Protein AF-A0A8X8G4F7-F1 (afdb_monomer)

Secondary structure (DSSP, 8-state):
---HHHHHHHHHHHH-HHHHHHHHHHGGGTGGG-HHHHHHHHHHHHHHHHH-HHHHHHHHHHHHHHHHHHTSSTTHHHHHHHGGGSTT-HHHHHHHHHHHHHHHHHHHHHHHHHHHHHHHHHHHH-HHHHHHHHHS-HHHHHTTTHHHHHHHHHHHHHHHHHTT--HHHHHHHHHHHHHHHHHHHHHHHHHHHHHHHHH-HHHHHHHHTT-SHHHHHHHHHT-SSEESGGGHHHHHHHHHHHH-----EEEPP--SSS----EE-SS-EEE-SEES-HHHHHHHHHHHHHHHHTTTTBHHHHHHHHHHTT-SS--B-TTS-B-GGGGGGGGGGGHHHHHHHHHHHHHHHHHHHHHHHSTTHHHHHHHHHHHSPPPPTHHHHHHHHHHHHHSS---TTSSTTGGGTTSTT--HHHHHHHHHHHHHH--PPP--HHHHHHTS-TT---TTSS-BPPB-----S------PBPTTS-B-PPP-------------------------------------------------------------------S------TT-EEEEEEETTTTEEEEEEEEE---PPPHHHHTTTT--

Solvent-accessible surface area (backbone atoms only — not comparable to full-atom values): 35094 Å² total; per-residue (Å²): 130,80,51,74,60,55,49,54,42,50,53,34,32,72,78,32,61,63,53,21,49,42,49,60,70,35,40,78,66,41,55,88,70,37,72,73,53,42,42,56,49,51,52,49,42,47,54,39,28,74,74,31,59,67,33,19,48,38,52,30,71,32,38,52,54,36,30,65,48,58,72,38,66,67,65,60,55,66,56,59,54,57,47,74,76,46,90,74,26,42,63,24,43,39,22,38,48,75,38,51,35,58,40,26,67,76,62,30,67,70,34,34,54,50,52,51,52,53,39,52,54,32,42,76,75,38,36,68,28,13,19,40,54,33,55,48,56,64,68,69,68,29,54,95,61,36,61,76,40,43,58,67,69,44,56,64,47,62,63,35,42,78,72,75,41,52,41,70,43,33,48,69,31,46,46,54,32,34,78,62,29,32,68,68,30,33,52,52,50,51,55,56,33,50,55,42,30,73,76,35,63,69,61,16,44,30,29,34,50,55,69,30,69,69,38,48,53,49,51,60,73,43,42,73,54,32,56,43,79,87,38,48,71,59,52,45,51,51,34,29,73,77,53,67,47,88,53,56,77,44,75,51,76,86,62,100,60,100,69,71,48,59,46,54,34,75,69,38,38,33,33,38,57,44,33,89,34,64,65,42,49,53,47,20,49,50,50,58,38,26,36,65,64,60,45,61,47,24,44,67,46,53,51,50,51,34,45,77,71,71,38,95,67,82,56,56,49,99,85,64,20,37,41,52,65,66,75,44,54,90,47,57,85,42,26,48,37,52,50,50,46,29,46,44,41,39,49,45,31,34,48,47,58,40,25,74,78,42,78,57,49,54,60,50,51,50,54,52,45,72,74,43,85,77,49,69,76,58,14,30,62,50,33,51,51,44,54,50,63,60,39,98,68,54,57,94,84,75,56,97,64,61,73,55,40,71,40,95,84,49,48,52,50,58,20,44,54,50,24,53,57,46,58,76,74,51,86,74,61,68,36,53,76,68,35,48,71,53,22,50,55,80,39,56,55,71,89,52,78,46,52,28,43,62,49,75,78,78,71,70,96,79,74,88,78,73,76,58,74,43,101,83,73,50,83,66,84,87,86,88,85,89,85,78,83,85,81,85,82,87,86,85,90,80,91,82,87,87,76,91,82,86,81,88,82,88,80,89,81,85,88,83,91,80,87,88,80,92,76,92,81,87,82,87,87,86,80,87,88,83,90,79,92,75,95,68,84,77,72,84,73,90,68,83,77,91,68,84,66,77,76,83,50,98,72,46,48,66,42,65,45,77,38,82,90,74,77,44,80,37,77,62,68,40,68,45,76,89,70,86,86,49,82,74,56,66,68,59,71,76,73,124

Mean predicted aligned error: 15.48 Å

Radius of gyration: 34.39 Å; Cα contacts (8 Å, |Δi|>4): 680; chains: 1; bounding box: 100×72×87 Å

Sequence (592 aa):
MPSSREKIINELSAVSYVGGREASAALPAVESLGTKAVERYLETGRDLFLHDREVGKHFFHGTAALMEAFGGLDPWLSQARIFLSQRGSGPAAEGYFDQASTIRRRWGLDAEAAWFGIGAQWLGAHTESAAAYFHMPAEELFGSWGAAGLQTLLKPAEMLLQKRMGLRAYLKGAITMYERCGLDGLNQWVMGGIDVLNANRRRGEAWFRLESDESRQFMQSVLPGFHLGHHERFFSMMLQAWTGLHLPIERLEWPDSHHNFVETDGKAVYIPPVMASREKAILSFYHIGAHLSFDSYNEQGLRLIAQELGQTTLAQDAQGRIVWTTLFDRYGDNRWKFQRIFDIFEDVRVDVALDQRMPGYIARLQKLSQTTTPPEGSALAYWQLALQLSEKQPDANSFYGFSALMRGDSTIVDSFHLALKYYASSNMPSLTWIDYLTSYLPAHSPNMIRPVYMFGQKVSDTNHNTLQINQDGSFSRFSDMKTVDRERSDTPMEIERQNSSMITPRKRPKQDSKGLKIQRRVGTPPARGGRSSGGGLPQPAQINEDGLHENIVDGGILYPEWDYKTCRYKAGWAHVYERPLREKDAMSSSKH

Organism: Acidithiobacillus ferridurans (NCBI:txid1232575)

Foldseek 3Di:
DDDLLVVLLVVLCVVPVVLSVLLVVQCVQAVVVDDVLNNLLSVLLSLLCVLPVVLSNLSSVLNNLCCVLVVHDPPVSVLSVLCSVDRLLRLLSNLCSVPLSVQCNPQHDVLSVLLSVVLSVCCVLPSVLSNLSSNDHQCLQQPPPGSVCNCLLCVLVVVVVVVVDGNNLAVNLSSVQCVFQNSVSSVVLSVVLVVLCVVPVVSSSCLRNVNDPVNLVSSLVRGDAAFCVVCQVVLQVLLCVQQVDRAAEAEDDDDPDPDFAFAAQLRHIYGYRHAHYPLLVSLLSLLRSLCNSQQVQAPVLVCVLCVVLVHPDFDADPVRFGQVLVSQCVVPQQSLVLLLLLQLLSSLLSQLLSCVRVPCSLVSLLVQLVVDDADDDLLNVSLVVSSLLSPPCNPPPPAPQSVVSNDSPDHSNSSNVSSVVCVVVDPRDGDDPVSSQRNDRSNDGRNNPDGHDHDDDPPDPDDPPPFDQDPVRDTDDDDDDPDDDDDDDDDDDDDDDDDDDDDDDDDDDDDDDDDDDDDDDDDDDDDDDDDDDDDDDDDDDPDDPPDDPPPPDPFADQDWDQDPVVRDIDTSPDGDDDDPDDPVNVVVVVPD

pLDDT: mean 78.19, std 24.52, range [21.47, 98.25]

Structure (mmCIF, N/CA/C/O backbone):
data_AF-A0A8X8G4F7-F1
#
_entry.id   AF-A0A8X8G4F7-F1
#
loop_
_atom_site.group_PDB
_atom_site.id
_atom_site.type_symbol
_atom_site.label_atom_id
_atom_site.label_alt_id
_atom_site.label_comp_id
_atom_site.label_asym_id
_atom_site.label_entity_id
_atom_site.label_seq_id
_atom_site.pdbx_PDB_ins_code
_atom_site.Cartn_x
_atom_site.Cartn_y
_atom_site.Cartn_z
_atom_site.occupancy
_atom_site.B_iso_or_equiv
_atom_site.auth_seq_id
_atom_site.auth_comp_id
_atom_site.auth_asym_id
_atom_site.auth_atom_id
_atom_site.pdbx_PDB_model_num
ATOM 1 N N . MET A 1 1 ? 39.037 15.374 -45.728 1.00 51.19 1 MET A N 1
ATOM 2 C CA . MET A 1 1 ? 37.917 14.407 -45.711 1.00 51.19 1 MET A CA 1
ATOM 3 C C . MET A 1 1 ? 37.304 14.466 -44.325 1.00 51.19 1 MET A C 1
ATOM 5 O O . MET A 1 1 ? 38.091 14.389 -43.388 1.00 51.19 1 MET A O 1
ATOM 9 N N . PRO A 1 2 ? 35.981 14.658 -44.179 1.00 63.31 2 PRO A N 1
ATOM 10 C CA . PRO A 1 2 ? 35.354 14.712 -42.861 1.00 63.31 2 PRO A CA 1
ATOM 11 C C . PRO A 1 2 ? 35.600 13.408 -42.099 1.00 63.31 2 PRO A C 1
ATOM 13 O O . PRO A 1 2 ? 35.626 12.329 -42.709 1.00 63.31 2 PRO A O 1
ATOM 16 N N . SER A 1 3 ? 35.816 13.516 -40.788 1.00 82.00 3 SER A N 1
ATOM 17 C CA . SER A 1 3 ? 35.993 12.348 -39.917 1.00 82.00 3 SER A CA 1
ATOM 18 C C . SER A 1 3 ? 34.721 11.485 -39.913 1.00 82.00 3 SER A C 1
ATOM 20 O O . SER A 1 3 ? 33.635 11.980 -40.213 1.00 82.00 3 SER A O 1
ATOM 22 N N . SER A 1 4 ? 34.821 10.186 -39.596 1.00 84.25 4 SER A N 1
ATOM 23 C CA . SER A 1 4 ? 33.640 9.293 -39.568 1.00 84.25 4 SER A CA 1
ATOM 24 C C . SER A 1 4 ? 32.527 9.842 -38.654 1.00 84.25 4 SER A C 1
ATOM 26 O O . SER A 1 4 ? 31.361 9.901 -39.037 1.00 84.25 4 SER A O 1
ATOM 28 N N . ARG A 1 5 ? 32.926 10.410 -37.506 1.00 88.12 5 ARG A N 1
ATOM 29 C CA . ARG A 1 5 ? 32.073 11.179 -36.586 1.00 88.12 5 ARG A CA 1
ATOM 30 C C . ARG A 1 5 ? 31.309 12.310 -37.285 1.00 88.12 5 ARG A C 1
ATOM 32 O O . ARG A 1 5 ? 30.090 12.384 -37.174 1.00 88.12 5 ARG A O 1
ATOM 39 N N . GLU A 1 6 ? 32.017 13.202 -37.977 1.00 87.62 6 GLU A N 1
ATOM 40 C CA . GLU A 1 6 ? 31.408 14.352 -38.663 1.00 87.62 6 GLU A CA 1
ATOM 41 C C . GLU A 1 6 ? 30.435 13.907 -39.752 1.00 87.62 6 GLU A C 1
ATOM 43 O O . GLU A 1 6 ? 29.388 14.525 -39.924 1.00 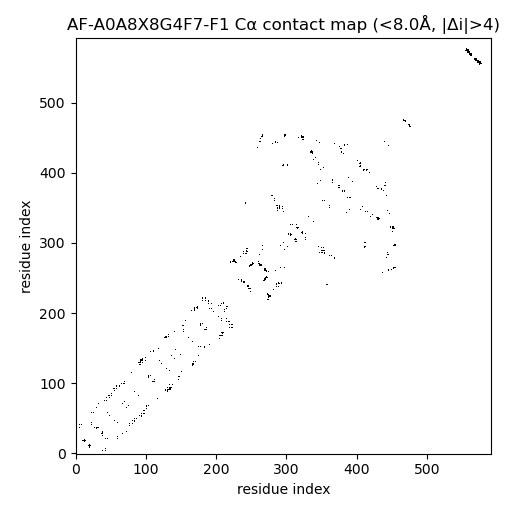87.62 6 GLU A O 1
ATOM 48 N N . LYS A 1 7 ? 30.743 12.814 -40.460 1.00 89.81 7 LYS A N 1
ATOM 49 C CA . LYS A 1 7 ? 29.834 12.247 -41.462 1.00 89.81 7 LYS A CA 1
ATOM 50 C C . LYS A 1 7 ? 28.508 11.821 -40.836 1.00 89.81 7 LYS A C 1
ATOM 52 O O . LYS A 1 7 ? 27.473 12.266 -41.316 1.00 89.81 7 LYS A O 1
ATOM 57 N N . ILE A 1 8 ? 28.531 11.054 -39.742 1.00 89.25 8 ILE A N 1
ATOM 58 C CA . ILE A 1 8 ? 27.304 10.563 -39.090 1.00 89.25 8 ILE A CA 1
ATOM 59 C C . ILE A 1 8 ? 26.469 11.719 -38.515 1.00 89.25 8 ILE A C 1
ATOM 61 O O . ILE A 1 8 ? 25.247 11.732 -38.656 1.00 89.25 8 ILE A O 1
ATOM 65 N N . ILE A 1 9 ? 27.104 12.727 -37.905 1.00 89.81 9 ILE A N 1
ATOM 66 C CA . ILE A 1 9 ? 26.388 13.904 -37.379 1.00 89.81 9 ILE A CA 1
ATOM 67 C C . ILE A 1 9 ? 25.773 14.727 -38.516 1.00 89.81 9 ILE A C 1
ATOM 69 O O . ILE A 1 9 ? 24.639 15.194 -38.392 1.00 89.81 9 ILE A O 1
ATOM 73 N N . ASN A 1 10 ? 26.487 14.887 -39.633 1.00 90.00 10 ASN A N 1
ATOM 74 C CA . ASN A 1 10 ? 25.966 15.577 -40.811 1.00 90.00 10 ASN A CA 1
ATOM 75 C C . ASN A 1 10 ? 24.806 14.803 -41.450 1.00 90.00 10 ASN A C 1
ATOM 77 O O . ASN A 1 10 ? 23.808 15.416 -41.817 1.00 90.00 10 ASN A O 1
ATOM 81 N N . GLU A 1 11 ? 24.896 13.472 -41.528 1.00 90.31 11 GLU A N 1
ATOM 82 C CA . GLU A 1 11 ? 23.795 12.600 -41.959 1.00 90.31 11 GLU A CA 1
ATOM 83 C C . GLU A 1 11 ? 22.563 12.787 -41.064 1.00 90.31 11 GLU A C 1
ATOM 85 O O . GLU A 1 11 ? 21.467 13.040 -41.565 1.00 90.31 11 GLU A O 1
ATOM 90 N N . LEU A 1 12 ? 22.740 12.740 -39.739 1.00 90.25 12 LEU A N 1
ATOM 91 C CA . LEU A 1 12 ? 21.648 12.956 -38.790 1.00 90.25 12 LEU A CA 1
ATOM 92 C C . LEU A 1 12 ? 21.041 14.349 -38.919 1.00 90.25 12 LEU A C 1
ATOM 94 O O . LEU A 1 12 ? 19.822 14.469 -38.963 1.00 90.25 12 LEU A O 1
ATOM 98 N N . SER A 1 13 ? 21.874 15.383 -39.045 1.00 90.38 13 SER A N 1
ATOM 99 C CA . SER A 1 13 ? 21.438 16.775 -39.219 1.00 90.38 13 SER A CA 1
ATOM 100 C C . SER A 1 13 ? 20.669 16.984 -40.524 1.00 90.38 13 SER A C 1
ATOM 102 O O . SER A 1 13 ? 19.704 17.746 -40.548 1.00 90.38 13 SER A O 1
ATOM 104 N N . ALA A 1 14 ? 21.070 16.295 -41.596 1.00 89.44 14 ALA A N 1
ATOM 105 C CA . ALA A 1 14 ? 20.394 16.344 -42.889 1.00 89.44 14 ALA A CA 1
ATOM 106 C C . ALA A 1 14 ? 19.010 15.679 -42.842 1.00 89.44 14 ALA A C 1
ATOM 108 O O . ALA A 1 14 ? 18.076 16.159 -43.481 1.00 89.44 14 ALA A O 1
ATOM 109 N N . VAL A 1 15 ? 18.860 14.598 -42.068 1.00 86.38 15 VAL A N 1
ATOM 110 C CA . VAL A 1 15 ? 17.571 13.911 -41.872 1.00 86.38 15 VAL A CA 1
ATOM 111 C C . VAL A 1 15 ? 16.683 14.651 -40.863 1.00 86.38 15 VAL A C 1
ATOM 113 O O . VAL A 1 15 ? 15.461 14.697 -41.017 1.00 86.38 15 VAL A O 1
ATOM 116 N N . SER A 1 16 ? 17.280 15.220 -39.817 1.00 87.88 16 SER A N 1
ATOM 117 C CA . SER A 1 16 ? 16.611 15.994 -38.775 1.00 87.88 16 SER A CA 1
ATOM 118 C C . SER A 1 16 ? 17.609 16.879 -38.032 1.00 87.88 16 SER A C 1
ATOM 120 O O . SER A 1 16 ? 18.476 16.388 -37.308 1.00 87.88 16 SER A O 1
ATOM 122 N N . TYR A 1 17 ? 17.411 18.196 -38.102 1.00 88.62 17 TYR A N 1
ATOM 123 C CA . TYR A 1 17 ? 18.189 19.161 -37.320 1.00 88.62 17 TYR A CA 1
ATOM 124 C C . TYR A 1 17 ? 18.226 18.811 -35.822 1.00 88.62 17 TYR A C 1
ATOM 126 O O . TYR A 1 17 ? 19.271 18.903 -35.180 1.00 88.62 17 TYR A O 1
ATOM 134 N N . VAL A 1 18 ? 17.097 18.345 -35.273 1.00 86.81 18 VAL A N 1
ATOM 135 C CA . VAL A 1 18 ? 17.007 17.913 -33.872 1.00 86.81 18 VAL A CA 1
ATOM 136 C C . VAL A 1 18 ? 17.904 16.701 -33.623 1.00 86.81 18 VAL A C 1
ATOM 138 O O . VAL A 1 18 ? 18.655 16.711 -32.659 1.00 86.81 18 VAL A O 1
ATOM 141 N N . GLY A 1 19 ? 17.901 15.701 -34.511 1.00 86.44 19 GLY A N 1
ATOM 142 C CA . GLY A 1 19 ? 18.740 14.505 -34.363 1.00 86.44 19 GLY A CA 1
ATOM 143 C C . GLY A 1 19 ? 20.236 14.832 -34.320 1.00 86.44 19 GLY A C 1
ATOM 144 O O . GLY A 1 19 ? 20.946 14.354 -33.440 1.00 86.44 19 GLY A O 1
ATOM 145 N N . GLY A 1 20 ? 20.704 15.710 -35.212 1.00 89.62 20 GLY A N 1
ATOM 146 C CA . GLY A 1 20 ? 22.092 16.186 -35.205 1.00 89.62 20 GLY A CA 1
ATOM 147 C C . GLY A 1 20 ? 22.468 16.982 -33.950 1.00 89.62 20 GLY A C 1
ATOM 148 O O . GLY A 1 20 ? 23.559 16.801 -33.398 1.00 89.62 20 GLY A O 1
ATOM 149 N N . ARG A 1 21 ? 21.550 17.830 -33.464 1.00 93.81 21 ARG A N 1
ATOM 150 C CA . ARG A 1 21 ? 21.721 18.603 -32.226 1.00 93.81 21 ARG A CA 1
ATOM 151 C C . ARG A 1 21 ? 21.811 17.699 -30.995 1.00 93.81 21 ARG A C 1
ATOM 153 O O . ARG A 1 21 ? 22.749 17.862 -30.221 1.00 93.81 21 ARG A O 1
ATOM 160 N N . GLU A 1 22 ? 20.879 16.759 -30.825 1.00 92.94 22 GLU A N 1
ATOM 161 C CA . GLU A 1 22 ? 20.875 15.844 -29.672 1.00 92.94 22 GLU A CA 1
ATOM 162 C C . GLU A 1 22 ? 22.104 14.928 -29.680 1.00 92.94 22 GLU A C 1
ATOM 164 O O . GLU A 1 22 ? 22.772 14.783 -28.657 1.00 92.94 22 GLU A O 1
ATOM 169 N N . ALA A 1 23 ? 22.473 14.388 -30.848 1.00 93.69 23 ALA A N 1
ATOM 170 C CA . ALA A 1 23 ? 23.690 13.594 -30.990 1.00 93.69 23 ALA A CA 1
ATOM 171 C C . ALA A 1 23 ? 24.934 14.390 -30.570 1.00 93.69 23 ALA A C 1
ATOM 173 O O . ALA A 1 23 ? 25.772 13.879 -29.832 1.00 93.69 23 ALA A O 1
ATOM 174 N N . SER A 1 24 ? 25.034 15.654 -30.993 1.00 93.69 24 SER A N 1
ATOM 175 C CA . SER A 1 24 ? 26.154 16.532 -30.633 1.00 93.69 24 SER A CA 1
ATOM 176 C C . SER A 1 24 ? 26.188 16.859 -29.139 1.00 93.69 24 SER A C 1
ATOM 178 O O . SER A 1 24 ? 27.263 16.859 -28.543 1.00 93.69 24 SER A O 1
ATOM 180 N N . ALA A 1 25 ? 25.026 17.100 -28.529 1.00 94.56 25 ALA A N 1
ATOM 181 C CA . ALA A 1 25 ? 24.905 17.400 -27.105 1.00 94.56 25 ALA A CA 1
ATOM 182 C C . ALA A 1 25 ? 25.300 16.212 -26.211 1.00 94.56 25 ALA A C 1
ATOM 184 O O . ALA A 1 25 ? 25.825 16.419 -25.120 1.00 94.56 25 ALA A O 1
ATOM 185 N N . ALA A 1 26 ? 25.091 14.979 -26.679 1.00 94.94 26 ALA A N 1
ATOM 186 C CA . ALA A 1 26 ? 25.400 13.767 -25.926 1.00 94.94 26 ALA A CA 1
ATOM 187 C C . ALA A 1 26 ? 26.873 13.312 -26.032 1.00 94.94 26 ALA A C 1
ATOM 189 O O . ALA A 1 26 ? 27.332 12.511 -25.218 1.00 94.94 26 ALA A O 1
ATOM 190 N N . LEU A 1 27 ? 27.641 13.820 -27.006 1.00 94.56 27 LEU A N 1
ATOM 191 C CA . LEU A 1 27 ? 29.034 13.406 -27.246 1.00 94.56 27 LEU A CA 1
ATOM 192 C C . LEU A 1 27 ? 29.985 13.567 -26.054 1.00 94.56 27 LEU A C 1
ATOM 194 O O . LEU A 1 27 ? 30.759 12.634 -25.825 1.00 94.56 27 LEU A O 1
ATOM 198 N N . PRO A 1 28 ? 29.940 14.660 -25.266 1.00 95.94 28 PRO A N 1
ATOM 199 C CA . PRO A 1 28 ? 30.843 14.825 -24.128 1.00 95.94 28 PRO A CA 1
ATOM 200 C C . PRO A 1 28 ? 30.809 13.652 -23.135 1.00 95.94 28 PRO A C 1
ATOM 202 O O . PRO A 1 28 ? 31.818 13.366 -22.498 1.00 95.94 28 PRO A O 1
ATOM 205 N N . ALA A 1 29 ? 29.684 12.931 -23.035 1.00 94.56 29 ALA A N 1
ATOM 206 C CA . ALA A 1 29 ? 29.539 11.778 -22.145 1.00 94.56 29 ALA A CA 1
ATOM 207 C C . ALA A 1 29 ? 30.290 10.516 -22.618 1.00 94.56 29 ALA A C 1
ATOM 209 O O . ALA A 1 29 ? 30.542 9.622 -21.814 1.00 94.56 29 ALA A O 1
ATOM 210 N N . VAL A 1 30 ? 30.648 10.424 -23.904 1.00 94.94 30 VAL A N 1
ATOM 211 C CA . VAL A 1 30 ? 31.281 9.232 -24.508 1.00 94.94 30 VAL A CA 1
ATOM 212 C C . VAL A 1 30 ? 32.664 9.506 -25.104 1.00 94.94 30 VAL A C 1
ATOM 214 O O . VAL A 1 30 ? 33.387 8.565 -25.429 1.00 94.94 30 VAL A O 1
ATOM 217 N N . GLU A 1 31 ? 33.063 10.773 -25.247 1.00 92.88 31 GLU A N 1
ATOM 218 C CA . GLU A 1 31 ? 34.323 11.171 -25.894 1.00 92.88 31 GLU A CA 1
ATOM 219 C C . GLU A 1 31 ? 35.572 10.564 -25.239 1.00 92.88 31 GLU A C 1
ATOM 221 O O . GLU A 1 31 ? 36.510 10.173 -25.940 1.00 92.88 31 GLU A O 1
ATOM 226 N N . SER A 1 32 ? 35.569 10.413 -23.912 1.00 92.69 32 SER A N 1
ATOM 227 C CA . SER A 1 32 ? 36.687 9.844 -23.147 1.00 92.69 32 SER A CA 1
ATOM 228 C C . SER A 1 32 ? 36.954 8.362 -23.441 1.00 92.69 32 SER A C 1
ATOM 230 O O . SER A 1 32 ? 38.042 7.870 -23.148 1.00 92.69 32 SER A O 1
ATOM 232 N N . LEU A 1 33 ? 36.004 7.652 -24.062 1.00 91.50 33 LEU A N 1
ATOM 233 C CA . LEU A 1 33 ? 36.126 6.230 -24.404 1.00 91.50 33 LEU A CA 1
ATOM 234 C C . LEU A 1 33 ? 36.932 5.969 -25.689 1.00 91.50 33 LEU A C 1
ATOM 236 O O . LEU A 1 33 ? 37.212 4.817 -26.029 1.00 91.50 33 LEU A O 1
ATOM 240 N N . GLY A 1 34 ? 37.293 7.024 -26.422 1.00 93.00 34 GLY A N 1
ATOM 241 C CA . GLY A 1 34 ? 38.080 6.944 -27.649 1.00 93.00 34 GLY A CA 1
ATOM 242 C C . GLY A 1 34 ? 37.255 6.803 -28.933 1.00 93.00 34 GLY A C 1
ATOM 243 O O . GLY A 1 34 ? 36.071 6.465 -28.942 1.00 93.00 34 GLY A O 1
ATOM 244 N N . THR A 1 35 ? 37.909 7.060 -30.069 1.00 92.25 35 THR A N 1
ATOM 245 C CA . THR A 1 35 ? 37.257 7.281 -31.373 1.00 92.25 35 THR A CA 1
ATOM 246 C C . THR A 1 35 ? 36.367 6.125 -31.834 1.00 92.25 35 THR A C 1
ATOM 248 O O . THR A 1 35 ? 35.262 6.368 -32.309 1.00 92.25 35 THR A O 1
ATOM 251 N N . LYS A 1 36 ? 36.808 4.871 -31.662 1.00 91.44 36 LYS A N 1
ATOM 252 C CA . LYS A 1 36 ? 36.035 3.688 -32.088 1.00 91.44 36 LYS A CA 1
ATOM 253 C C . LYS A 1 36 ? 34.745 3.499 -31.283 1.00 91.44 36 LYS A C 1
ATOM 255 O O . LYS A 1 36 ? 33.746 3.040 -31.829 1.00 91.44 36 LYS A O 1
ATOM 260 N N . ALA A 1 37 ? 34.765 3.825 -29.989 1.00 92.62 37 ALA A N 1
ATOM 261 C CA . ALA A 1 37 ? 33.586 3.728 -29.131 1.00 92.62 37 ALA A CA 1
ATOM 262 C C . ALA A 1 37 ? 32.557 4.804 -29.502 1.00 92.62 37 ALA A C 1
ATOM 264 O O . ALA A 1 37 ? 31.380 4.495 -29.672 1.00 92.62 37 ALA A O 1
ATOM 265 N N . VAL A 1 38 ? 33.022 6.038 -29.727 1.00 94.62 38 VAL A N 1
ATOM 266 C CA . VAL A 1 38 ? 32.185 7.152 -30.198 1.00 94.62 38 VAL A CA 1
ATOM 267 C C . VAL A 1 38 ? 31.542 6.841 -31.551 1.00 94.62 38 VAL A C 1
ATOM 269 O O . VAL A 1 38 ? 30.361 7.112 -31.741 1.00 94.62 38 VAL A O 1
ATOM 272 N N . GLU A 1 39 ? 32.290 6.245 -32.480 1.00 94.56 39 GLU A N 1
ATOM 273 C CA . GLU A 1 39 ? 31.765 5.829 -33.785 1.00 94.56 39 GLU A CA 1
ATOM 274 C C . GLU A 1 39 ? 30.648 4.786 -33.635 1.00 94.56 39 GLU A C 1
ATOM 276 O O . GLU A 1 39 ? 29.531 5.035 -34.080 1.00 94.56 39 GLU A O 1
ATOM 281 N N . ARG A 1 40 ? 30.889 3.688 -32.900 1.00 94.94 40 ARG A N 1
ATOM 282 C CA . ARG A 1 40 ? 29.861 2.665 -32.611 1.00 94.94 40 ARG A CA 1
ATOM 283 C C . ARG A 1 40 ? 28.612 3.251 -31.947 1.00 94.94 40 ARG A C 1
ATOM 285 O O . ARG A 1 40 ? 27.492 2.819 -32.237 1.00 94.94 40 ARG A O 1
ATOM 292 N N . TYR A 1 41 ? 28.800 4.187 -31.021 1.00 96.81 41 TYR A N 1
ATOM 293 C CA . TYR A 1 41 ? 27.719 4.888 -30.334 1.00 96.81 41 TYR A CA 1
ATOM 294 C C . TYR A 1 41 ? 26.875 5.710 -31.317 1.00 96.81 41 TYR A C 1
ATOM 296 O O . TYR A 1 41 ? 25.659 5.528 -31.375 1.00 96.81 41 TYR A O 1
ATOM 304 N N . LEU A 1 42 ? 27.517 6.548 -32.138 1.00 96.31 42 LEU A N 1
ATOM 305 C CA . LEU A 1 42 ? 26.840 7.390 -33.126 1.00 96.31 42 LEU A CA 1
ATOM 306 C C . LEU A 1 42 ? 26.142 6.570 -34.213 1.00 96.31 42 LEU A C 1
ATOM 308 O O . LEU A 1 42 ? 25.028 6.913 -34.597 1.00 96.31 42 LEU A O 1
ATOM 312 N N . GLU A 1 43 ? 26.752 5.479 -34.678 1.00 95.88 43 GLU A N 1
ATOM 313 C CA . GLU A 1 43 ? 26.114 4.541 -35.607 1.00 95.88 43 GLU A CA 1
ATOM 314 C C . GLU A 1 43 ? 24.835 3.957 -35.004 1.00 95.88 43 GLU A C 1
ATOM 316 O O . GLU A 1 43 ? 23.788 3.977 -35.642 1.00 95.88 43 GLU A O 1
ATOM 321 N N . THR A 1 44 ? 24.893 3.505 -33.747 1.00 96.50 44 THR A N 1
ATOM 322 C CA . THR A 1 44 ? 23.721 2.944 -33.057 1.00 96.50 44 THR A CA 1
ATOM 323 C C . THR A 1 44 ? 22.624 3.991 -32.887 1.00 96.50 44 THR A C 1
ATOM 325 O O . THR A 1 44 ? 21.467 3.717 -33.193 1.00 96.50 44 THR A O 1
ATOM 328 N N . GLY A 1 45 ? 22.981 5.198 -32.439 1.00 96.31 45 GLY A N 1
ATOM 329 C CA . GLY A 1 45 ? 22.035 6.300 -32.287 1.00 96.31 45 GLY A CA 1
ATOM 330 C C . GLY A 1 45 ? 21.409 6.713 -33.617 1.00 96.31 45 GLY A C 1
ATOM 331 O O . GLY A 1 45 ? 20.205 6.953 -33.678 1.00 96.31 45 GLY A O 1
ATOM 332 N N . ARG A 1 46 ? 22.191 6.724 -34.706 1.00 95.50 46 ARG A N 1
ATOM 333 C CA . ARG A 1 46 ? 21.675 6.969 -36.056 1.00 95.50 46 ARG A CA 1
ATOM 334 C C . ARG A 1 46 ? 20.683 5.895 -36.470 1.00 95.50 46 ARG A C 1
ATOM 336 O O . ARG A 1 46 ? 19.589 6.228 -36.914 1.00 95.50 46 ARG A O 1
ATOM 343 N N . ASP A 1 47 ? 21.054 4.630 -36.329 1.00 96.50 47 ASP A N 1
ATOM 344 C CA . ASP A 1 47 ? 20.216 3.513 -36.754 1.00 96.50 47 ASP A CA 1
ATOM 345 C C . ASP A 1 47 ? 18.903 3.478 -35.951 1.00 96.50 47 ASP A C 1
ATOM 347 O O . ASP A 1 47 ? 17.835 3.289 -36.534 1.00 96.50 47 ASP A O 1
ATOM 351 N N . LEU A 1 48 ? 18.955 3.764 -34.643 1.00 95.94 48 LEU A N 1
ATOM 352 C CA . LEU A 1 48 ? 17.770 3.938 -33.795 1.00 95.94 48 LEU A CA 1
ATOM 353 C C . LEU A 1 48 ? 16.914 5.119 -34.245 1.00 95.94 48 LEU A C 1
ATOM 355 O O . LEU A 1 48 ? 15.712 4.953 -34.399 1.00 95.94 48 LEU A O 1
ATOM 359 N N . PHE A 1 49 ? 17.513 6.277 -34.524 1.00 94.88 49 PHE A N 1
ATOM 360 C CA . PHE A 1 49 ? 16.785 7.467 -34.972 1.00 94.88 49 PHE A CA 1
ATOM 361 C C . PHE A 1 49 ? 16.099 7.271 -36.333 1.00 94.88 49 PHE A C 1
ATOM 363 O O . PHE A 1 49 ? 15.004 7.784 -36.571 1.00 94.88 49 PHE A O 1
ATOM 370 N N . LEU A 1 50 ? 16.748 6.544 -37.247 1.00 92.81 50 LEU A N 1
ATOM 371 C CA . LEU A 1 50 ? 16.179 6.186 -38.546 1.00 92.81 50 LEU A CA 1
ATOM 372 C C . LEU A 1 50 ? 15.076 5.132 -38.420 1.00 92.81 50 LEU A C 1
ATOM 374 O O . LEU A 1 50 ? 14.147 5.134 -39.227 1.00 92.81 50 LEU A O 1
ATOM 378 N N . HIS A 1 51 ? 15.175 4.246 -37.427 1.00 93.31 51 HIS A N 1
ATOM 379 C CA . HIS A 1 51 ? 14.134 3.277 -37.109 1.00 93.31 51 HIS A CA 1
ATOM 380 C C . HIS A 1 51 ? 12.900 3.958 -36.504 1.00 93.31 51 HIS A C 1
ATOM 382 O O . HIS A 1 51 ? 11.783 3.736 -36.971 1.00 93.31 51 HIS A O 1
ATOM 388 N N . ASP A 1 52 ? 13.113 4.801 -35.495 1.00 94.06 52 ASP A N 1
ATOM 389 C CA . ASP A 1 52 ? 12.100 5.607 -34.826 1.00 94.06 52 ASP A CA 1
ATOM 390 C C . ASP A 1 52 ? 12.748 6.877 -34.241 1.00 94.06 52 ASP A C 1
ATOM 392 O O . ASP A 1 52 ? 13.710 6.836 -33.467 1.00 94.06 52 ASP A O 1
ATOM 396 N N . ARG A 1 53 ? 12.216 8.039 -34.629 1.00 93.31 53 ARG A N 1
ATOM 397 C CA . ARG A 1 53 ? 12.802 9.337 -34.276 1.00 93.31 53 ARG A CA 1
ATOM 398 C C . ARG A 1 53 ? 12.786 9.596 -32.776 1.00 93.31 53 ARG A C 1
ATOM 400 O O . ARG A 1 53 ? 13.732 10.202 -32.277 1.00 93.31 53 ARG A O 1
ATOM 407 N N . GLU A 1 54 ? 11.733 9.189 -32.073 1.00 93.06 54 GLU A N 1
ATOM 408 C CA . GLU A 1 54 ? 11.623 9.441 -30.634 1.00 93.06 54 GLU A CA 1
ATOM 409 C C . GLU A 1 54 ? 12.570 8.530 -29.854 1.00 93.06 54 GLU A C 1
ATOM 411 O O . GLU A 1 54 ? 13.238 8.993 -28.930 1.00 93.06 54 GLU A O 1
ATOM 416 N N . VAL A 1 55 ? 12.762 7.289 -30.305 1.00 94.56 55 VAL A N 1
ATOM 417 C CA . VAL A 1 55 ? 13.756 6.369 -29.729 1.00 94.56 55 VAL A CA 1
ATOM 418 C C . VAL A 1 55 ? 15.165 6.931 -29.828 1.00 94.56 55 VAL A C 1
ATOM 420 O O . VAL A 1 55 ? 15.908 6.922 -28.850 1.00 94.56 55 VAL A O 1
ATOM 423 N N . GLY A 1 56 ? 15.539 7.449 -31.002 1.00 94.81 56 GLY A N 1
ATOM 424 C CA . GLY A 1 56 ? 16.846 8.072 -31.184 1.00 94.81 56 GLY A CA 1
ATOM 425 C C . GLY A 1 56 ? 17.058 9.273 -30.254 1.00 94.81 56 GLY A C 1
ATOM 426 O O . GLY A 1 56 ? 18.154 9.449 -29.729 1.00 94.81 56 GLY A O 1
ATOM 427 N N . LYS A 1 57 ? 16.015 10.073 -29.988 1.00 94.31 57 LYS A N 1
ATOM 428 C CA . LYS A 1 57 ? 16.099 11.169 -29.008 1.00 94.31 57 LYS A CA 1
ATOM 429 C C . LYS A 1 57 ? 16.300 10.650 -27.588 1.00 94.31 57 LYS A C 1
ATOM 431 O O . LYS A 1 57 ? 17.229 11.110 -26.935 1.00 94.31 57 LYS A O 1
ATOM 436 N N . HIS A 1 58 ? 15.497 9.682 -27.142 1.00 95.50 58 HIS A N 1
ATOM 437 C CA . HIS A 1 58 ? 15.634 9.097 -25.802 1.00 95.50 58 HIS A CA 1
ATOM 438 C C . HIS A 1 58 ? 17.012 8.449 -25.609 1.00 95.50 58 HIS A C 1
ATOM 440 O O . HIS A 1 58 ? 17.630 8.626 -24.562 1.00 95.50 58 HIS A O 1
ATOM 446 N N . PHE A 1 59 ? 17.549 7.795 -26.645 1.00 97.31 59 PHE A N 1
ATOM 447 C CA . PHE A 1 59 ? 18.919 7.280 -26.652 1.00 97.31 59 PHE A CA 1
ATOM 448 C C . PHE A 1 59 ? 19.947 8.392 -26.388 1.00 97.31 59 PHE A C 1
ATOM 450 O O . PHE A 1 59 ? 20.763 8.276 -25.471 1.00 97.31 59 PHE A O 1
ATOM 457 N N . PHE A 1 60 ? 19.898 9.497 -27.144 1.00 96.75 60 PHE A N 1
ATOM 458 C CA . PHE A 1 60 ? 20.837 10.610 -26.967 1.00 96.75 60 PHE A CA 1
ATOM 459 C C . PHE A 1 60 ? 20.646 11.334 -25.622 1.00 96.75 60 PHE A C 1
ATOM 461 O O . PHE A 1 60 ? 21.628 11.609 -24.935 1.00 96.75 60 PHE A O 1
ATOM 468 N N . HIS A 1 61 ? 19.405 11.591 -25.200 1.00 95.38 61 HIS A N 1
ATOM 469 C CA . HIS A 1 61 ? 19.088 12.248 -23.924 1.00 95.38 61 HIS A CA 1
ATOM 470 C C . HIS A 1 61 ? 19.505 11.420 -22.708 1.00 95.38 61 HIS A C 1
ATOM 472 O O . HIS A 1 61 ? 20.086 11.960 -21.768 1.00 95.38 61 HIS A O 1
ATOM 478 N N . GLY A 1 62 ? 19.269 10.109 -22.738 1.00 94.88 62 GLY A N 1
ATOM 479 C CA . GLY A 1 62 ? 19.610 9.198 -21.646 1.00 94.88 62 GLY A CA 1
ATOM 480 C C . GLY A 1 62 ? 21.103 8.876 -21.536 1.00 94.88 62 GLY A C 1
ATOM 481 O O . GLY A 1 62 ? 21.533 8.327 -20.520 1.00 94.88 62 GLY A O 1
ATOM 482 N N . THR A 1 63 ? 21.917 9.222 -22.542 1.00 96.81 63 THR A N 1
ATOM 483 C CA . THR A 1 63 ? 23.311 8.757 -22.658 1.00 96.81 63 THR A CA 1
ATOM 484 C C . THR A 1 63 ? 24.160 9.082 -21.434 1.00 96.81 63 THR A C 1
ATOM 486 O O . THR A 1 63 ? 24.863 8.201 -20.949 1.00 96.81 63 THR A O 1
ATOM 489 N N . ALA A 1 64 ? 24.098 10.304 -20.895 1.00 96.06 64 ALA A N 1
ATOM 490 C CA . ALA A 1 64 ? 24.914 10.674 -19.735 1.00 96.06 64 ALA A CA 1
ATOM 491 C C . ALA A 1 64 ? 24.573 9.829 -18.492 1.00 96.06 64 ALA A C 1
ATOM 493 O O . ALA A 1 64 ? 25.471 9.301 -17.837 1.00 96.06 64 ALA A O 1
ATOM 494 N N . ALA A 1 65 ? 23.279 9.635 -18.216 1.00 96.19 65 ALA A N 1
ATOM 495 C CA . ALA A 1 65 ? 22.814 8.837 -17.085 1.00 96.19 65 ALA A CA 1
ATOM 496 C C . ALA A 1 65 ? 23.131 7.341 -17.257 1.00 96.19 65 ALA A C 1
ATOM 498 O O . ALA A 1 65 ? 23.479 6.665 -16.290 1.00 96.19 65 ALA A O 1
ATOM 499 N N . LEU A 1 66 ? 23.037 6.817 -18.483 1.00 97.00 66 LEU A N 1
ATOM 500 C CA . LEU A 1 66 ? 23.405 5.433 -18.796 1.00 97.00 66 LEU A CA 1
ATOM 501 C C . LEU A 1 66 ? 24.914 5.218 -18.667 1.00 97.00 66 LEU A C 1
ATOM 503 O O . LEU A 1 66 ? 25.339 4.253 -18.041 1.00 97.00 66 LEU A O 1
ATOM 507 N N . MET A 1 67 ? 25.726 6.138 -19.185 1.00 96.19 67 MET A N 1
ATOM 508 C CA . MET A 1 67 ? 27.183 6.099 -19.054 1.00 96.19 67 MET A CA 1
ATOM 509 C C . MET A 1 67 ? 27.629 6.066 -17.591 1.00 96.19 67 MET A C 1
ATOM 511 O O . MET A 1 67 ? 28.479 5.253 -17.228 1.00 96.19 67 MET A O 1
ATOM 515 N N . GLU A 1 68 ? 27.023 6.904 -16.751 1.00 95.19 68 GLU A N 1
ATOM 516 C CA . GLU A 1 68 ? 27.276 6.921 -15.311 1.00 95.19 68 GLU A CA 1
ATOM 517 C C . GLU A 1 68 ? 26.842 5.606 -14.643 1.00 95.19 68 GLU A C 1
ATOM 519 O O . GLU A 1 68 ? 27.633 4.972 -13.947 1.00 95.19 68 GLU A O 1
ATOM 524 N N . ALA A 1 69 ? 25.605 5.159 -14.881 1.00 96.12 69 ALA A N 1
ATOM 525 C CA . ALA A 1 69 ? 25.037 3.990 -14.208 1.00 96.12 69 ALA A CA 1
ATOM 526 C C . ALA A 1 69 ? 25.688 2.659 -14.626 1.00 96.12 69 ALA A C 1
ATOM 528 O O . ALA A 1 69 ? 25.793 1.735 -13.817 1.00 96.12 69 ALA A O 1
ATOM 529 N N . PHE A 1 70 ? 26.109 2.540 -15.885 1.00 95.56 70 PHE A N 1
ATOM 530 C CA . PHE A 1 70 ? 26.707 1.322 -16.431 1.00 95.56 70 PHE A CA 1
ATOM 531 C C . PHE A 1 70 ? 28.242 1.333 -16.400 1.00 95.56 70 PHE A C 1
ATOM 533 O O . PHE A 1 70 ? 28.849 0.284 -16.616 1.00 95.56 70 PHE A O 1
ATOM 540 N N . GLY A 1 71 ? 28.872 2.478 -16.111 1.00 93.00 71 GLY A N 1
ATOM 541 C CA . GLY A 1 71 ? 30.330 2.621 -16.040 1.00 93.00 71 GLY A CA 1
ATOM 542 C C . GLY A 1 71 ? 31.038 2.494 -17.394 1.00 93.00 71 GLY A C 1
ATOM 543 O O . GLY A 1 71 ? 32.242 2.245 -17.441 1.00 93.00 71 GLY A O 1
ATOM 544 N N . GLY A 1 72 ? 30.304 2.623 -18.501 1.00 92.50 72 GLY A N 1
ATOM 545 C CA . GLY A 1 72 ? 30.812 2.381 -19.846 1.00 92.50 72 GLY A CA 1
ATOM 546 C C . GLY A 1 72 ? 29.712 2.324 -20.904 1.00 92.50 72 GLY A C 1
ATOM 547 O O . GLY A 1 72 ? 28.524 2.436 -20.605 1.00 92.50 72 GLY A O 1
ATOM 548 N N . LEU A 1 73 ? 30.128 2.157 -22.161 1.00 91.00 73 LEU A N 1
ATOM 549 C CA . LEU A 1 73 ? 29.232 2.109 -23.322 1.00 91.00 73 LEU A CA 1
ATOM 550 C C . LEU A 1 73 ? 28.570 0.734 -23.509 1.00 91.00 73 LEU A C 1
ATOM 552 O O . LEU A 1 73 ? 27.382 0.628 -23.803 1.00 91.00 73 LEU A O 1
ATOM 556 N N . ASP A 1 74 ? 29.339 -0.334 -23.328 1.00 88.50 74 ASP A N 1
ATOM 557 C CA . ASP A 1 74 ? 28.815 -1.694 -23.227 1.00 88.50 74 ASP A CA 1
ATOM 558 C C . ASP A 1 74 ? 28.555 -1.958 -21.730 1.00 88.50 74 ASP A C 1
ATOM 560 O O . ASP A 1 74 ? 29.423 -1.611 -20.923 1.00 88.50 74 ASP A O 1
ATOM 564 N N . PRO A 1 75 ? 27.396 -2.507 -21.302 1.00 86.50 75 PRO A N 1
ATOM 565 C CA . PRO A 1 75 ? 26.456 -3.378 -22.028 1.00 86.50 75 PRO A CA 1
ATOM 566 C C . PRO A 1 75 ? 25.193 -2.715 -22.618 1.00 86.50 75 PRO A C 1
ATOM 568 O O . PRO A 1 75 ? 24.542 -3.320 -23.473 1.00 86.50 75 PRO A O 1
ATOM 571 N N . TRP A 1 76 ? 24.830 -1.498 -22.210 1.00 94.50 76 TRP A N 1
ATOM 572 C CA . TRP A 1 76 ? 23.548 -0.887 -22.594 1.00 94.50 76 TRP A CA 1
ATOM 573 C C . TRP A 1 76 ? 23.456 -0.567 -24.097 1.00 94.50 76 TRP A C 1
ATOM 575 O O . TRP A 1 76 ? 22.377 -0.651 -24.680 1.00 94.50 76 TRP A O 1
ATOM 585 N N . LEU A 1 77 ? 24.580 -0.308 -24.782 1.00 96.50 77 LEU A N 1
ATOM 586 C CA . LEU A 1 77 ? 24.582 -0.144 -26.242 1.00 96.50 77 LEU A CA 1
ATOM 587 C C . LEU A 1 77 ? 24.139 -1.425 -26.972 1.00 96.50 77 LEU A C 1
ATOM 589 O O . LEU A 1 77 ? 23.447 -1.367 -27.990 1.00 96.50 77 LEU A O 1
ATOM 593 N N . SER A 1 78 ? 24.521 -2.593 -26.448 1.00 95.56 78 SER A N 1
ATOM 594 C CA . SER A 1 78 ? 24.106 -3.889 -27.000 1.00 95.56 78 SER A CA 1
ATOM 595 C C . SER A 1 78 ? 22.615 -4.143 -26.765 1.00 95.56 78 SER A C 1
ATOM 597 O O . SER A 1 78 ? 21.929 -4.649 -27.651 1.00 95.56 78 SER A O 1
ATOM 599 N N . GLN A 1 79 ? 22.100 -3.727 -25.607 1.00 97.19 79 GLN A N 1
ATOM 600 C CA . GLN A 1 79 ? 20.675 -3.781 -25.281 1.00 97.19 79 GLN A CA 1
ATOM 601 C C . GLN A 1 79 ? 19.849 -2.851 -26.183 1.00 97.19 79 GLN A C 1
ATOM 603 O O . GLN A 1 79 ? 18.858 -3.279 -26.768 1.00 97.19 79 GLN A O 1
ATOM 608 N N . ALA A 1 80 ? 20.310 -1.617 -26.398 1.00 97.44 80 ALA A N 1
ATOM 609 C CA . ALA A 1 80 ? 19.664 -0.643 -27.274 1.00 97.44 80 ALA A CA 1
ATOM 610 C C . ALA A 1 80 ? 19.472 -1.176 -28.708 1.00 97.44 80 ALA A C 1
ATOM 612 O O . ALA A 1 80 ? 18.420 -0.994 -29.319 1.00 97.44 80 ALA A O 1
ATOM 613 N N . ARG A 1 81 ? 20.458 -1.911 -29.240 1.00 96.94 81 ARG A N 1
ATOM 614 C CA . ARG A 1 81 ? 20.381 -2.506 -30.586 1.00 96.94 81 ARG A CA 1
ATOM 615 C C . ARG A 1 81 ? 19.285 -3.564 -30.732 1.00 96.94 81 ARG A C 1
ATOM 617 O O . ARG A 1 81 ? 18.824 -3.782 -31.849 1.00 96.94 81 ARG A O 1
ATOM 624 N N . ILE A 1 82 ? 18.830 -4.196 -29.649 1.00 97.19 82 ILE A N 1
ATOM 625 C CA . ILE A 1 82 ? 17.752 -5.196 -29.712 1.00 97.19 82 ILE A CA 1
ATOM 626 C C . ILE A 1 82 ? 16.430 -4.561 -30.159 1.00 97.19 82 ILE A C 1
ATOM 628 O O . ILE A 1 82 ? 15.657 -5.211 -30.865 1.00 97.19 82 ILE A O 1
ATOM 632 N N . PHE A 1 83 ? 16.194 -3.279 -29.871 1.00 97.50 83 PHE A N 1
ATOM 633 C CA . PHE A 1 83 ? 14.990 -2.580 -30.330 1.00 97.50 83 PHE A CA 1
ATOM 634 C C . PHE A 1 83 ? 14.930 -2.412 -31.856 1.00 97.50 83 PHE A C 1
ATOM 636 O O . PHE A 1 83 ? 13.844 -2.300 -32.412 1.00 97.50 83 PHE A O 1
ATOM 643 N N . LEU A 1 84 ? 16.053 -2.522 -32.571 1.00 96.44 84 LEU A N 1
ATOM 644 C CA . LEU A 1 84 ? 16.069 -2.508 -34.041 1.00 96.44 84 LEU A CA 1
ATOM 645 C C . LEU A 1 84 ? 15.510 -3.798 -34.667 1.00 96.44 84 LEU A C 1
ATOM 647 O O . LEU A 1 84 ? 15.252 -3.835 -35.870 1.00 96.44 84 LEU A O 1
ATOM 651 N N . SER A 1 85 ? 15.337 -4.864 -33.876 1.00 93.50 85 SER A N 1
ATOM 652 C CA . SER A 1 85 ? 14.941 -6.186 -34.378 1.00 93.50 85 SER A CA 1
ATOM 653 C C . SER A 1 85 ? 13.473 -6.288 -34.801 1.00 93.50 85 SER A C 1
ATOM 655 O O . SER A 1 85 ? 13.134 -7.153 -35.607 1.00 93.50 85 SER A O 1
ATOM 657 N N . GLN A 1 86 ? 12.599 -5.420 -34.281 1.00 92.12 86 GLN A N 1
ATOM 658 C CA . GLN A 1 86 ? 11.154 -5.462 -34.513 1.00 92.12 86 GLN A CA 1
ATOM 659 C C . GLN A 1 86 ? 10.633 -4.078 -34.889 1.00 92.12 86 GLN A C 1
ATOM 661 O O . GLN A 1 86 ? 11.022 -3.082 -34.292 1.00 92.12 86 GLN A O 1
ATOM 666 N N . ARG A 1 87 ? 9.705 -4.004 -35.849 1.00 91.06 87 ARG A N 1
ATOM 667 C CA . ARG A 1 87 ? 8.990 -2.750 -36.136 1.00 91.06 87 ARG A CA 1
ATOM 668 C C . ARG A 1 87 ? 7.991 -2.451 -35.020 1.00 91.06 87 ARG A C 1
ATOM 670 O O . ARG A 1 87 ? 7.293 -3.352 -34.567 1.00 91.06 87 ARG A O 1
ATOM 677 N N . GLY A 1 88 ? 7.877 -1.182 -34.633 1.00 92.06 88 GLY A N 1
ATOM 678 C CA . GLY A 1 88 ? 6.980 -0.762 -33.550 1.00 92.06 88 GLY A CA 1
ATOM 679 C C . GLY A 1 88 ? 7.528 -1.055 -32.151 1.00 92.06 88 GLY A C 1
ATOM 680 O O . GLY A 1 88 ? 6.769 -1.065 -31.188 1.00 92.06 88 GLY A O 1
ATOM 681 N N . SER A 1 89 ? 8.836 -1.292 -32.036 1.00 96.12 89 SER A N 1
ATOM 682 C CA . SER A 1 89 ? 9.559 -1.386 -30.765 1.00 96.12 89 SER A CA 1
ATOM 683 C C . SER A 1 89 ? 9.731 -0.033 -30.068 1.00 96.12 89 SER A C 1
ATOM 685 O O . SER A 1 89 ? 10.161 -0.008 -28.918 1.00 96.12 89 SER A O 1
ATOM 687 N N . GLY A 1 90 ? 9.397 1.075 -30.741 1.00 96.31 90 GLY A N 1
ATOM 688 C CA . GLY A 1 90 ? 9.695 2.425 -30.276 1.00 96.31 90 GLY A CA 1
ATOM 689 C C . GLY A 1 90 ? 9.225 2.729 -28.856 1.00 96.31 90 GLY A C 1
ATOM 690 O O . GLY A 1 90 ? 10.072 2.993 -28.007 1.00 96.31 90 GLY A O 1
ATOM 691 N N . PRO A 1 91 ? 7.935 2.533 -28.535 1.00 97.12 91 PRO A N 1
ATOM 692 C CA . PRO A 1 91 ? 7.437 2.732 -27.174 1.00 97.12 91 PRO A CA 1
ATOM 693 C C . PRO A 1 91 ? 8.129 1.844 -26.122 1.00 97.12 91 PRO A C 1
ATOM 695 O O . PRO A 1 91 ? 8.302 2.236 -24.978 1.00 97.12 91 PRO A O 1
ATOM 698 N N . ALA A 1 92 ? 8.568 0.636 -26.488 1.00 97.88 92 ALA A N 1
ATOM 699 C CA . ALA A 1 92 ? 9.332 -0.216 -25.573 1.00 97.88 92 ALA A CA 1
ATOM 700 C C . ALA A 1 92 ? 10.745 0.333 -25.317 1.00 97.88 92 ALA A C 1
ATOM 702 O O . ALA A 1 92 ? 11.244 0.247 -24.197 1.00 97.88 92 ALA A O 1
ATOM 703 N N . ALA A 1 93 ? 11.376 0.905 -26.342 1.00 97.81 93 ALA A N 1
ATOM 704 C CA . ALA A 1 93 ? 12.693 1.514 -26.224 1.00 97.81 93 ALA A CA 1
ATOM 705 C C . ALA A 1 93 ? 12.653 2.819 -25.414 1.00 97.81 93 ALA A C 1
ATOM 707 O O . ALA A 1 93 ? 13.549 3.046 -24.607 1.00 97.81 93 ALA A O 1
ATOM 708 N N . GLU A 1 94 ? 11.611 3.639 -25.585 1.00 97.31 94 GLU A N 1
ATOM 709 C CA . GLU A 1 94 ? 11.366 4.841 -24.770 1.00 97.31 94 GLU A CA 1
ATOM 710 C C . GLU A 1 94 ? 11.319 4.484 -23.279 1.00 97.31 94 GLU A C 1
ATOM 712 O O . GLU A 1 94 ? 12.171 4.935 -22.514 1.00 97.31 94 GLU A O 1
ATOM 717 N N . GLY A 1 95 ? 10.427 3.563 -22.888 1.00 97.00 95 GLY A N 1
ATOM 718 C CA . GLY A 1 95 ? 10.347 3.093 -21.502 1.00 97.00 95 GLY A CA 1
ATOM 719 C C . GLY A 1 95 ? 11.655 2.478 -20.981 1.00 97.00 95 GLY A C 1
ATOM 720 O O . GLY A 1 95 ? 12.010 2.662 -19.817 1.00 97.00 95 GLY A O 1
ATOM 721 N N . TYR A 1 96 ? 12.423 1.792 -21.838 1.00 98.25 96 TYR A N 1
ATOM 722 C CA . TYR A 1 96 ? 13.745 1.289 -21.461 1.00 98.25 96 TYR A CA 1
ATOM 723 C C . TYR A 1 96 ? 14.719 2.426 -21.124 1.00 98.25 96 TYR A C 1
ATOM 725 O O . TYR A 1 96 ? 15.346 2.392 -20.063 1.00 98.25 96 TYR A O 1
ATOM 733 N N . PHE A 1 97 ? 14.848 3.429 -21.997 1.00 97.81 97 PHE A N 1
ATOM 734 C CA . PHE A 1 97 ? 15.792 4.532 -21.799 1.00 97.81 97 PHE A CA 1
ATOM 735 C C . PHE A 1 97 ? 15.425 5.414 -20.603 1.00 97.81 97 PHE A C 1
ATOM 737 O O . PHE A 1 97 ? 16.329 5.878 -19.905 1.00 97.81 97 PHE A O 1
ATOM 744 N N . ASP A 1 98 ? 14.133 5.569 -20.317 1.00 96.12 98 ASP A N 1
ATOM 745 C CA . ASP A 1 98 ? 13.651 6.316 -19.153 1.00 96.12 98 ASP A CA 1
ATOM 746 C C . ASP A 1 98 ? 14.041 5.656 -17.821 1.00 96.12 98 ASP A C 1
ATOM 748 O O . ASP A 1 98 ? 14.274 6.344 -16.824 1.00 96.12 98 ASP A O 1
ATOM 752 N N . GLN A 1 99 ? 14.134 4.322 -17.783 1.00 96.75 99 GLN A N 1
ATOM 753 C CA . GLN A 1 99 ? 14.233 3.580 -16.522 1.00 96.75 99 GLN A CA 1
ATOM 754 C C . GLN A 1 99 ? 15.561 2.850 -16.298 1.00 96.75 99 GLN A C 1
ATOM 756 O O . GLN A 1 99 ? 15.969 2.686 -15.146 1.00 96.75 99 GLN A O 1
ATOM 761 N N . ALA A 1 100 ? 16.274 2.429 -17.348 1.00 97.44 100 ALA A N 1
ATOM 762 C CA . ALA A 1 100 ? 17.418 1.517 -17.228 1.00 97.44 100 ALA A CA 1
ATOM 763 C C . ALA A 1 100 ? 18.525 2.033 -16.289 1.00 97.44 100 ALA A C 1
ATOM 765 O O . ALA A 1 100 ? 19.051 1.275 -15.472 1.00 97.44 100 ALA A O 1
ATOM 766 N N . SER A 1 101 ? 18.847 3.332 -16.341 1.00 96.56 101 SER A N 1
ATOM 767 C CA . SER A 1 101 ? 19.856 3.934 -15.451 1.00 96.56 101 SER A CA 1
ATOM 768 C C . SER A 1 101 ? 19.430 3.914 -13.975 1.00 96.56 101 SER A C 1
ATOM 770 O O . SER A 1 101 ? 20.245 3.655 -13.087 1.00 96.56 101 SER A O 1
ATOM 772 N N . THR A 1 102 ? 18.148 4.150 -13.694 1.00 95.06 102 THR A N 1
ATOM 773 C CA . THR A 1 102 ? 17.574 4.087 -12.344 1.00 95.06 102 THR A CA 1
ATOM 774 C C . THR A 1 102 ? 17.564 2.655 -11.833 1.00 95.06 102 THR A C 1
ATOM 776 O O . THR A 1 102 ? 18.012 2.406 -10.713 1.00 95.06 102 THR A O 1
ATOM 779 N N . ILE A 1 103 ? 17.146 1.704 -12.675 1.00 95.75 103 ILE A N 1
ATOM 780 C CA . ILE A 1 103 ? 17.119 0.285 -12.320 1.00 95.75 103 ILE A CA 1
ATOM 781 C C . ILE A 1 103 ? 18.517 -0.197 -11.933 1.00 95.75 103 ILE A C 1
ATOM 783 O O . ILE A 1 103 ? 18.718 -0.772 -10.862 1.00 95.75 103 ILE A O 1
ATOM 787 N N . ARG A 1 104 ? 19.505 0.119 -12.772 1.00 95.50 104 ARG A N 1
ATOM 788 C CA . ARG A 1 104 ? 20.902 -0.243 -12.552 1.00 95.50 104 ARG A CA 1
ATOM 789 C C . ARG A 1 104 ? 21.463 0.328 -11.252 1.00 95.50 104 ARG A C 1
ATOM 791 O O . ARG A 1 104 ? 22.128 -0.393 -10.513 1.00 95.50 104 ARG A O 1
ATOM 798 N N . ARG A 1 105 ? 21.190 1.604 -10.959 1.00 94.94 105 ARG A N 1
ATOM 799 C CA . ARG A 1 105 ? 21.681 2.279 -9.744 1.00 94.94 105 ARG A CA 1
ATOM 800 C C . ARG A 1 105 ? 21.033 1.749 -8.470 1.00 94.94 105 ARG A C 1
ATOM 802 O O . ARG A 1 105 ? 21.713 1.632 -7.456 1.00 94.94 105 ARG A O 1
ATOM 809 N N . ARG A 1 106 ? 19.734 1.447 -8.509 1.00 94.12 106 ARG A N 1
ATOM 810 C CA . ARG A 1 106 ? 18.958 1.106 -7.310 1.00 94.12 106 ARG A CA 1
ATOM 811 C C . ARG A 1 106 ? 18.917 -0.393 -7.007 1.00 94.12 106 ARG A C 1
ATOM 813 O O . ARG A 1 106 ? 18.929 -0.751 -5.834 1.00 94.12 106 ARG A O 1
ATOM 820 N N . TRP A 1 107 ? 18.910 -1.258 -8.023 1.00 93.38 107 TRP A N 1
ATOM 821 C CA . TRP A 1 107 ? 18.833 -2.718 -7.848 1.00 93.38 107 TRP A CA 1
ATOM 822 C C . TRP A 1 107 ? 20.053 -3.484 -8.384 1.00 93.38 107 TRP A C 1
ATOM 824 O O . TRP A 1 107 ? 20.162 -4.689 -8.163 1.00 93.38 107 TRP A O 1
ATOM 834 N N . GLY A 1 108 ? 21.001 -2.806 -9.035 1.00 93.88 108 GLY A N 1
ATOM 835 C CA . GLY A 1 108 ? 22.273 -3.392 -9.459 1.00 93.88 108 GLY A CA 1
ATOM 836 C C . GLY A 1 108 ? 22.251 -4.065 -10.836 1.00 93.88 108 GLY A C 1
ATOM 837 O O . GLY A 1 108 ? 21.248 -4.076 -11.550 1.00 93.88 108 GLY A O 1
ATOM 838 N N . LEU A 1 109 ? 23.410 -4.616 -11.214 1.00 94.62 109 LEU A N 1
ATOM 839 C CA . LEU A 1 109 ? 23.667 -5.241 -12.520 1.00 94.62 109 LEU A CA 1
ATOM 840 C C . LEU A 1 109 ? 22.740 -6.424 -12.803 1.00 94.62 109 LEU A C 1
ATOM 842 O O . LEU A 1 109 ? 22.118 -6.463 -13.860 1.00 94.62 109 LEU A O 1
ATOM 846 N N . ASP A 1 110 ? 22.635 -7.365 -11.869 1.00 93.81 110 ASP A N 1
ATOM 847 C CA . ASP A 1 110 ? 21.896 -8.608 -12.105 1.00 93.81 110 ASP A CA 1
ATOM 848 C C . ASP A 1 110 ? 20.393 -8.351 -12.267 1.00 93.81 110 ASP A C 1
ATOM 850 O O . ASP A 1 110 ? 19.741 -8.951 -13.123 1.00 93.81 110 ASP A O 1
ATOM 854 N N . ALA A 1 111 ? 19.848 -7.411 -11.487 1.00 94.00 111 ALA A N 1
ATOM 855 C CA . ALA A 1 111 ? 18.449 -7.011 -11.571 1.00 94.00 111 ALA A CA 1
ATOM 856 C C . ALA A 1 111 ? 18.127 -6.320 -12.899 1.00 94.00 111 ALA A C 1
ATOM 858 O O . ALA A 1 111 ? 17.127 -6.650 -13.536 1.00 94.00 111 ALA A O 1
ATOM 859 N N . GLU A 1 112 ? 18.984 -5.392 -13.330 1.00 96.19 112 GLU A N 1
ATOM 860 C CA . GLU A 1 112 ? 18.844 -4.709 -14.615 1.00 96.19 112 GLU A CA 1
ATOM 861 C C . GLU A 1 112 ? 18.923 -5.701 -15.783 1.00 96.19 112 GLU A C 1
ATOM 863 O O . GLU A 1 112 ? 18.042 -5.703 -16.642 1.00 96.19 112 GLU A O 1
ATOM 868 N N . ALA A 1 113 ? 19.904 -6.606 -15.774 1.00 95.00 113 ALA A N 1
ATOM 869 C CA . ALA A 1 113 ? 20.059 -7.612 -16.818 1.00 95.00 113 ALA A CA 1
ATOM 870 C C . ALA A 1 113 ? 18.854 -8.568 -16.890 1.00 95.00 113 ALA A C 1
ATOM 872 O O . ALA A 1 113 ? 18.394 -8.900 -17.986 1.00 95.00 113 ALA A O 1
ATOM 873 N N . ALA A 1 114 ? 18.316 -8.989 -15.740 1.00 94.19 114 ALA A N 1
ATOM 874 C CA . ALA A 1 114 ? 17.118 -9.822 -15.676 1.00 94.19 114 ALA A CA 1
ATOM 875 C C . ALA A 1 114 ? 15.877 -9.081 -16.199 1.00 94.19 114 ALA A C 1
ATOM 877 O O . ALA A 1 114 ? 15.136 -9.633 -17.015 1.00 94.19 114 ALA A O 1
ATOM 878 N N . TRP A 1 115 ? 15.674 -7.831 -15.773 1.00 96.62 115 TRP A N 1
ATOM 879 C CA . TRP A 1 115 ? 14.572 -6.984 -16.233 1.00 96.62 115 TRP A CA 1
ATOM 880 C C . TRP A 1 115 ? 14.628 -6.762 -17.746 1.00 96.62 115 TRP A C 1
ATOM 882 O O . TRP A 1 115 ? 13.666 -7.049 -18.461 1.00 96.62 115 TRP A O 1
ATOM 892 N N . PHE A 1 116 ? 15.787 -6.356 -18.267 1.00 97.38 116 PHE A N 1
ATOM 893 C CA . PHE A 1 116 ? 15.963 -6.171 -19.700 1.00 97.38 116 PHE A CA 1
ATOM 894 C C . PHE A 1 116 ? 15.745 -7.480 -20.469 1.00 97.38 116 PHE A C 1
ATOM 896 O O . PHE A 1 116 ? 15.043 -7.491 -21.479 1.00 97.38 116 PHE A O 1
ATOM 903 N N . GLY A 1 117 ? 16.305 -8.595 -19.988 1.00 96.31 117 GLY A N 1
ATOM 904 C CA . GLY A 1 117 ? 16.164 -9.904 -20.625 1.00 96.31 117 GLY A CA 1
ATOM 905 C C . GLY A 1 117 ? 14.704 -10.343 -20.761 1.00 96.31 117 GLY A C 1
ATOM 906 O O . GLY A 1 117 ? 14.297 -10.797 -21.830 1.00 96.31 117 GLY A O 1
ATOM 907 N N . ILE A 1 118 ? 13.899 -10.147 -19.714 1.00 95.56 118 ILE A N 1
ATOM 908 C CA . ILE A 1 118 ? 12.455 -10.414 -19.739 1.00 95.56 118 ILE A CA 1
ATOM 909 C C . ILE A 1 118 ? 11.752 -9.483 -20.735 1.00 95.56 118 ILE A C 1
ATOM 911 O O . ILE A 1 118 ? 10.978 -9.944 -21.576 1.00 95.56 118 ILE A O 1
ATOM 915 N N . GLY A 1 119 ? 12.039 -8.181 -20.697 1.00 96.44 119 GLY A N 1
ATOM 916 C CA . GLY A 1 119 ? 11.449 -7.220 -21.631 1.00 96.44 119 GLY A CA 1
ATOM 917 C C . GLY A 1 119 ? 11.796 -7.515 -23.096 1.00 96.44 119 GLY A C 1
ATOM 918 O O . GLY A 1 119 ? 10.935 -7.414 -23.969 1.00 96.44 119 GLY A O 1
ATOM 919 N N . ALA A 1 120 ? 13.021 -7.966 -23.373 1.00 96.62 120 ALA A N 1
ATOM 920 C CA . ALA A 1 120 ? 13.463 -8.384 -24.701 1.00 96.62 120 ALA A CA 1
ATOM 921 C C . ALA A 1 120 ? 12.739 -9.653 -25.191 1.00 96.62 120 ALA A C 1
ATOM 923 O O . ALA A 1 120 ? 12.383 -9.739 -26.368 1.00 96.62 120 ALA A O 1
ATOM 924 N N . GLN A 1 121 ? 12.459 -10.614 -24.301 1.00 95.19 121 GLN A N 1
ATOM 925 C CA . GLN A 1 121 ? 11.617 -11.772 -24.633 1.00 95.19 121 GLN A CA 1
ATOM 926 C C . GLN A 1 121 ? 10.204 -11.326 -25.027 1.00 95.19 121 GLN A C 1
ATOM 928 O O . GLN A 1 121 ? 9.681 -11.758 -26.057 1.00 95.19 121 GLN A O 1
ATOM 933 N N . TRP A 1 122 ? 9.614 -10.398 -24.267 1.00 95.81 122 TRP A N 1
ATOM 934 C CA . TRP A 1 122 ? 8.323 -9.807 -24.617 1.00 95.81 122 TRP A CA 1
ATOM 935 C C . TRP A 1 122 ? 8.371 -9.019 -25.919 1.00 95.81 122 TRP A C 1
ATOM 937 O O . TRP A 1 122 ? 7.412 -9.082 -26.680 1.00 95.81 122 TRP A O 1
ATOM 947 N N . LEU A 1 123 ? 9.470 -8.330 -26.224 1.00 96.06 123 LEU A N 1
ATOM 948 C CA . LEU A 1 123 ? 9.628 -7.614 -27.489 1.00 96.06 123 LEU A CA 1
ATOM 949 C C . LEU A 1 123 ? 9.597 -8.575 -28.682 1.00 96.06 123 LEU A C 1
ATOM 951 O O . LEU A 1 123 ? 8.948 -8.281 -29.684 1.00 96.06 123 LEU A O 1
ATOM 955 N N . GLY A 1 124 ? 10.245 -9.736 -28.551 1.00 94.00 124 GLY A N 1
ATOM 956 C CA . GLY A 1 124 ? 10.206 -10.795 -29.560 1.00 94.00 124 GLY A CA 1
ATOM 957 C C . GLY A 1 124 ? 8.829 -11.449 -29.718 1.00 94.00 124 GLY A C 1
ATOM 958 O O . GLY A 1 124 ? 8.508 -11.929 -30.804 1.00 94.00 124 GLY A O 1
ATOM 959 N N . ALA A 1 125 ? 8.008 -11.457 -28.664 1.00 93.31 125 ALA A N 1
ATOM 960 C CA . ALA A 1 125 ? 6.688 -12.086 -28.671 1.00 93.31 125 ALA A CA 1
ATOM 961 C C . ALA A 1 125 ? 5.542 -11.128 -29.057 1.00 93.31 125 ALA A C 1
ATOM 963 O O . ALA A 1 125 ? 4.651 -11.505 -29.819 1.00 93.31 125 ALA A O 1
ATOM 964 N N . HIS A 1 126 ? 5.524 -9.911 -28.504 1.00 95.19 126 HIS A N 1
ATOM 965 C CA . HIS A 1 126 ? 4.459 -8.920 -28.665 1.00 95.19 126 HIS A CA 1
ATOM 966 C C . HIS A 1 126 ? 4.919 -7.504 -28.261 1.00 95.19 126 HIS A C 1
ATOM 968 O O . HIS A 1 126 ? 5.033 -7.183 -27.074 1.00 95.19 126 HIS A O 1
ATOM 974 N N . THR A 1 127 ? 5.112 -6.620 -29.243 1.00 95.50 127 THR A N 1
ATOM 975 C CA . THR A 1 127 ? 5.690 -5.276 -29.044 1.00 95.50 127 THR A CA 1
ATOM 976 C C . THR A 1 127 ? 4.894 -4.386 -28.085 1.00 95.50 127 THR A C 1
ATOM 978 O O . THR A 1 127 ? 5.493 -3.729 -27.238 1.00 95.50 127 THR A O 1
ATOM 981 N N . GLU A 1 128 ? 3.556 -4.404 -28.121 1.00 95.56 128 GLU A N 1
ATOM 982 C CA . GLU A 1 128 ? 2.741 -3.613 -27.179 1.00 95.56 128 GLU A CA 1
ATOM 983 C C . GLU A 1 128 ? 2.851 -4.121 -25.732 1.00 95.56 128 GLU A C 1
ATOM 985 O O . GLU A 1 128 ? 2.743 -3.341 -24.785 1.00 95.56 128 GLU A O 1
ATOM 990 N N . SER A 1 129 ? 3.072 -5.428 -25.539 1.00 96.75 129 SER A N 1
ATOM 991 C CA . SER A 1 129 ? 3.319 -5.984 -24.202 1.00 96.75 129 SER A CA 1
ATOM 992 C C . SER A 1 129 ? 4.688 -5.557 -23.687 1.00 96.75 129 SER A C 1
ATOM 994 O O . SER A 1 129 ? 4.796 -5.183 -22.525 1.00 96.75 129 SER A O 1
ATOM 996 N N . ALA A 1 130 ? 5.707 -5.567 -24.551 1.00 97.25 130 ALA A N 1
ATOM 997 C CA . ALA A 1 130 ? 7.028 -5.054 -24.208 1.00 97.25 130 ALA A CA 1
ATOM 998 C C . ALA A 1 130 ? 6.969 -3.571 -23.827 1.00 97.25 130 ALA A C 1
ATOM 1000 O O . ALA A 1 130 ? 7.535 -3.185 -22.813 1.00 97.25 130 ALA A O 1
ATOM 1001 N N . ALA A 1 131 ? 6.212 -2.761 -24.573 1.00 97.38 131 ALA A N 1
ATOM 1002 C CA . ALA A 1 131 ? 5.986 -1.360 -24.231 1.00 97.38 131 ALA A CA 1
ATOM 1003 C C . ALA A 1 131 ? 5.337 -1.203 -22.849 1.00 97.38 131 ALA A C 1
ATOM 1005 O O . ALA A 1 131 ? 5.837 -0.458 -22.015 1.00 97.38 131 ALA A O 1
ATOM 1006 N N . ALA A 1 132 ? 4.269 -1.956 -22.565 1.00 97.00 132 ALA A N 1
ATOM 1007 C CA . ALA A 1 132 ? 3.627 -1.926 -21.250 1.00 97.00 132 ALA A CA 1
ATOM 1008 C C . ALA A 1 132 ? 4.566 -2.367 -20.111 1.00 97.00 132 ALA A C 1
ATOM 1010 O O . ALA A 1 132 ? 4.472 -1.835 -19.010 1.00 97.00 132 ALA A O 1
ATOM 1011 N N . TYR A 1 133 ? 5.462 -3.322 -20.371 1.00 97.44 133 TYR A N 1
ATOM 1012 C CA . TYR A 1 133 ? 6.464 -3.783 -19.414 1.00 97.44 133 TYR A CA 1
ATOM 1013 C C . TYR A 1 133 ? 7.531 -2.719 -19.136 1.00 97.44 133 TYR A C 1
ATOM 1015 O O . TYR A 1 133 ? 7.761 -2.371 -17.982 1.00 97.44 133 TYR A O 1
ATOM 1023 N N . PHE A 1 134 ? 8.148 -2.175 -20.188 1.00 97.75 134 PHE A N 1
ATOM 1024 C CA . PHE A 1 134 ? 9.216 -1.184 -20.070 1.00 97.75 134 PHE A CA 1
ATOM 1025 C C . PHE A 1 134 ? 8.730 0.181 -19.576 1.00 97.75 134 PHE A C 1
ATOM 1027 O O . PHE A 1 134 ? 9.549 0.940 -19.081 1.00 97.75 134 PHE A O 1
ATOM 1034 N N . HIS A 1 135 ? 7.436 0.501 -19.676 1.00 97.12 135 HIS A N 1
ATOM 1035 C CA . HIS A 1 135 ? 6.854 1.713 -19.083 1.00 97.12 135 HIS A CA 1
ATOM 1036 C C . HIS A 1 135 ? 6.320 1.527 -17.660 1.00 97.12 135 HIS A C 1
ATOM 1038 O O . HIS A 1 135 ? 5.988 2.519 -17.013 1.00 97.12 135 HIS A O 1
ATOM 1044 N N . MET A 1 136 ? 6.194 0.293 -17.163 1.00 96.25 136 MET A N 1
ATOM 1045 C CA . MET A 1 136 ? 5.773 0.083 -15.779 1.00 96.25 136 MET A CA 1
ATOM 1046 C C . MET A 1 136 ? 6.865 0.627 -14.848 1.00 96.25 136 MET A C 1
ATOM 1048 O O . MET A 1 136 ? 8.017 0.215 -15.022 1.00 96.25 136 MET A O 1
ATOM 1052 N N . PRO A 1 137 ? 6.550 1.521 -13.890 1.00 95.25 137 PRO A N 1
ATOM 1053 C CA . PRO A 1 137 ? 7.547 2.056 -12.972 1.00 95.25 137 PRO A CA 1
ATOM 1054 C C . PRO A 1 137 ? 8.306 0.935 -12.266 1.00 95.25 137 PRO A C 1
ATOM 1056 O O . PRO A 1 137 ? 7.699 0.016 -11.711 1.00 95.25 137 PRO A O 1
ATOM 1059 N N . ALA A 1 138 ? 9.635 0.998 -12.291 1.00 92.25 138 ALA A N 1
ATOM 1060 C CA . ALA A 1 138 ? 10.495 -0.033 -11.726 1.00 92.25 138 ALA A CA 1
ATOM 1061 C C . ALA A 1 138 ? 10.202 -0.292 -10.243 1.00 92.25 138 ALA A C 1
ATOM 1063 O O . ALA A 1 138 ? 10.244 -1.441 -9.807 1.00 92.25 138 ALA A O 1
ATOM 1064 N N . GLU A 1 139 ? 9.862 0.750 -9.475 1.00 90.62 139 GLU A N 1
ATOM 1065 C CA . GLU A 1 139 ? 9.448 0.603 -8.080 1.00 90.62 139 GLU A CA 1
ATOM 1066 C C . GLU A 1 139 ? 8.218 -0.292 -7.915 1.00 90.62 139 GLU A C 1
ATOM 1068 O O . GLU A 1 139 ? 8.221 -1.159 -7.045 1.00 90.62 139 GLU A O 1
ATOM 1073 N N . GLU A 1 140 ? 7.197 -0.110 -8.754 1.00 91.31 140 GLU A N 1
ATOM 1074 C CA . GLU A 1 140 ? 5.973 -0.922 -8.730 1.00 91.31 140 GLU A CA 1
ATOM 1075 C C . GLU A 1 140 ? 6.243 -2.338 -9.249 1.00 91.31 140 GLU A C 1
ATOM 1077 O O . GLU A 1 140 ? 5.757 -3.325 -8.704 1.00 91.31 140 GLU A O 1
ATOM 1082 N N . LEU A 1 141 ? 7.051 -2.452 -10.305 1.00 90.69 141 LEU A N 1
ATOM 1083 C CA . LEU A 1 141 ? 7.322 -3.721 -10.969 1.00 90.69 141 LEU A CA 1
ATOM 1084 C C . LEU A 1 141 ? 8.176 -4.664 -10.103 1.00 90.69 141 LEU A C 1
ATOM 1086 O O . LEU A 1 141 ? 7.912 -5.868 -10.052 1.00 90.69 141 LEU A O 1
ATOM 1090 N N . PHE A 1 142 ? 9.200 -4.135 -9.424 1.00 89.56 142 PHE A N 1
ATOM 1091 C CA . PHE A 1 142 ? 10.020 -4.908 -8.489 1.00 89.56 142 PHE A CA 1
ATOM 1092 C C . PHE A 1 142 ? 9.367 -5.063 -7.113 1.00 89.56 142 PHE A C 1
ATOM 1094 O O . PHE A 1 142 ? 9.606 -6.080 -6.460 1.00 89.56 142 PHE A O 1
ATOM 1101 N N . GLY A 1 143 ? 8.584 -4.076 -6.666 1.00 83.19 143 GLY A N 1
ATOM 1102 C CA . GLY A 1 143 ? 7.900 -4.093 -5.376 1.00 83.19 143 GLY A CA 1
ATOM 1103 C C . GLY A 1 143 ? 8.801 -4.535 -4.217 1.00 83.19 143 GLY A C 1
ATOM 1104 O O . GLY A 1 143 ? 9.994 -4.223 -4.158 1.00 83.19 143 GLY A O 1
ATOM 1105 N N . SER A 1 144 ? 8.235 -5.315 -3.296 1.00 76.75 144 SER A N 1
ATOM 1106 C CA . SER A 1 144 ? 8.956 -5.916 -2.163 1.00 76.75 144 SER A CA 1
ATOM 1107 C C . SER A 1 144 ? 9.672 -7.236 -2.497 1.00 76.75 144 SER A C 1
ATOM 1109 O O . SER A 1 144 ? 10.439 -7.735 -1.676 1.00 76.75 144 SER A O 1
ATOM 1111 N N . TRP A 1 145 ? 9.454 -7.814 -3.686 1.00 81.81 145 TRP A N 1
ATOM 1112 C CA . TRP A 1 145 ? 10.008 -9.117 -4.102 1.00 81.81 145 TRP A CA 1
ATOM 1113 C C . TRP A 1 145 ? 11.267 -9.021 -4.976 1.00 81.81 145 TRP A C 1
ATOM 1115 O O . TRP A 1 145 ? 11.925 -10.035 -5.226 1.00 81.81 145 TRP A O 1
ATOM 1125 N N . GLY A 1 146 ? 11.614 -7.825 -5.450 1.00 85.25 146 GLY A N 1
ATOM 1126 C CA . GLY A 1 146 ? 12.802 -7.577 -6.262 1.00 85.25 146 GLY A CA 1
ATOM 1127 C C . GLY A 1 146 ? 12.779 -8.270 -7.630 1.00 85.25 146 GLY A C 1
ATOM 1128 O O . GLY A 1 146 ? 11.757 -8.754 -8.113 1.00 85.25 146 GLY A O 1
ATOM 1129 N N . ALA A 1 147 ? 13.939 -8.340 -8.286 1.00 83.56 147 ALA A N 1
ATOM 1130 C CA . ALA A 1 147 ? 14.045 -8.881 -9.646 1.00 83.56 147 ALA A CA 1
ATOM 1131 C C . ALA A 1 147 ? 13.659 -10.365 -9.766 1.00 83.56 147 ALA A C 1
ATOM 1133 O O . ALA A 1 147 ? 13.138 -10.785 -10.799 1.00 83.56 147 ALA A O 1
ATOM 1134 N N . ALA A 1 148 ? 13.861 -11.154 -8.707 1.00 82.38 148 ALA A N 1
ATOM 1135 C CA . ALA A 1 148 ? 13.542 -12.580 -8.703 1.00 82.38 148 ALA A CA 1
ATOM 1136 C C . ALA A 1 148 ? 12.034 -12.853 -8.854 1.00 82.38 148 ALA A C 1
ATOM 1138 O O . ALA A 1 148 ? 11.646 -13.815 -9.515 1.00 82.38 148 ALA A O 1
ATOM 1139 N N . GLY A 1 149 ? 11.171 -11.997 -8.293 1.00 85.12 149 GLY A N 1
ATOM 1140 C CA . GLY A 1 149 ? 9.720 -12.180 -8.393 1.00 85.12 149 GLY A CA 1
ATOM 1141 C C . GLY A 1 149 ? 9.121 -11.792 -9.751 1.00 85.12 149 GLY A C 1
ATOM 1142 O O . GLY A 1 149 ? 7.992 -12.186 -10.039 1.00 85.12 149 GLY A O 1
ATOM 1143 N N . LEU A 1 150 ? 9.866 -11.102 -10.629 1.00 89.06 150 LEU A N 1
ATOM 1144 C CA . LEU A 1 150 ? 9.366 -10.689 -11.950 1.00 89.06 150 LEU A CA 1
ATOM 1145 C C . LEU A 1 150 ? 8.947 -11.865 -12.831 1.00 89.06 150 LEU A C 1
ATOM 1147 O O . LEU A 1 150 ? 7.899 -11.820 -13.475 1.00 89.06 150 LEU A O 1
ATOM 1151 N N . GLN A 1 151 ? 9.758 -12.924 -12.862 1.00 87.69 151 GLN A N 1
ATOM 1152 C CA . GLN A 1 151 ? 9.443 -14.114 -13.654 1.00 87.69 151 GLN A CA 1
ATOM 1153 C C . GLN A 1 151 ? 8.171 -14.783 -13.137 1.00 87.69 151 GLN A C 1
ATOM 1155 O O . GLN A 1 151 ? 7.300 -15.155 -13.919 1.00 87.69 151 GLN A O 1
ATOM 1160 N N . THR A 1 152 ? 8.033 -14.880 -11.816 1.00 88.31 152 THR A N 1
ATOM 1161 C CA . THR A 1 152 ? 6.846 -15.432 -11.162 1.00 88.31 152 THR A CA 1
ATOM 1162 C C . THR A 1 152 ? 5.589 -14.638 -11.516 1.00 88.31 152 THR A C 1
ATOM 1164 O O . THR A 1 152 ? 4.581 -15.234 -11.888 1.00 88.31 152 THR A O 1
ATOM 1167 N N . LEU A 1 153 ? 5.664 -13.304 -11.472 1.00 91.25 153 LEU A N 1
ATOM 1168 C CA . LEU A 1 153 ? 4.561 -12.405 -11.815 1.00 91.25 153 LEU A CA 1
ATOM 1169 C C . LEU A 1 153 ? 4.123 -12.540 -13.284 1.00 91.25 153 LEU A C 1
ATOM 1171 O O . LEU A 1 153 ? 2.933 -12.460 -13.589 1.00 91.25 153 LEU A O 1
ATOM 1175 N N . LEU A 1 154 ? 5.074 -12.730 -14.202 1.00 92.19 154 LEU A N 1
ATOM 1176 C CA . LEU A 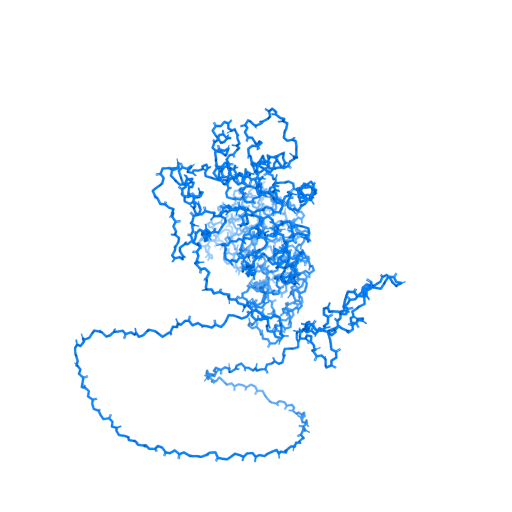1 154 ? 4.821 -12.739 -15.647 1.00 92.19 154 LEU A CA 1
ATOM 1177 C C . LEU A 1 154 ? 4.544 -14.122 -16.232 1.00 92.19 154 LEU A C 1
ATOM 1179 O O . LEU A 1 154 ? 3.949 -14.204 -17.305 1.00 92.19 154 LEU A O 1
ATOM 1183 N N . LYS A 1 155 ? 4.906 -15.202 -15.538 1.00 91.19 155 LYS A N 1
ATOM 1184 C CA . LYS A 1 155 ? 4.671 -16.576 -16.001 1.00 91.19 155 LYS A CA 1
ATOM 1185 C C . LYS A 1 155 ? 3.213 -16.835 -16.421 1.00 91.19 155 LYS A C 1
ATOM 1187 O O . LYS A 1 155 ? 3.010 -17.408 -17.491 1.00 91.19 155 LYS A O 1
ATOM 1192 N N . PRO A 1 156 ? 2.176 -16.387 -15.681 1.00 92.00 156 PRO A N 1
ATOM 1193 C CA . PRO A 1 156 ? 0.795 -16.561 -16.132 1.00 92.00 156 PRO A CA 1
ATOM 1194 C C . PRO A 1 156 ? 0.458 -15.742 -17.391 1.00 92.00 156 PRO A C 1
ATOM 1196 O O . PRO A 1 156 ? -0.389 -16.144 -18.191 1.00 92.00 156 PRO A O 1
ATOM 1199 N N . ALA A 1 157 ? 1.135 -14.611 -17.611 1.00 92.62 157 ALA A N 1
ATOM 1200 C CA . ALA A 1 157 ? 0.883 -13.746 -18.757 1.00 92.62 157 ALA A CA 1
ATOM 1201 C C . ALA A 1 157 ? 1.282 -14.384 -20.095 1.00 92.62 157 ALA A C 1
ATOM 1203 O O . ALA A 1 157 ? 0.664 -14.083 -21.114 1.00 92.62 157 ALA A O 1
ATOM 1204 N N . GLU A 1 158 ? 2.257 -15.294 -20.111 1.00 90.31 158 GLU A N 1
ATOM 1205 C CA . GLU A 1 158 ? 2.634 -16.043 -21.318 1.00 90.31 158 GLU A CA 1
ATOM 1206 C C . GLU A 1 158 ? 1.453 -16.868 -21.857 1.00 90.31 158 GLU A C 1
ATOM 1208 O O . GLU A 1 158 ? 1.186 -16.893 -23.061 1.00 90.31 158 GLU A O 1
ATOM 1213 N N . MET A 1 159 ? 0.679 -17.484 -20.956 1.00 90.06 159 MET A N 1
ATOM 1214 C CA . MET A 1 159 ? -0.544 -18.211 -21.311 1.00 90.06 159 MET A CA 1
ATOM 1215 C C . MET A 1 159 ? -1.650 -17.260 -21.787 1.00 90.06 159 MET A C 1
ATOM 1217 O O . MET A 1 159 ? -2.368 -17.557 -22.745 1.00 90.06 159 MET A O 1
ATOM 1221 N N . LEU A 1 160 ? -1.783 -16.096 -21.146 1.00 92.44 160 LEU A N 1
ATOM 1222 C CA . LEU A 1 160 ? -2.762 -15.073 -21.525 1.00 92.44 160 LEU A CA 1
ATOM 1223 C C . LEU A 1 160 ? -2.455 -14.459 -22.899 1.00 92.44 160 LEU A C 1
ATOM 1225 O O . LEU A 1 160 ? -3.380 -14.172 -23.667 1.00 92.44 160 LEU A O 1
ATOM 1229 N N . LEU A 1 161 ? -1.177 -14.352 -23.271 1.00 92.31 161 LEU A N 1
ATOM 1230 C CA . LEU A 1 161 ? -0.777 -13.875 -24.591 1.00 92.31 161 LEU A CA 1
ATOM 1231 C C . LEU A 1 161 ? -1.311 -14.785 -25.707 1.00 92.31 161 LEU A C 1
ATOM 1233 O O . LEU A 1 161 ? -1.813 -14.283 -26.715 1.00 92.31 161 LEU A O 1
ATOM 1237 N N . GLN A 1 162 ? -1.311 -16.109 -25.510 1.00 89.44 162 GLN A N 1
ATOM 1238 C CA . GLN A 1 162 ? -1.907 -17.061 -26.464 1.00 89.44 162 GLN A CA 1
ATOM 1239 C C . GLN A 1 162 ? -3.414 -16.818 -26.662 1.00 89.44 162 GLN A C 1
ATOM 1241 O O . GLN A 1 162 ? -3.963 -17.082 -27.732 1.00 89.44 162 GLN A O 1
ATOM 1246 N N . LYS A 1 163 ? -4.082 -16.240 -25.655 1.00 88.50 163 LYS A N 1
ATOM 1247 C CA . LYS A 1 163 ? -5.485 -15.798 -25.697 1.00 88.50 163 LYS A CA 1
ATOM 1248 C C . LYS A 1 163 ? -5.649 -14.338 -26.149 1.00 88.50 163 LYS A C 1
ATOM 1250 O O . LYS A 1 163 ? -6.729 -13.765 -26.009 1.00 88.50 163 LYS A O 1
ATOM 1255 N N . ARG A 1 164 ? -4.605 -13.743 -26.742 1.00 89.00 164 ARG A N 1
ATOM 1256 C CA . ARG A 1 164 ? -4.551 -12.353 -27.237 1.00 89.00 164 ARG A CA 1
ATOM 1257 C C . ARG A 1 164 ? -4.791 -11.308 -26.149 1.00 89.00 164 ARG A C 1
ATOM 1259 O O . ARG A 1 164 ? -5.417 -10.274 -26.403 1.00 89.00 164 ARG A O 1
ATOM 1266 N N . MET A 1 165 ? -4.316 -11.586 -24.942 1.00 92.75 165 MET A N 1
ATOM 1267 C CA . MET A 1 165 ? -4.313 -10.647 -23.833 1.00 92.75 165 MET A CA 1
ATOM 1268 C C . MET A 1 165 ? -2.882 -10.190 -23.558 1.00 92.75 165 MET A C 1
ATOM 1270 O O . MET A 1 165 ? -2.036 -10.978 -23.152 1.00 92.75 165 MET A O 1
ATOM 1274 N N . GLY A 1 166 ? -2.615 -8.913 -23.834 1.00 93.06 166 GLY A N 1
ATOM 1275 C CA . GLY A 1 166 ? -1.302 -8.310 -23.626 1.00 93.06 166 GLY A CA 1
ATOM 1276 C C . GLY A 1 166 ? -1.084 -7.824 -22.193 1.00 93.06 166 GLY A C 1
ATOM 1277 O O . GLY A 1 166 ? -2.034 -7.650 -21.424 1.00 93.06 166 GLY A O 1
ATOM 1278 N N . LEU A 1 167 ? 0.174 -7.518 -21.864 1.00 96.00 167 LEU A N 1
ATOM 1279 C CA . LEU A 1 167 ? 0.574 -7.091 -20.519 1.00 96.00 167 LEU A CA 1
ATOM 1280 C C . LEU A 1 167 ? -0.115 -5.809 -20.051 1.00 96.00 167 LEU A C 1
ATOM 1282 O O . LEU A 1 167 ? -0.365 -5.663 -18.860 1.00 96.00 167 LEU A O 1
ATOM 1286 N N . ARG A 1 168 ? -0.517 -4.922 -20.967 1.00 94.31 168 ARG A N 1
ATOM 1287 C CA . ARG A 1 168 ? -1.230 -3.682 -20.624 1.00 94.31 168 ARG A CA 1
ATOM 1288 C C . ARG A 1 168 ? -2.504 -3.913 -19.802 1.00 94.31 168 ARG A C 1
ATOM 1290 O O . ARG A 1 168 ? -2.838 -3.086 -18.965 1.00 94.31 168 ARG A O 1
ATOM 1297 N N . ALA A 1 169 ? -3.233 -5.000 -20.058 1.00 93.44 169 ALA A N 1
ATOM 1298 C CA . ALA A 1 169 ? -4.458 -5.315 -19.321 1.00 93.44 169 ALA A CA 1
ATOM 1299 C C . ALA A 1 169 ? -4.206 -6.145 -18.055 1.00 93.44 169 ALA A C 1
ATOM 1301 O O . ALA A 1 169 ? -5.105 -6.254 -17.237 1.00 93.44 169 ALA A O 1
ATOM 1302 N N . TYR A 1 170 ? -3.018 -6.735 -17.915 1.00 95.62 170 TYR A N 1
ATOM 1303 C CA . TYR A 1 170 ? -2.690 -7.709 -16.875 1.00 95.62 170 TYR A CA 1
ATOM 1304 C C . TYR A 1 170 ? -1.810 -7.122 -15.771 1.00 95.62 170 TYR A C 1
ATOM 1306 O O . TYR A 1 170 ? -2.086 -7.326 -14.596 1.00 95.62 170 TYR A O 1
ATOM 1314 N N . LEU A 1 171 ? -0.754 -6.393 -16.142 1.00 94.69 171 LEU A N 1
ATOM 1315 C CA . LEU A 1 171 ? 0.400 -6.153 -15.275 1.00 94.69 171 LEU A CA 1
ATOM 1316 C C . LEU A 1 171 ? 0.030 -5.425 -13.981 1.00 94.69 171 LEU A C 1
ATOM 1318 O O . LEU A 1 171 ? 0.394 -5.886 -12.907 1.00 94.69 171 LEU A O 1
ATOM 1322 N N . LYS A 1 172 ? -0.758 -4.347 -14.073 1.00 92.88 172 LYS A N 1
ATOM 1323 C CA . LYS A 1 172 ? -1.186 -3.585 -12.892 1.00 92.88 172 LYS A CA 1
ATOM 1324 C C . LYS A 1 172 ? -2.035 -4.432 -11.937 1.00 92.88 172 LYS A C 1
ATOM 1326 O O . LYS A 1 172 ? -1.767 -4.454 -10.742 1.00 92.88 172 LYS A O 1
ATOM 1331 N N . GLY A 1 173 ? -3.018 -5.165 -12.467 1.00 93.75 173 GLY A N 1
ATOM 1332 C CA . GLY A 1 173 ? -3.851 -6.055 -11.656 1.00 93.75 173 GLY A CA 1
ATOM 1333 C C . GLY A 1 173 ? -3.047 -7.197 -11.041 1.00 93.75 173 GLY A C 1
ATOM 1334 O O . GLY A 1 173 ? -3.227 -7.510 -9.870 1.00 93.75 173 GLY A O 1
ATOM 1335 N N . ALA A 1 174 ? -2.099 -7.763 -11.790 1.00 94.19 174 ALA A N 1
ATOM 1336 C CA . ALA A 1 174 ? -1.222 -8.821 -11.311 1.00 94.19 174 ALA A CA 1
ATOM 1337 C C . ALA A 1 174 ? -0.309 -8.357 -10.168 1.00 94.19 174 ALA A C 1
ATOM 1339 O O . ALA A 1 174 ? -0.172 -9.084 -9.189 1.00 94.19 174 ALA A O 1
ATOM 1340 N N . ILE A 1 175 ? 0.271 -7.152 -10.266 1.00 92.88 175 ILE A N 1
ATOM 1341 C CA . ILE A 1 175 ? 1.070 -6.537 -9.193 1.00 92.88 175 ILE A CA 1
ATOM 1342 C C . ILE A 1 175 ? 0.215 -6.414 -7.930 1.00 92.88 175 ILE A C 1
ATOM 1344 O O . ILE A 1 175 ? 0.579 -6.955 -6.890 1.00 92.88 175 ILE A O 1
ATOM 1348 N N . THR A 1 176 ? -0.978 -5.820 -8.043 1.00 90.81 176 THR A N 1
ATOM 1349 C CA . THR A 1 176 ? -1.903 -5.664 -6.909 1.00 90.81 176 THR A CA 1
ATOM 1350 C C . THR A 1 176 ? -2.319 -7.007 -6.299 1.00 90.81 176 THR A C 1
ATOM 1352 O O . THR A 1 176 ? -2.342 -7.155 -5.076 1.00 90.81 176 THR A O 1
ATOM 1355 N N . MET A 1 177 ? -2.632 -8.005 -7.129 1.00 91.50 177 MET A N 1
ATOM 1356 C CA . MET A 1 177 ? -2.995 -9.348 -6.670 1.00 91.50 177 MET A CA 1
ATOM 1357 C C . MET A 1 177 ? -1.834 -10.041 -5.964 1.00 91.50 177 MET A C 1
ATOM 1359 O O . MET A 1 177 ? -2.042 -10.654 -4.921 1.00 91.50 177 MET A O 1
ATOM 1363 N N . TYR A 1 178 ? -0.621 -9.941 -6.504 1.00 89.81 178 TYR A N 1
ATOM 1364 C CA . TYR A 1 178 ? 0.559 -10.560 -5.914 1.00 89.81 178 TYR A CA 1
ATOM 1365 C C . TYR A 1 178 ? 0.940 -9.899 -4.585 1.00 89.81 178 TYR A C 1
ATOM 1367 O O . TYR A 1 178 ? 1.159 -10.597 -3.599 1.00 89.81 178 TYR A O 1
ATOM 1375 N N . GLU A 1 179 ? 0.937 -8.566 -4.529 1.00 87.44 179 GLU A N 1
ATOM 1376 C CA . GLU A 1 179 ? 1.198 -7.786 -3.312 1.00 87.44 179 GLU A CA 1
ATOM 1377 C C . GLU A 1 179 ? 0.255 -8.141 -2.167 1.00 87.44 179 GLU A C 1
ATOM 1379 O O . GLU A 1 179 ? 0.668 -8.209 -1.011 1.00 87.44 179 GLU A O 1
ATOM 1384 N N . ARG A 1 180 ? -1.027 -8.342 -2.485 1.00 85.75 180 ARG A N 1
ATOM 1385 C CA . ARG A 1 180 ? -2.083 -8.450 -1.473 1.00 85.75 180 ARG A CA 1
ATOM 1386 C C . ARG A 1 180 ? -2.489 -9.884 -1.171 1.00 85.75 180 ARG A C 1
ATOM 1388 O O . ARG A 1 180 ? -2.831 -10.185 -0.033 1.00 85.75 180 ARG A O 1
ATOM 1395 N N . CYS A 1 181 ? -2.462 -10.755 -2.175 1.00 88.12 181 CYS A N 1
ATOM 1396 C CA . CYS A 1 181 ? -2.940 -12.134 -2.077 1.00 88.12 181 CYS A CA 1
ATOM 1397 C C . CYS A 1 181 ? -1.819 -13.174 -2.227 1.00 88.12 181 CYS A C 1
ATOM 1399 O O . CYS A 1 181 ? -2.062 -14.373 -2.091 1.00 88.12 181 CYS A O 1
ATOM 1401 N N . GLY A 1 182 ? -0.591 -12.734 -2.515 1.00 88.81 182 GLY A N 1
ATOM 1402 C CA . GLY A 1 182 ? 0.533 -13.618 -2.792 1.00 88.81 182 GLY A CA 1
ATOM 1403 C C . GLY A 1 182 ? 0.388 -14.388 -4.106 1.00 88.81 182 GLY A C 1
ATOM 1404 O O . GLY A 1 182 ? -0.514 -14.162 -4.918 1.00 88.81 182 GLY A O 1
ATOM 1405 N N . LEU A 1 183 ? 1.306 -15.333 -4.316 1.00 89.31 183 LEU A N 1
ATOM 1406 C CA . LEU A 1 183 ? 1.369 -16.129 -5.542 1.00 89.31 183 LEU A CA 1
ATOM 1407 C C . LEU A 1 183 ? 0.120 -16.991 -5.759 1.00 89.31 183 LEU A C 1
ATOM 1409 O O . LEU A 1 183 ? -0.383 -17.083 -6.878 1.00 89.31 183 LEU A O 1
ATOM 1413 N N . ASP A 1 184 ? -0.388 -17.615 -4.699 1.00 89.44 184 ASP A N 1
ATOM 1414 C CA . ASP A 1 184 ? -1.547 -18.501 -4.802 1.00 89.44 184 ASP A CA 1
ATOM 1415 C C . ASP A 1 184 ? -2.805 -17.721 -5.193 1.00 89.44 184 ASP A C 1
ATOM 1417 O O . ASP A 1 184 ? -3.528 -18.142 -6.097 1.00 89.44 184 ASP A O 1
ATOM 1421 N N . GLY A 1 185 ? -3.025 -16.548 -4.588 1.00 91.50 185 GLY A N 1
ATOM 1422 C CA . GLY A 1 185 ? -4.127 -15.662 -4.952 1.00 91.50 185 GLY A CA 1
ATOM 1423 C C . GLY A 1 185 ? -4.018 -15.147 -6.388 1.00 91.50 185 GLY A C 1
ATOM 1424 O O . GLY A 1 185 ? -5.008 -15.175 -7.120 1.00 91.50 185 GLY A O 1
ATOM 1425 N N . LEU A 1 186 ? -2.812 -14.760 -6.831 1.00 92.94 186 LEU A N 1
ATOM 1426 C CA . LEU A 1 186 ? -2.555 -14.392 -8.228 1.00 92.94 186 LEU A CA 1
ATOM 1427 C C . LEU A 1 186 ? -2.928 -15.536 -9.183 1.00 92.94 186 LEU A C 1
ATOM 1429 O O . LEU A 1 186 ? -3.651 -15.316 -10.153 1.00 92.94 186 LEU A O 1
ATOM 1433 N N . ASN A 1 187 ? -2.474 -16.761 -8.908 1.00 92.62 187 ASN A N 1
ATOM 1434 C CA . ASN A 1 187 ? -2.743 -17.913 -9.768 1.00 92.62 187 ASN A CA 1
ATOM 1435 C C . ASN A 1 187 ? -4.242 -18.221 -9.863 1.00 92.62 187 ASN A C 1
ATOM 1437 O O . ASN A 1 187 ? -4.757 -18.432 -10.963 1.00 92.62 187 ASN A O 1
ATOM 1441 N N . GLN A 1 188 ? -4.959 -18.212 -8.736 1.00 93.50 188 GLN A N 1
ATOM 1442 C CA . GLN A 1 188 ? -6.404 -18.448 -8.735 1.00 93.50 188 GLN A CA 1
ATOM 1443 C C . GLN A 1 188 ? -7.156 -17.342 -9.491 1.00 93.50 188 GLN A C 1
ATOM 1445 O O . GLN A 1 188 ? -8.046 -17.638 -10.290 1.00 93.50 188 GLN A O 1
ATOM 1450 N N . TRP A 1 189 ? -6.750 -16.080 -9.316 1.00 95.81 189 TRP A N 1
ATOM 1451 C CA . TRP A 1 189 ? -7.322 -14.942 -10.039 1.00 95.81 189 TRP A CA 1
ATOM 1452 C C . TRP A 1 189 ? -7.100 -15.026 -11.547 1.00 95.81 189 TRP A C 1
ATOM 1454 O O . TRP A 1 189 ? -8.009 -14.711 -12.319 1.00 95.81 189 TRP A O 1
ATOM 1464 N N . VAL A 1 190 ? -5.930 -15.497 -11.988 1.00 95.31 190 VAL A N 1
ATOM 1465 C CA . VAL A 1 190 ? -5.672 -15.722 -13.414 1.00 95.31 190 VAL A CA 1
ATOM 1466 C C . VAL A 1 190 ? -6.566 -16.819 -13.974 1.00 95.31 190 VAL A C 1
ATOM 1468 O O . VAL A 1 190 ? -7.138 -16.636 -15.048 1.00 95.31 190 VAL A O 1
ATOM 1471 N N . MET A 1 191 ? -6.726 -17.932 -13.258 1.00 93.69 191 MET A N 1
ATOM 1472 C CA . MET A 1 191 ? -7.584 -19.031 -13.705 1.00 93.69 191 MET A CA 1
ATOM 1473 C C . MET A 1 191 ? -9.050 -18.595 -13.821 1.00 93.69 191 MET A C 1
ATOM 1475 O O . MET A 1 191 ? -9.648 -18.786 -14.879 1.00 93.69 191 MET A O 1
ATOM 1479 N N . GLY A 1 192 ? -9.593 -17.911 -12.807 1.00 93.50 192 GLY A N 1
ATOM 1480 C CA . GLY A 1 192 ? -10.945 -17.343 -12.879 1.00 93.50 192 GLY A CA 1
ATOM 1481 C C . GLY A 1 192 ? -11.089 -16.321 -14.014 1.00 93.50 192 GLY A C 1
ATOM 1482 O O . GLY A 1 192 ? -12.055 -16.348 -14.779 1.00 93.50 192 GLY A O 1
ATOM 1483 N N . GLY A 1 193 ? -10.076 -15.475 -14.209 1.00 95.12 193 GLY A N 1
ATOM 1484 C CA . GLY A 1 193 ? -10.037 -14.503 -15.300 1.00 95.12 193 GLY A CA 1
ATOM 1485 C C . GLY A 1 193 ? -10.005 -15.137 -16.690 1.00 95.12 193 GLY A C 1
ATOM 1486 O O . GLY A 1 193 ? -10.593 -14.588 -17.622 1.00 95.12 193 GLY A O 1
ATOM 1487 N N . ILE A 1 194 ? -9.368 -16.303 -16.851 1.00 94.81 194 ILE A N 1
ATOM 1488 C CA . ILE A 1 194 ? -9.370 -17.063 -18.108 1.00 94.81 194 ILE A CA 1
ATOM 1489 C C . ILE A 1 194 ? -10.785 -17.524 -18.462 1.00 94.81 194 ILE A C 1
ATOM 1491 O O . ILE A 1 194 ? -11.171 -17.429 -19.629 1.00 94.81 194 ILE A O 1
ATOM 1495 N N . ASP A 1 195 ? -11.567 -17.982 -17.490 1.00 93.88 195 ASP A N 1
ATOM 1496 C CA . ASP A 1 195 ? -12.944 -18.421 -17.729 1.00 93.88 195 ASP A CA 1
ATOM 1497 C C . ASP A 1 195 ? -13.839 -17.244 -18.122 1.00 93.88 195 ASP A C 1
ATOM 1499 O O . ASP A 1 195 ? -14.552 -17.302 -19.132 1.00 93.88 195 ASP A O 1
ATOM 1503 N N . VAL A 1 196 ? -13.710 -16.120 -17.411 1.00 95.12 196 VAL A N 1
ATOM 1504 C CA . VAL A 1 196 ? -14.399 -14.867 -17.750 1.00 95.12 196 VAL A CA 1
ATOM 1505 C C . VAL A 1 196 ? -14.001 -14.378 -19.147 1.00 95.12 196 VAL A C 1
ATOM 1507 O O . VAL A 1 196 ? -14.859 -13.970 -19.933 1.00 95.12 196 VAL A O 1
ATOM 1510 N N . LEU A 1 197 ? -12.714 -14.460 -19.489 1.00 94.81 197 LEU A N 1
ATOM 1511 C CA . LEU A 1 197 ? -12.171 -14.091 -20.795 1.00 94.81 197 LEU A CA 1
ATOM 1512 C C . LEU A 1 197 ? -12.711 -14.976 -21.925 1.00 94.81 197 LEU A C 1
ATOM 1514 O O . LEU A 1 197 ? -13.046 -14.453 -22.990 1.00 94.81 197 LEU A O 1
ATOM 1518 N N . ASN A 1 198 ? -12.797 -16.291 -21.702 1.00 93.06 198 ASN A N 1
ATOM 1519 C CA . ASN A 1 198 ? -13.340 -17.243 -22.673 1.00 93.06 198 ASN A CA 1
ATOM 1520 C C . ASN A 1 198 ? -14.834 -16.981 -22.928 1.00 93.06 198 ASN A C 1
ATOM 1522 O O . ASN A 1 198 ? -15.290 -17.124 -24.062 1.00 93.06 198 ASN A O 1
ATOM 1526 N N . ALA A 1 199 ? -15.581 -16.570 -21.898 1.00 93.75 199 ALA A N 1
ATOM 1527 C CA . ALA A 1 199 ? -16.990 -16.210 -22.024 1.00 93.75 199 ALA A CA 1
ATOM 1528 C C . ALA A 1 199 ? -17.192 -14.852 -22.722 1.00 93.75 199 ALA A C 1
ATOM 1530 O O . ALA A 1 199 ? -18.052 -14.717 -23.593 1.00 93.75 199 ALA A O 1
ATOM 1531 N N . ASN A 1 200 ? -16.413 -13.827 -22.352 1.00 94.50 200 ASN A N 1
ATOM 1532 C CA . ASN A 1 200 ? -16.502 -12.494 -22.943 1.00 94.50 200 ASN A CA 1
ATOM 1533 C C . ASN A 1 200 ? -15.171 -11.729 -22.861 1.00 94.50 200 ASN A C 1
ATOM 1535 O O . ASN A 1 200 ? -14.691 -11.390 -21.779 1.00 94.50 200 ASN A O 1
ATOM 1539 N N . ARG A 1 201 ? -14.637 -11.329 -24.026 1.00 93.75 201 ARG A N 1
ATOM 1540 C CA . ARG A 1 201 ? -13.354 -10.613 -24.127 1.00 93.75 201 ARG A CA 1
ATOM 1541 C C . ARG A 1 201 ? -13.299 -9.338 -23.285 1.00 93.75 201 ARG A C 1
ATOM 1543 O O . ARG A 1 201 ? -12.311 -9.139 -22.588 1.00 93.75 201 ARG A O 1
ATOM 1550 N N . ARG A 1 202 ? -14.326 -8.481 -23.355 1.00 94.00 202 ARG A N 1
ATOM 1551 C CA . ARG A 1 202 ? -14.351 -7.185 -22.651 1.00 94.00 202 ARG A CA 1
ATOM 1552 C C . ARG A 1 202 ? -14.438 -7.370 -21.142 1.00 94.00 202 ARG A C 1
ATOM 1554 O O . ARG A 1 202 ? -13.726 -6.689 -20.415 1.00 94.00 202 ARG A O 1
ATOM 1561 N N . ARG A 1 203 ? -15.267 -8.315 -20.689 1.00 94.62 203 ARG A N 1
ATOM 1562 C CA . ARG A 1 203 ? -15.381 -8.656 -19.265 1.00 94.62 203 ARG A CA 1
ATOM 1563 C C . ARG A 1 203 ? -14.070 -9.236 -18.736 1.00 94.62 203 ARG A C 1
ATOM 1565 O O . ARG A 1 203 ? -13.633 -8.843 -17.667 1.00 94.62 203 ARG A O 1
ATOM 1572 N N . GLY A 1 204 ? -13.399 -10.080 -19.524 1.00 94.94 204 GLY A N 1
ATOM 1573 C CA . GLY A 1 204 ? -12.061 -10.575 -19.201 1.00 94.94 204 GLY A CA 1
ATOM 1574 C C . GLY A 1 204 ? -11.035 -9.447 -19.074 1.00 94.94 204 GLY A C 1
ATOM 1575 O O . GLY A 1 204 ? -10.289 -9.414 -18.110 1.00 94.94 204 GLY A O 1
ATOM 1576 N N . GLU A 1 205 ? -11.007 -8.471 -19.988 1.00 95.00 205 GLU A N 1
ATOM 1577 C CA . GLU A 1 205 ? -10.105 -7.314 -19.822 1.00 95.00 205 GLU A CA 1
ATOM 1578 C C . GLU A 1 205 ? -10.390 -6.519 -18.550 1.00 95.00 205 GLU A C 1
ATOM 1580 O O . GLU A 1 205 ? -9.450 -6.188 -17.833 1.00 95.00 205 GLU A O 1
ATOM 1585 N N . ALA A 1 206 ? -11.664 -6.243 -18.260 1.00 95.25 206 ALA A N 1
ATOM 1586 C CA . ALA A 1 206 ? -12.054 -5.550 -17.036 1.00 95.25 206 ALA A CA 1
ATOM 1587 C C . ALA A 1 206 ? -11.667 -6.351 -15.780 1.00 95.25 206 ALA A C 1
ATOM 1589 O O . ALA A 1 206 ? -11.229 -5.764 -14.792 1.00 95.25 206 ALA A O 1
ATOM 1590 N N . TRP A 1 207 ? -11.748 -7.685 -15.837 1.00 96.31 207 TRP A N 1
ATOM 1591 C CA . TRP A 1 207 ? -11.286 -8.567 -14.768 1.00 96.31 207 TRP A CA 1
ATOM 1592 C C . TRP A 1 207 ? -9.800 -8.374 -14.481 1.00 96.31 207 TRP A C 1
ATOM 1594 O O . TRP A 1 207 ? -9.431 -8.089 -13.341 1.00 96.31 207 TRP A O 1
ATOM 1604 N N . PHE A 1 208 ? -8.954 -8.481 -15.510 1.00 96.06 208 PHE A N 1
ATOM 1605 C CA . PHE A 1 208 ? -7.502 -8.388 -15.344 1.00 96.06 208 PHE A CA 1
ATOM 1606 C C . PHE A 1 208 ? -7.017 -6.977 -14.982 1.00 96.06 208 PHE A C 1
ATOM 1608 O O . PHE A 1 208 ? -5.983 -6.831 -14.333 1.00 96.06 208 PHE A O 1
ATOM 1615 N N . ARG A 1 209 ? -7.795 -5.940 -15.313 1.00 94.12 209 ARG A N 1
ATOM 1616 C CA 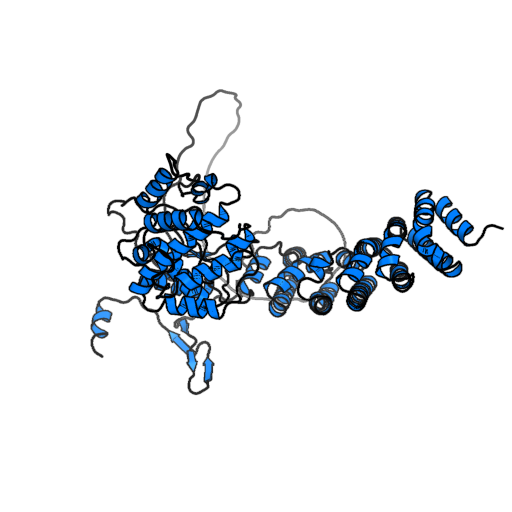. ARG A 1 209 ? -7.542 -4.564 -14.861 1.00 94.12 209 ARG A CA 1
ATOM 1617 C C . ARG A 1 209 ? -8.056 -4.265 -13.447 1.00 94.12 209 ARG A C 1
ATOM 1619 O O . ARG A 1 209 ? -7.858 -3.149 -12.981 1.00 94.12 209 ARG A O 1
ATOM 1626 N N . LEU A 1 210 ? -8.703 -5.224 -12.771 1.00 92.81 210 LEU A N 1
ATOM 1627 C CA . LEU A 1 210 ? -9.413 -5.018 -11.493 1.00 92.81 210 LEU A CA 1
ATOM 1628 C C . LEU A 1 210 ? -10.505 -3.922 -11.580 1.00 92.81 210 LEU A C 1
ATOM 1630 O O . LEU A 1 210 ? -10.827 -3.239 -10.603 1.00 92.81 210 LEU A O 1
ATOM 1634 N N . GLU A 1 211 ? -11.092 -3.751 -12.767 1.00 92.19 211 GLU A N 1
ATOM 1635 C CA . GLU A 1 211 ? -12.138 -2.761 -13.063 1.00 92.19 211 GLU A CA 1
ATOM 1636 C C . GLU A 1 211 ? -13.554 -3.324 -12.872 1.00 92.19 211 GLU A C 1
ATOM 1638 O O . GLU A 1 211 ? -14.495 -2.555 -12.704 1.00 92.19 211 GLU A O 1
ATOM 1643 N N . SER A 1 212 ? -13.713 -4.649 -12.896 1.00 91.62 212 SER A N 1
ATOM 1644 C CA . SER A 1 212 ? -15.000 -5.323 -12.684 1.00 91.62 212 SER A CA 1
ATOM 1645 C C . SER A 1 212 ? -15.245 -5.652 -11.211 1.00 91.62 212 SER A C 1
ATOM 1647 O O . SER A 1 212 ? -14.326 -6.135 -10.539 1.00 91.62 212 SER A O 1
ATOM 1649 N N . ASP A 1 213 ? -16.490 -5.520 -10.752 1.00 87.94 213 ASP A N 1
ATOM 1650 C CA . ASP A 1 213 ? -16.890 -5.866 -9.384 1.00 87.94 213 ASP A CA 1
ATOM 1651 C C . ASP A 1 213 ? -16.619 -7.338 -9.054 1.00 87.94 213 ASP A C 1
ATOM 1653 O O . ASP A 1 213 ? -16.140 -7.636 -7.962 1.00 87.94 213 ASP A O 1
ATOM 1657 N N . GLU A 1 214 ? -16.805 -8.258 -10.009 1.00 90.88 214 GLU A N 1
ATOM 1658 C CA . GLU A 1 214 ? -16.554 -9.686 -9.777 1.00 90.88 214 GLU A CA 1
ATOM 1659 C C . GLU A 1 214 ? -15.076 -9.973 -9.479 1.00 90.88 214 GLU A C 1
ATOM 1661 O O . GLU A 1 214 ? -14.762 -10.789 -8.619 1.00 90.88 214 GLU A O 1
ATOM 1666 N N . SER A 1 215 ? -14.160 -9.265 -10.145 1.00 92.19 215 SER A N 1
ATOM 1667 C CA . SER A 1 215 ? -12.713 -9.395 -9.918 1.00 92.19 215 SER A CA 1
ATOM 1668 C C . SER A 1 215 ? -12.297 -8.831 -8.555 1.00 92.19 215 SER A C 1
ATOM 1670 O O . SER A 1 215 ? -11.474 -9.424 -7.858 1.00 92.19 215 SER A O 1
ATOM 1672 N N . ARG A 1 216 ? -12.917 -7.724 -8.118 1.00 87.38 216 ARG A N 1
ATOM 1673 C CA . ARG A 1 216 ? -12.676 -7.141 -6.786 1.00 87.38 216 ARG A CA 1
ATOM 1674 C C . ARG A 1 216 ? -13.231 -8.020 -5.667 1.00 87.38 216 ARG A C 1
ATOM 1676 O O . ARG A 1 216 ? -12.547 -8.229 -4.668 1.00 87.38 216 ARG A O 1
ATOM 1683 N N . GLN A 1 217 ? -14.433 -8.567 -5.841 1.00 86.06 217 GLN A N 1
ATOM 1684 C CA . GLN A 1 217 ? -15.020 -9.529 -4.904 1.00 86.06 217 GLN A CA 1
ATOM 1685 C C . GLN A 1 217 ? -14.188 -10.812 -4.835 1.00 86.06 217 GLN A C 1
ATOM 1687 O O . GLN A 1 217 ? -13.912 -11.309 -3.743 1.00 86.06 217 GLN A O 1
ATOM 1692 N N . PHE A 1 218 ? -13.717 -11.310 -5.984 1.00 90.50 218 PHE A N 1
ATOM 1693 C CA . PHE A 1 218 ? -12.813 -12.454 -6.027 1.00 90.50 218 PHE A CA 1
ATOM 1694 C C . PHE A 1 218 ? -11.534 -12.179 -5.237 1.00 90.50 218 PHE A C 1
ATOM 1696 O O . PHE A 1 218 ? -11.178 -12.974 -4.371 1.00 90.50 218 PHE A O 1
ATOM 1703 N N . MET A 1 219 ? -10.880 -11.038 -5.478 1.00 88.81 219 MET A N 1
ATOM 1704 C CA . MET A 1 219 ? -9.689 -10.632 -4.730 1.00 88.81 219 MET A CA 1
ATOM 1705 C C . MET A 1 219 ? -9.948 -10.676 -3.220 1.00 88.81 219 MET A C 1
ATOM 1707 O O . MET A 1 219 ? -9.183 -11.308 -2.502 1.00 88.81 219 MET A O 1
ATOM 1711 N N . GLN A 1 220 ? -11.056 -10.097 -2.742 1.00 84.38 220 GLN A N 1
ATOM 1712 C CA . GLN A 1 220 ? -11.420 -10.129 -1.319 1.00 84.38 220 GLN A CA 1
ATOM 1713 C C . GLN A 1 220 ? -11.591 -11.552 -0.768 1.00 84.38 220 GLN A C 1
ATOM 1715 O O . GLN A 1 220 ? -11.256 -11.808 0.389 1.00 84.38 220 GLN A O 1
ATOM 1720 N N . SER A 1 221 ? -12.095 -12.479 -1.585 1.00 85.88 221 SER A N 1
ATOM 1721 C CA . SER A 1 221 ? -12.300 -13.877 -1.192 1.00 85.88 221 SER A CA 1
ATOM 1722 C C . SER A 1 221 ? -11.008 -14.693 -1.086 1.00 85.88 221 SER A C 1
ATOM 1724 O O . SER A 1 221 ? -10.991 -15.685 -0.365 1.00 85.88 221 SER A O 1
ATOM 1726 N N . VAL A 1 222 ? -9.929 -14.271 -1.757 1.00 88.88 222 VAL A N 1
ATOM 1727 C CA . VAL A 1 222 ? -8.628 -14.971 -1.755 1.00 88.88 222 VAL A CA 1
ATOM 1728 C C . VAL A 1 222 ? -7.555 -14.264 -0.926 1.00 88.88 222 VAL A C 1
ATOM 1730 O O . VAL A 1 222 ? -6.392 -14.668 -0.945 1.00 88.88 222 VAL A O 1
ATOM 1733 N N . LEU A 1 223 ? -7.922 -13.200 -0.208 1.00 87.44 223 LEU A N 1
ATOM 1734 C CA . LEU A 1 223 ? -7.001 -12.516 0.691 1.00 87.44 223 LEU A CA 1
ATOM 1735 C C . LEU A 1 223 ? -6.501 -13.460 1.792 1.00 87.44 223 LEU A C 1
ATOM 1737 O O . LEU A 1 223 ? -7.292 -14.190 2.385 1.00 87.44 223 LEU A O 1
ATOM 1741 N N . PRO A 1 224 ? -5.209 -13.412 2.142 1.00 85.19 224 PRO A N 1
ATOM 1742 C CA . PRO A 1 224 ? -4.685 -14.198 3.240 1.00 85.19 224 PRO A CA 1
ATOM 1743 C C . PRO A 1 224 ? -5.231 -13.676 4.570 1.00 85.19 224 PRO A C 1
ATOM 1745 O O . PRO A 1 224 ? -5.213 -12.477 4.854 1.00 85.19 224 PRO A O 1
ATOM 1748 N N . GLY A 1 225 ? -5.656 -14.601 5.425 1.00 88.19 225 GLY A N 1
ATOM 1749 C CA . GLY A 1 225 ? -6.054 -14.304 6.793 1.00 88.19 225 GLY A CA 1
ATOM 1750 C C . GLY A 1 225 ? -7.341 -15.001 7.204 1.00 88.19 225 GLY A C 1
ATOM 1751 O O . GLY A 1 225 ? -7.808 -15.960 6.596 1.00 88.19 225 GLY A O 1
ATOM 1752 N N . PHE A 1 226 ? -7.899 -14.520 8.304 1.00 90.69 226 PHE A N 1
ATOM 1753 C CA . PHE A 1 226 ? -9.170 -14.962 8.841 1.00 90.69 226 PHE A CA 1
ATOM 1754 C C . PHE A 1 226 ? -10.302 -14.132 8.230 1.00 90.69 226 PHE A C 1
ATOM 1756 O O . PHE A 1 226 ? -10.373 -12.931 8.487 1.00 90.69 226 PHE A O 1
ATOM 1763 N N . HIS A 1 227 ? -11.177 -14.763 7.443 1.00 89.38 227 HIS A N 1
ATOM 1764 C CA . HIS A 1 227 ? -12.301 -14.102 6.773 1.00 89.38 227 HIS A CA 1
ATOM 1765 C C . HIS A 1 227 ? -13.470 -13.887 7.729 1.00 89.38 227 HIS A C 1
ATOM 1767 O O . HIS A 1 227 ? -14.109 -14.840 8.173 1.00 89.38 227 HIS A O 1
ATOM 1773 N N . LEU A 1 228 ? -13.790 -12.629 8.021 1.00 88.94 228 LEU A N 1
ATOM 1774 C CA . LEU A 1 228 ? -14.811 -12.300 9.014 1.00 88.94 228 LEU A CA 1
ATOM 1775 C C . LEU A 1 228 ? -16.227 -12.550 8.497 1.00 88.94 228 LEU A C 1
ATOM 1777 O O . LEU A 1 228 ? -17.086 -12.975 9.267 1.00 88.94 228 LEU A O 1
ATOM 1781 N N . GLY A 1 229 ? -16.447 -12.365 7.19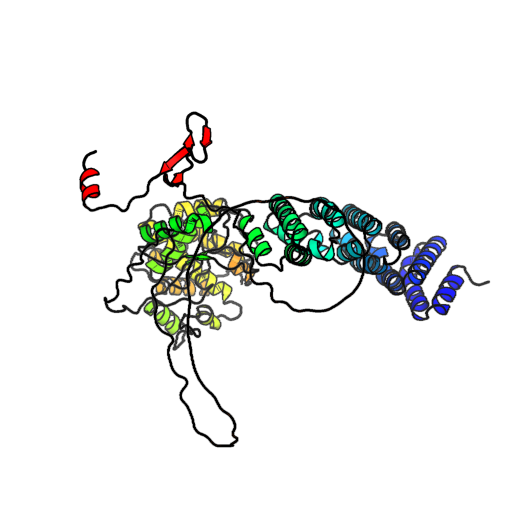2 1.00 84.81 229 GLY A N 1
ATOM 1782 C CA . GLY A 1 229 ? -17.756 -12.540 6.558 1.00 84.81 229 GLY A CA 1
ATOM 1783 C C . GLY A 1 229 ? -18.350 -13.944 6.729 1.00 84.81 229 GLY A C 1
ATOM 1784 O O . GLY A 1 229 ? -19.559 -14.090 6.858 1.00 84.81 229 GLY A O 1
ATOM 1785 N N . HIS A 1 230 ? -17.513 -14.984 6.811 1.00 88.00 230 HIS A N 1
ATOM 1786 C CA . HIS A 1 230 ? -17.969 -16.364 7.047 1.00 88.00 230 HIS A CA 1
ATOM 1787 C C . HIS A 1 230 ? -18.387 -16.622 8.506 1.00 88.00 230 HIS A C 1
ATOM 1789 O O . HIS A 1 230 ? -18.922 -17.681 8.831 1.00 88.00 230 HIS A O 1
ATOM 1795 N N . HIS A 1 231 ? -18.122 -15.673 9.405 1.00 91.19 231 HIS A N 1
ATOM 1796 C CA . HIS A 1 231 ? -18.277 -15.829 10.847 1.00 91.19 231 HIS A CA 1
ATOM 1797 C C . HIS A 1 231 ? -19.113 -14.711 11.485 1.00 91.19 231 HIS A C 1
ATOM 1799 O O . HIS A 1 231 ? -19.102 -14.570 12.707 1.00 91.19 231 HIS A O 1
ATOM 1805 N N . GLU A 1 232 ? -19.877 -13.948 10.698 1.00 91.06 232 GLU A N 1
ATOM 1806 C CA . GLU A 1 232 ? -20.710 -12.837 11.188 1.00 91.06 232 GLU A CA 1
ATOM 1807 C C . GLU A 1 232 ? -21.629 -13.266 12.334 1.00 91.06 232 GLU A C 1
ATOM 1809 O O . GLU A 1 232 ? -21.595 -12.669 13.407 1.00 91.06 232 GLU A O 1
ATOM 1814 N N . ARG A 1 233 ? -22.360 -14.379 12.175 1.00 91.12 233 ARG A N 1
ATOM 1815 C CA . ARG A 1 233 ? -23.240 -14.913 13.230 1.00 91.12 233 ARG A CA 1
ATOM 1816 C C . ARG A 1 233 ? -22.486 -15.208 14.528 1.00 91.12 233 ARG A C 1
ATOM 1818 O O . ARG A 1 233 ? -22.999 -14.937 15.611 1.00 91.12 233 ARG A O 1
ATOM 1825 N N . PHE A 1 234 ? -21.275 -15.757 14.434 1.00 93.56 234 PHE A N 1
ATOM 1826 C CA . PHE A 1 234 ? -20.433 -16.021 15.602 1.00 93.56 234 PHE A CA 1
ATOM 1827 C C . PHE A 1 234 ? -20.054 -14.719 16.313 1.00 93.56 234 PHE A C 1
ATOM 1829 O O . PHE A 1 234 ? -20.212 -14.622 17.530 1.00 93.56 234 PHE A O 1
ATOM 1836 N N . PHE A 1 235 ? -19.631 -13.702 15.564 1.00 93.38 235 PHE A N 1
ATOM 1837 C CA . PHE A 1 235 ? -19.285 -12.400 16.125 1.00 93.38 235 PHE A CA 1
ATOM 1838 C C . PHE A 1 235 ? -20.486 -11.662 16.726 1.00 93.38 235 PHE A C 1
ATOM 1840 O O . PHE A 1 235 ? -20.360 -11.109 17.817 1.00 93.38 235 PHE A O 1
ATOM 1847 N N . SER A 1 236 ? -21.662 -11.718 16.092 1.00 91.56 236 SER A N 1
ATOM 1848 C CA . SER A 1 236 ? -22.895 -11.155 16.655 1.00 91.56 236 SER A CA 1
ATOM 1849 C C . SER A 1 236 ? -23.260 -11.808 17.990 1.00 91.56 236 SER A C 1
ATOM 1851 O O . SER A 1 236 ? -23.578 -11.105 18.946 1.00 91.56 236 SER A O 1
ATOM 1853 N N . MET A 1 237 ? -23.165 -13.141 18.087 1.00 92.94 237 MET A N 1
ATOM 1854 C CA . MET A 1 237 ? -23.421 -13.858 19.344 1.00 92.94 237 MET A CA 1
ATOM 1855 C C . MET A 1 237 ? -22.408 -13.494 20.430 1.00 92.94 237 MET A C 1
ATOM 1857 O O . MET A 1 237 ? -22.787 -13.322 21.585 1.00 92.94 237 MET A O 1
ATOM 1861 N N . MET A 1 238 ? -21.127 -13.369 20.076 1.00 89.75 238 MET A N 1
ATOM 1862 C CA . MET A 1 238 ? -20.095 -12.950 21.023 1.00 89.75 238 MET A CA 1
ATOM 1863 C C . MET A 1 238 ? -20.347 -11.540 21.554 1.00 89.75 238 MET A C 1
ATOM 1865 O O . MET A 1 238 ? -20.280 -11.332 22.764 1.00 89.75 238 MET A O 1
ATOM 1869 N N . LEU A 1 239 ? -20.649 -10.589 20.666 1.00 88.12 239 LEU A N 1
ATOM 1870 C CA . LEU A 1 239 ? -20.965 -9.220 21.051 1.00 88.12 239 LEU A CA 1
ATOM 1871 C C . LEU A 1 239 ? -22.143 -9.228 22.035 1.00 88.12 239 LEU A C 1
ATOM 1873 O O . LEU A 1 239 ? -21.997 -8.799 23.175 1.00 88.12 239 LEU A O 1
ATOM 1877 N N . GLN A 1 240 ? -23.254 -9.865 21.666 1.00 90.56 240 GLN A N 1
ATOM 1878 C CA . GLN A 1 240 ? -24.421 -9.985 22.535 1.00 90.56 240 GLN A CA 1
ATOM 1879 C C . GLN A 1 240 ? -24.094 -10.623 23.897 1.00 90.56 240 GLN A C 1
ATOM 1881 O O . GLN A 1 240 ? -24.545 -10.125 24.926 1.00 90.56 240 GLN A O 1
ATOM 1886 N N . ALA A 1 241 ? -23.320 -11.710 23.928 1.00 88.44 241 ALA A N 1
ATOM 1887 C CA . ALA A 1 241 ? -23.034 -12.440 25.162 1.00 88.44 241 ALA A CA 1
ATOM 1888 C C . ALA A 1 241 ? -22.263 -11.595 26.188 1.00 88.44 241 ALA A C 1
ATOM 1890 O O . ALA A 1 241 ? -22.579 -11.625 27.378 1.00 88.44 241 ALA A O 1
ATOM 1891 N N . TRP A 1 242 ? -21.265 -10.832 25.738 1.00 84.00 242 TRP A N 1
ATOM 1892 C CA . TRP A 1 242 ? -20.383 -10.095 26.644 1.00 84.00 242 TRP A CA 1
ATOM 1893 C C . TRP A 1 242 ? -20.849 -8.669 26.906 1.00 84.00 242 TRP A C 1
ATOM 1895 O O . TRP A 1 242 ? -20.734 -8.194 28.035 1.00 84.00 242 TRP A O 1
ATOM 1905 N N . THR A 1 243 ? -21.414 -8.004 25.901 1.00 82.81 243 THR A N 1
ATOM 1906 C CA . THR A 1 243 ? -21.742 -6.573 25.948 1.00 82.81 243 THR A CA 1
ATOM 1907 C C . THR A 1 243 ? -23.251 -6.322 26.039 1.00 82.81 243 THR A C 1
ATOM 1909 O O . THR A 1 243 ? -23.682 -5.240 26.432 1.00 82.81 243 THR A O 1
ATOM 1912 N N . GLY A 1 244 ? -24.076 -7.332 25.733 1.00 87.25 244 GLY A N 1
ATOM 1913 C CA . GLY A 1 244 ? -25.532 -7.196 25.633 1.00 87.25 244 GLY A CA 1
ATOM 1914 C C . GLY A 1 244 ? -25.990 -6.460 24.372 1.00 87.25 244 GLY A C 1
ATOM 1915 O O . GLY A 1 244 ? -27.183 -6.209 24.211 1.00 87.25 244 GLY A O 1
ATOM 1916 N N . LEU A 1 245 ? -25.063 -6.096 23.480 1.00 87.75 245 LEU A N 1
ATOM 1917 C CA . LEU A 1 245 ? -25.362 -5.299 22.298 1.00 87.75 245 LEU A CA 1
ATOM 1918 C C . LEU A 1 245 ? -25.863 -6.173 21.146 1.00 87.75 245 LEU A C 1
ATOM 1920 O O . LEU A 1 245 ? -25.312 -7.231 20.845 1.00 87.75 245 LEU A O 1
ATOM 1924 N N . HIS A 1 246 ? -26.881 -5.666 20.457 1.00 90.19 246 HIS A N 1
ATOM 1925 C CA . HIS A 1 246 ? -27.468 -6.265 19.264 1.00 90.19 246 HIS A CA 1
ATOM 1926 C C . HIS A 1 246 ? -27.270 -5.326 18.078 1.00 90.19 246 HIS A C 1
ATOM 1928 O O . HIS A 1 246 ? -28.172 -4.570 17.716 1.00 90.19 246 HIS A O 1
ATOM 1934 N N . LEU A 1 247 ? -26.067 -5.342 17.507 1.00 88.69 247 LEU A N 1
ATOM 1935 C CA . LEU A 1 247 ? -25.715 -4.464 16.395 1.00 88.69 247 LEU A CA 1
ATOM 1936 C C . LEU A 1 247 ? -25.606 -5.259 15.090 1.00 88.69 247 LEU A C 1
ATOM 1938 O O . LEU A 1 247 ? -25.034 -6.354 15.099 1.00 88.69 247 LEU A O 1
ATOM 1942 N N . PRO A 1 248 ? -26.139 -4.734 13.971 1.00 92.62 248 PRO A N 1
ATOM 1943 C CA . PRO A 1 248 ? -25.828 -5.259 12.652 1.00 92.62 248 PRO A CA 1
ATOM 1944 C C . PRO A 1 248 ? -24.319 -5.195 12.399 1.00 92.62 248 PRO A C 1
ATOM 1946 O O . PRO A 1 248 ? -23.640 -4.258 12.829 1.00 92.62 248 PRO A O 1
ATOM 1949 N N . ILE A 1 249 ? -23.814 -6.208 11.699 1.00 92.44 249 ILE A N 1
ATOM 1950 C CA . ILE A 1 249 ? -22.438 -6.255 11.212 1.00 92.44 249 ILE A CA 1
ATOM 1951 C C . ILE A 1 249 ? -22.475 -5.932 9.721 1.00 92.44 249 ILE A C 1
ATOM 1953 O O . ILE A 1 249 ? -23.174 -6.597 8.961 1.00 92.44 249 ILE A O 1
ATOM 1957 N N . GLU A 1 250 ? -21.731 -4.913 9.312 1.00 91.06 250 GLU A N 1
ATOM 1958 C CA . GLU A 1 250 ? -21.627 -4.469 7.925 1.00 91.06 250 GLU A CA 1
ATOM 1959 C C . GLU A 1 250 ? -20.198 -4.678 7.420 1.00 91.06 250 GLU A C 1
ATOM 1961 O O . GLU A 1 250 ? -19.220 -4.453 8.135 1.00 91.06 250 GLU A O 1
ATOM 1966 N N . ARG A 1 251 ? -20.050 -5.125 6.172 1.00 86.62 251 ARG A N 1
ATOM 1967 C CA . ARG A 1 251 ? -18.729 -5.296 5.560 1.00 86.62 251 ARG A CA 1
ATOM 1968 C C . ARG A 1 251 ? -18.243 -3.959 5.031 1.00 86.62 251 ARG A C 1
ATOM 1970 O O . ARG A 1 251 ? -18.963 -3.286 4.298 1.00 86.62 251 ARG A O 1
ATOM 1977 N N . LEU A 1 252 ? -17.013 -3.596 5.371 1.00 80.25 252 LEU A N 1
ATOM 1978 C CA . LEU A 1 252 ? -16.350 -2.465 4.745 1.00 80.25 252 LEU A CA 1
ATOM 1979 C C . LEU A 1 252 ? -16.078 -2.807 3.282 1.00 80.25 252 LEU A C 1
ATOM 1981 O O . LEU A 1 252 ? -15.410 -3.798 2.975 1.00 80.25 252 LEU A O 1
ATOM 1985 N N . GLU A 1 253 ? -16.588 -1.968 2.380 1.00 68.50 253 GLU A N 1
ATOM 1986 C CA . GLU A 1 253 ? -16.070 -1.928 1.021 1.00 68.50 253 GLU A CA 1
ATOM 1987 C C . GLU A 1 253 ? -14.596 -1.554 1.100 1.00 68.50 253 GLU A C 1
ATOM 1989 O O . GLU A 1 253 ? -14.225 -0.613 1.798 1.00 68.50 253 GLU A O 1
ATOM 1994 N N . TRP A 1 254 ? -13.773 -2.348 0.421 1.00 60.00 254 TRP A N 1
ATOM 1995 C CA . TRP A 1 254 ? -12.324 -2.224 0.377 1.00 60.00 254 TRP A CA 1
ATOM 1996 C C . TRP A 1 254 ? -11.867 -0.767 0.249 1.00 60.00 254 TRP A C 1
ATOM 1998 O O . TRP A 1 254 ? -11.974 -0.203 -0.843 1.00 60.00 254 TRP A O 1
ATOM 2008 N N . PRO A 1 255 ? -11.326 -0.141 1.304 1.00 49.47 255 PRO A N 1
ATOM 2009 C CA . PRO A 1 255 ? -10.642 1.117 1.129 1.00 49.47 255 PRO A CA 1
ATOM 2010 C C . PRO A 1 255 ? -9.215 0.808 0.672 1.00 49.47 255 PRO A C 1
ATOM 2012 O O . PRO A 1 255 ? -8.596 -0.157 1.117 1.00 49.47 255 PRO A O 1
ATOM 2015 N N . ASP A 1 256 ? -8.641 1.683 -0.147 1.00 51.00 256 ASP A N 1
ATOM 2016 C CA . ASP A 1 256 ? -7.210 1.690 -0.484 1.00 51.00 256 ASP A CA 1
ATOM 2017 C C . ASP A 1 256 ? -6.283 1.869 0.747 1.00 51.00 256 ASP A C 1
ATOM 2019 O O . ASP A 1 256 ? -5.073 2.034 0.603 1.00 51.00 256 ASP A O 1
ATOM 2023 N N . SER A 1 257 ? -6.825 1.849 1.971 1.00 49.72 257 SER A N 1
ATOM 2024 C CA . SER A 1 257 ? -6.108 2.103 3.211 1.00 49.72 257 SER A CA 1
ATOM 2025 C C . SER A 1 257 ? -5.368 0.859 3.712 1.00 49.72 257 SER A C 1
ATOM 2027 O O . SER A 1 257 ? -5.822 -0.279 3.619 1.00 49.72 257 SER A O 1
ATOM 2029 N N . HIS A 1 258 ? -4.189 1.082 4.287 1.00 52.25 258 HIS A N 1
ATOM 2030 C CA . HIS A 1 258 ? -3.298 0.050 4.823 1.00 52.25 258 HIS A CA 1
ATOM 2031 C C . HIS A 1 258 ? -3.798 -0.589 6.136 1.00 52.25 258 HIS A C 1
ATOM 2033 O O . HIS A 1 258 ? -2.999 -1.154 6.886 1.00 52.25 258 HIS A O 1
ATOM 2039 N N . HIS A 1 259 ? -5.092 -0.489 6.460 1.00 63.66 259 HIS A N 1
ATOM 2040 C CA . HIS A 1 259 ? -5.587 -0.775 7.806 1.00 63.66 259 HIS A CA 1
ATOM 2041 C C . HIS A 1 259 ? -6.836 -1.653 7.801 1.00 63.66 259 HIS A C 1
ATOM 2043 O O . HIS A 1 259 ? -7.844 -1.334 7.182 1.00 63.66 259 HIS A O 1
ATOM 2049 N N . ASN A 1 260 ? -6.758 -2.747 8.562 1.00 77.56 260 ASN A N 1
ATOM 2050 C CA . ASN A 1 260 ? -7.839 -3.708 8.767 1.00 77.56 260 ASN A CA 1
ATOM 2051 C C . ASN A 1 260 ? -8.349 -3.580 10.208 1.00 77.56 260 ASN A C 1
ATOM 2053 O O . ASN A 1 260 ? -7.991 -4.397 11.065 1.00 77.56 260 ASN A O 1
ATOM 2057 N N . PHE A 1 261 ? -9.123 -2.526 10.474 1.00 88.44 261 PHE A N 1
ATOM 2058 C CA . PHE A 1 261 ? -9.773 -2.289 11.764 1.00 88.44 261 PHE A CA 1
ATOM 2059 C C . PHE A 1 261 ? -11.228 -2.730 11.740 1.00 88.44 261 PHE A C 1
ATOM 2061 O O . PHE A 1 261 ? -11.894 -2.632 10.713 1.00 88.44 261 PHE A O 1
ATOM 2068 N N . VAL A 1 262 ? -11.712 -3.181 12.895 1.00 91.31 262 VAL A N 1
ATOM 2069 C CA . VAL A 1 262 ? -13.148 -3.230 13.168 1.00 91.31 262 VAL A CA 1
ATOM 2070 C C . VAL A 1 262 ? -13.553 -1.838 13.644 1.00 91.31 262 VAL A C 1
ATOM 2072 O O . VAL A 1 262 ? -12.920 -1.299 14.545 1.00 91.31 262 VAL A O 1
ATOM 2075 N N . GLU A 1 263 ? -14.576 -1.251 13.034 1.00 91.31 263 GLU A N 1
ATOM 2076 C CA . GLU A 1 263 ? -15.035 0.108 13.338 1.00 91.31 263 GLU A CA 1
ATOM 2077 C C . GLU A 1 263 ? -16.489 0.092 13.819 1.00 91.31 263 GLU A C 1
ATOM 2079 O O . GLU A 1 263 ? -17.200 -0.905 13.689 1.00 91.31 263 GLU A O 1
ATOM 2084 N N . THR A 1 264 ? -16.972 1.218 14.337 1.00 91.06 264 THR A N 1
ATOM 2085 C CA . THR A 1 264 ? -18.385 1.399 14.679 1.00 91.06 264 THR A CA 1
ATOM 2086 C C . THR A 1 264 ? -18.826 2.827 14.401 1.00 91.06 264 THR A C 1
ATOM 2088 O O . THR A 1 264 ? -18.042 3.765 14.532 1.00 91.06 264 THR A O 1
ATOM 2091 N N . ASP A 1 265 ? -20.087 3.001 14.018 1.00 90.31 265 ASP A N 1
ATOM 2092 C CA . ASP A 1 265 ? -20.766 4.300 14.053 1.00 90.31 265 ASP A CA 1
ATOM 2093 C C . ASP A 1 265 ? -21.751 4.396 15.229 1.00 90.31 265 ASP A C 1
ATOM 2095 O O . ASP A 1 265 ? -22.543 5.331 15.305 1.00 90.31 265 ASP A O 1
ATOM 2099 N N . GLY A 1 266 ? -21.721 3.432 16.152 1.00 88.75 266 GLY A N 1
ATOM 2100 C CA . GLY A 1 266 ? -22.644 3.328 17.279 1.00 88.75 266 GLY A CA 1
ATOM 2101 C C . GLY A 1 266 ? -23.949 2.604 16.941 1.00 88.75 266 GLY A C 1
ATOM 2102 O O . GLY A 1 266 ? -24.648 2.157 17.842 1.00 88.75 266 GLY A O 1
ATOM 2103 N N . LYS A 1 267 ? -24.290 2.423 15.662 1.00 89.81 267 LYS A N 1
ATOM 2104 C CA . LYS A 1 267 ? -25.481 1.671 15.235 1.00 89.81 267 LYS A CA 1
ATOM 2105 C C . LYS A 1 267 ? -25.146 0.381 14.509 1.00 89.81 267 LYS A C 1
ATOM 2107 O O . LYS A 1 267 ? -25.983 -0.515 14.520 1.00 89.81 267 LYS A O 1
ATOM 2112 N N . ALA A 1 268 ? -23.967 0.279 13.914 1.00 91.56 268 ALA A N 1
ATOM 2113 C CA . ALA A 1 268 ? -23.458 -0.921 13.274 1.00 91.56 268 ALA A CA 1
ATOM 2114 C C . ALA A 1 268 ? -21.976 -1.121 13.601 1.00 91.56 268 ALA A C 1
ATOM 2116 O O . ALA A 1 268 ? -21.251 -0.166 13.886 1.00 91.56 268 ALA A O 1
ATOM 2117 N N . VAL A 1 269 ? -21.534 -2.375 13.532 1.00 92.25 269 VAL A N 1
ATOM 2118 C CA . VAL A 1 269 ? -20.115 -2.736 13.568 1.00 92.25 269 VAL A CA 1
ATOM 2119 C C . VAL A 1 269 ? -19.652 -2.989 12.141 1.00 92.25 269 VAL A C 1
ATOM 2121 O O . VAL A 1 269 ? -20.225 -3.816 11.438 1.00 92.25 269 VAL A O 1
ATOM 2124 N N . TYR A 1 270 ? -18.602 -2.300 11.721 1.00 91.75 270 TYR A N 1
ATOM 2125 C CA . TYR A 1 270 ? -18.037 -2.411 10.386 1.00 91.75 270 TYR A CA 1
ATOM 2126 C C . TYR A 1 270 ? -16.795 -3.296 10.411 1.00 91.75 270 TYR A C 1
ATOM 2128 O O . TYR A 1 270 ? -15.869 -3.038 11.179 1.00 91.75 270 TYR A O 1
ATOM 2136 N N . ILE A 1 271 ? -16.762 -4.333 9.576 1.00 90.94 271 ILE A N 1
ATOM 2137 C CA . ILE A 1 271 ? -15.662 -5.301 9.541 1.00 90.94 271 ILE A CA 1
ATOM 2138 C C . ILE A 1 271 ? -14.836 -5.230 8.261 1.00 90.94 271 ILE A C 1
ATOM 2140 O O . ILE A 1 271 ? -15.403 -5.110 7.172 1.00 90.94 271 ILE A O 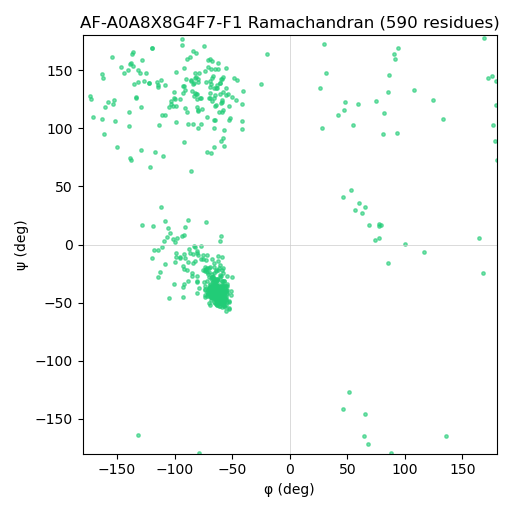1
ATOM 2144 N N . PRO A 1 272 ? -13.505 -5.400 8.358 1.00 88.94 272 PRO A N 1
ATOM 2145 C CA . PRO A 1 272 ? -12.674 -5.624 7.190 1.00 88.94 272 PRO A CA 1
ATOM 2146 C C . PRO A 1 272 ? -12.936 -7.038 6.635 1.00 88.94 272 PRO A C 1
ATOM 2148 O O . PRO A 1 272 ? -13.401 -7.918 7.369 1.00 88.94 272 PRO A O 1
ATOM 2151 N N . PRO A 1 273 ? -12.618 -7.306 5.355 1.00 86.25 273 PRO A N 1
ATOM 2152 C CA . PRO A 1 273 ? -12.841 -8.625 4.758 1.00 86.25 273 PRO A CA 1
ATOM 2153 C C . PRO A 1 273 ? -12.030 -9.725 5.456 1.00 86.25 273 PRO A C 1
ATOM 2155 O O . PRO A 1 273 ? -12.542 -10.824 5.689 1.00 86.25 273 PRO A O 1
ATOM 2158 N N . VAL A 1 274 ? -10.783 -9.416 5.827 1.00 87.88 274 VAL A N 1
ATOM 2159 C CA . VAL A 1 274 ? -9.870 -10.331 6.515 1.00 87.88 274 VAL A CA 1
ATOM 2160 C C . VAL A 1 274 ? -9.136 -9.653 7.665 1.00 87.88 274 VAL A C 1
ATOM 2162 O O . VAL A 1 274 ? -8.874 -8.450 7.652 1.00 87.88 274 VAL A O 1
ATOM 2165 N N . MET A 1 275 ? -8.731 -10.457 8.643 1.00 89.25 275 MET A N 1
ATOM 2166 C CA . MET A 1 275 ? -7.781 -10.068 9.685 1.00 89.25 275 MET A CA 1
ATOM 2167 C C . MET A 1 275 ? -6.646 -11.081 9.787 1.00 89.25 275 MET A C 1
ATOM 2169 O O . MET A 1 275 ? -6.793 -12.234 9.403 1.00 89.25 275 MET A O 1
ATOM 2173 N N . ALA A 1 276 ? -5.508 -10.667 10.349 1.00 88.38 276 ALA A N 1
ATOM 2174 C CA . ALA A 1 276 ? -4.310 -11.508 10.419 1.00 88.38 276 ALA A CA 1
ATOM 2175 C C . ALA A 1 276 ? -4.536 -12.856 11.133 1.00 88.38 276 ALA A C 1
ATOM 2177 O O . ALA A 1 276 ? -3.895 -13.849 10.804 1.00 88.38 276 ALA A O 1
ATOM 2178 N N . SER A 1 277 ? -5.443 -12.907 12.112 1.00 92.19 277 SER A N 1
ATOM 2179 C CA . SER A 1 277 ? -5.792 -14.142 12.806 1.00 92.19 277 SER A CA 1
ATOM 2180 C C . SER A 1 277 ? -7.200 -14.080 13.391 1.00 92.19 277 SER A C 1
ATOM 2182 O O . SER A 1 277 ? -7.754 -13.002 13.623 1.00 92.19 277 SER A O 1
ATOM 2184 N N . ARG A 1 278 ? -7.753 -15.259 13.694 1.00 94.19 278 ARG A N 1
ATOM 2185 C CA . ARG A 1 278 ? -9.008 -15.389 14.445 1.00 94.19 278 ARG A CA 1
ATOM 2186 C C . ARG A 1 278 ? -8.932 -14.691 15.803 1.00 94.19 278 ARG A C 1
ATOM 2188 O O . ARG A 1 278 ? -9.898 -14.066 16.220 1.00 94.19 278 ARG A O 1
ATOM 2195 N N . GLU A 1 279 ? -7.792 -14.801 16.482 1.00 94.88 279 GLU A N 1
ATOM 2196 C CA . GLU A 1 279 ? -7.588 -14.201 17.802 1.00 94.88 279 GLU A CA 1
ATOM 2197 C C . GLU A 1 279 ? -7.675 -12.676 17.741 1.00 94.88 279 GLU A C 1
ATOM 2199 O O . GLU A 1 279 ? -8.419 -12.076 18.512 1.00 94.88 279 GLU A O 1
ATOM 2204 N N . LYS A 1 280 ? -6.991 -12.066 16.763 1.00 94.75 280 LYS A N 1
ATOM 2205 C CA . LYS A 1 280 ? -7.060 -10.624 16.503 1.00 94.75 280 LYS A CA 1
ATOM 2206 C C . LYS A 1 280 ? -8.508 -10.182 16.278 1.00 94.75 280 LYS A C 1
ATOM 2208 O O . LYS A 1 280 ? -8.956 -9.234 16.906 1.00 94.75 280 LYS A O 1
ATOM 2213 N N . ALA A 1 281 ? -9.250 -10.915 15.445 1.00 94.56 281 ALA A N 1
ATOM 2214 C CA . ALA A 1 281 ? -10.649 -10.608 15.157 1.00 94.56 281 ALA A CA 1
ATOM 2215 C C . ALA A 1 281 ? -11.547 -10.692 16.397 1.00 94.56 281 ALA A C 1
ATOM 2217 O O . ALA A 1 281 ? -12.349 -9.795 16.636 1.00 94.56 281 ALA A O 1
ATOM 2218 N N . ILE A 1 282 ? -11.391 -11.737 17.216 1.00 94.50 282 ILE A N 1
ATOM 2219 C CA . ILE A 1 282 ? -12.165 -11.892 18.452 1.00 94.50 282 ILE A CA 1
ATOM 2220 C C . ILE A 1 282 ? -11.915 -10.723 19.409 1.00 94.50 282 ILE A C 1
ATOM 2222 O O . ILE A 1 282 ? -12.871 -10.135 19.907 1.00 94.50 282 ILE A O 1
ATOM 2226 N N . LEU A 1 283 ? -10.647 -10.377 19.646 1.00 95.12 283 LEU A N 1
ATOM 2227 C CA . LEU A 1 283 ? -10.296 -9.295 20.562 1.00 95.12 283 LEU A CA 1
ATOM 2228 C C . LEU A 1 283 ? -10.775 -7.931 20.045 1.00 95.12 283 LEU A C 1
ATOM 2230 O O . LEU A 1 283 ? -11.324 -7.168 20.831 1.00 95.12 283 LEU A O 1
ATOM 2234 N N . SER A 1 284 ? -10.673 -7.656 18.739 1.00 94.50 284 SER A N 1
ATOM 2235 C CA . SER A 1 284 ? -11.193 -6.410 18.154 1.00 94.50 284 SER A CA 1
ATOM 2236 C C . SER A 1 284 ? -12.700 -6.256 18.315 1.00 94.50 284 SER A C 1
ATOM 2238 O O . SER A 1 284 ? -13.182 -5.165 18.609 1.00 94.50 284 SER A O 1
ATOM 2240 N N . PHE A 1 285 ? -13.455 -7.348 18.176 1.00 93.69 285 PHE A N 1
ATOM 2241 C CA . PHE A 1 285 ? -14.898 -7.329 18.411 1.00 93.69 285 PHE A CA 1
ATOM 2242 C C . PHE A 1 285 ? -15.261 -7.042 19.865 1.00 93.69 285 PHE A C 1
ATOM 2244 O O . PHE A 1 285 ? -16.228 -6.326 20.129 1.00 93.69 285 PHE A O 1
ATOM 2251 N N . TYR A 1 286 ? -14.500 -7.590 20.811 1.00 93.12 286 TYR A N 1
ATOM 2252 C CA . TYR A 1 286 ? -14.720 -7.285 22.219 1.00 93.12 286 TYR A CA 1
ATOM 2253 C C . TYR A 1 286 ? -14.381 -5.843 22.544 1.00 93.12 286 TYR A C 1
ATOM 2255 O O . TYR A 1 286 ? -15.189 -5.178 23.178 1.00 93.12 286 TYR A O 1
ATOM 2263 N N . HIS A 1 287 ? -13.242 -5.357 22.061 1.00 94.62 287 HIS A N 1
ATOM 2264 C CA . HIS A 1 287 ? -12.799 -3.990 22.281 1.00 94.62 287 HIS A CA 1
ATOM 2265 C C . HIS A 1 287 ? -13.813 -2.971 21.734 1.00 94.62 287 HIS A C 1
ATOM 2267 O O . HIS A 1 287 ? -14.301 -2.125 22.483 1.00 94.62 287 HIS A O 1
ATOM 2273 N N . ILE A 1 288 ? -14.257 -3.115 20.475 1.00 93.25 288 ILE A N 1
ATOM 2274 C CA . ILE A 1 288 ? -15.238 -2.182 19.894 1.00 93.25 288 ILE A CA 1
ATOM 2275 C C . ILE A 1 288 ? -16.597 -2.249 20.602 1.00 93.25 288 ILE A C 1
ATOM 2277 O O . ILE A 1 288 ? -17.254 -1.230 20.815 1.00 93.25 288 ILE A O 1
ATOM 2281 N N . GLY A 1 289 ? -17.016 -3.450 21.011 1.00 92.38 289 GLY A N 1
ATOM 2282 C CA . GLY A 1 289 ? -18.227 -3.639 21.799 1.00 92.38 289 GLY A CA 1
ATOM 2283 C C . GLY A 1 289 ? -18.121 -3.024 23.192 1.00 92.38 289 GLY A C 1
ATOM 2284 O O . GLY A 1 289 ? -19.101 -2.492 23.707 1.00 92.38 289 GLY A O 1
ATOM 2285 N N . ALA A 1 290 ? -16.934 -3.065 23.789 1.00 92.31 290 ALA A N 1
ATOM 2286 C CA . ALA A 1 290 ? -16.661 -2.514 25.101 1.00 92.31 290 ALA A CA 1
ATOM 2287 C C . ALA A 1 290 ? -16.707 -0.978 25.089 1.00 92.31 290 ALA A C 1
ATOM 2289 O O . ALA A 1 290 ? -17.316 -0.409 25.989 1.00 92.31 290 ALA A O 1
ATOM 2290 N N . HIS A 1 291 ? -16.207 -0.303 24.047 1.00 93.50 291 HIS A N 1
ATOM 2291 C CA . HIS A 1 291 ? -16.386 1.153 23.914 1.00 93.50 291 HIS A CA 1
ATOM 2292 C C . HIS A 1 291 ? -17.864 1.568 23.954 1.00 93.50 291 HIS A C 1
ATOM 2294 O O . HIS A 1 291 ? -18.244 2.565 24.570 1.00 93.50 291 HIS A O 1
ATOM 2300 N N . LEU A 1 292 ? -18.726 0.776 23.320 1.00 91.19 292 LEU A N 1
ATOM 2301 C CA . LEU A 1 292 ? -20.165 1.025 23.282 1.00 91.19 292 LEU A CA 1
ATOM 2302 C C . LEU A 1 292 ? -20.834 0.717 24.628 1.00 91.19 292 LEU A C 1
ATOM 2304 O O . LEU A 1 292 ? -21.650 1.503 25.101 1.00 91.19 292 LEU A O 1
ATOM 2308 N N . SER A 1 293 ? -20.478 -0.400 25.264 1.00 90.81 293 SER A N 1
ATOM 2309 C CA . SER A 1 293 ? -21.059 -0.807 26.551 1.00 90.81 293 SER A CA 1
ATOM 2310 C C . SER A 1 293 ? -20.552 -0.034 27.757 1.00 90.81 293 SER A C 1
ATOM 2312 O O . SER A 1 293 ? -21.233 -0.018 28.779 1.00 90.81 293 SER A O 1
ATOM 2314 N N . PHE A 1 294 ? -19.374 0.575 27.657 1.00 91.56 294 PHE A N 1
ATOM 2315 C CA . PHE A 1 294 ? -18.752 1.346 28.730 1.00 91.56 294 PHE A CA 1
ATOM 2316 C C . PHE A 1 294 ? -18.698 2.837 28.396 1.00 91.56 294 PHE A C 1
ATOM 2318 O O . PHE A 1 294 ? -17.786 3.538 28.831 1.00 91.56 294 PHE A O 1
ATOM 2325 N N . ASP A 1 295 ? -19.695 3.322 27.652 1.00 91.56 295 ASP A N 1
ATOM 2326 C CA . ASP A 1 295 ? -20.027 4.743 27.538 1.00 91.56 295 ASP A CA 1
ATOM 2327 C C . ASP A 1 295 ? -18.934 5.637 26.913 1.00 91.56 295 ASP A C 1
ATOM 2329 O O . ASP A 1 295 ? -18.924 6.850 27.130 1.00 91.56 295 ASP A O 1
ATOM 2333 N N . SER A 1 296 ? -18.058 5.093 26.056 1.00 91.19 296 SER A N 1
ATOM 2334 C CA . SER A 1 296 ? -17.105 5.908 25.276 1.00 91.19 296 SER A CA 1
ATOM 2335 C C . SER A 1 296 ? -17.811 6.919 24.365 1.00 91.19 296 SER A C 1
ATOM 2337 O O . SER A 1 296 ? -17.283 7.977 24.047 1.00 91.19 296 SER A O 1
ATOM 2339 N N . TYR A 1 297 ? -19.037 6.612 23.943 1.00 89.31 297 TYR A N 1
ATOM 2340 C CA . TYR A 1 297 ? -19.828 7.448 23.035 1.00 89.31 297 TYR A CA 1
ATOM 2341 C C . TYR A 1 297 ? -21.006 8.140 23.737 1.00 89.31 297 TYR A C 1
ATOM 2343 O O . TYR A 1 297 ? -21.985 8.537 23.095 1.00 89.31 297 TYR A O 1
ATOM 2351 N N . ASN A 1 298 ? -20.940 8.256 25.065 1.00 88.50 298 ASN A N 1
ATOM 2352 C CA . ASN A 1 298 ? -21.990 8.861 25.870 1.00 88.50 298 ASN A CA 1
ATOM 2353 C C . ASN A 1 298 ? -22.062 10.380 25.651 1.00 88.50 298 ASN A C 1
ATOM 2355 O O . ASN A 1 298 ? -21.081 11.100 25.839 1.00 88.50 298 ASN A O 1
ATOM 2359 N N . GLU A 1 299 ? -23.249 10.881 25.303 1.00 86.56 299 GLU A N 1
ATOM 2360 C CA . GLU A 1 299 ? -23.468 12.296 24.980 1.00 86.56 299 GLU A CA 1
ATOM 2361 C C . GLU A 1 299 ? -23.001 13.255 26.084 1.00 86.56 299 GLU A C 1
ATOM 2363 O O . GLU A 1 299 ? -22.403 14.294 25.796 1.00 86.56 299 GLU A O 1
ATOM 2368 N N . GLN A 1 300 ? -23.261 12.923 27.349 1.00 89.12 300 GLN A N 1
ATOM 2369 C CA . GLN A 1 300 ? -22.916 13.790 28.471 1.00 89.12 300 GLN A CA 1
ATOM 2370 C C . GLN A 1 300 ? -21.398 13.909 28.625 1.00 89.12 300 GLN A C 1
ATOM 2372 O O . GLN A 1 300 ? -20.891 15.023 28.761 1.00 89.12 300 GLN A O 1
ATOM 2377 N N . GLY A 1 301 ? -20.675 12.788 28.551 1.00 90.50 301 GLY A N 1
ATOM 2378 C CA . GLY A 1 301 ? -19.212 12.778 28.625 1.00 90.50 301 GLY A CA 1
ATOM 2379 C C . GLY A 1 301 ? -18.574 13.585 27.494 1.00 90.50 301 GLY A C 1
ATOM 2380 O O . GLY A 1 301 ? -17.710 14.426 27.734 1.00 90.50 301 GLY A O 1
ATOM 2381 N N . LEU A 1 302 ? -19.066 13.415 26.265 1.00 89.56 302 LEU A N 1
ATOM 2382 C CA . LEU A 1 302 ? -18.544 14.138 25.101 1.00 89.56 302 LEU A CA 1
ATOM 2383 C C . LEU A 1 302 ? -18.831 15.637 25.160 1.00 89.56 302 LEU A C 1
ATOM 2385 O O . LEU A 1 302 ? -17.972 16.444 24.805 1.00 89.56 302 LEU A O 1
ATOM 2389 N N . ARG A 1 303 ? -20.010 16.033 25.650 1.00 89.06 303 ARG A N 1
ATOM 2390 C CA . ARG A 1 303 ? -20.333 17.448 25.876 1.00 89.06 303 ARG A CA 1
ATOM 2391 C C . ARG A 1 303 ? -19.427 18.072 26.937 1.00 89.06 303 ARG A C 1
ATOM 2393 O O . ARG A 1 303 ? -19.022 19.215 26.755 1.00 89.06 303 ARG A O 1
ATOM 2400 N N . LEU A 1 304 ? -19.089 17.345 28.005 1.00 91.88 304 LEU A N 1
ATOM 2401 C CA . LEU A 1 304 ? -18.144 17.821 29.022 1.00 91.88 304 LEU A CA 1
ATOM 2402 C C . LEU A 1 304 ? -16.740 18.011 28.434 1.00 91.88 304 LEU A C 1
ATOM 2404 O O . LEU A 1 304 ? -16.153 19.076 28.606 1.00 91.88 304 LEU A O 1
ATOM 2408 N N . ILE A 1 305 ? -16.248 17.044 27.653 1.00 91.81 305 ILE A N 1
ATOM 2409 C CA . ILE A 1 305 ? -14.960 17.161 26.947 1.00 91.81 305 ILE A CA 1
ATOM 2410 C C . ILE A 1 305 ? -14.960 18.381 26.013 1.00 91.81 305 ILE A C 1
ATOM 2412 O O . ILE A 1 305 ? -14.026 19.182 26.030 1.00 91.81 305 ILE A O 1
ATOM 2416 N N . ALA A 1 306 ? -16.025 18.575 25.230 1.00 89.69 306 ALA A N 1
ATOM 2417 C CA . ALA A 1 306 ? -16.166 19.740 24.358 1.00 89.69 306 ALA A CA 1
ATOM 2418 C C . ALA A 1 306 ? -16.147 21.063 25.143 1.00 89.69 306 ALA A C 1
ATOM 2420 O O . ALA A 1 306 ? -15.437 21.992 24.755 1.00 89.69 306 ALA A O 1
ATOM 2421 N N . GLN A 1 307 ? -16.866 21.138 26.268 1.00 90.19 307 GLN A N 1
ATOM 2422 C CA . GLN A 1 307 ? -16.887 22.318 27.138 1.00 90.19 307 GLN A CA 1
ATOM 2423 C C . GLN A 1 307 ? -15.501 22.642 27.701 1.00 90.19 307 GLN A C 1
ATOM 2425 O O . GLN A 1 307 ? -15.080 23.798 27.655 1.00 90.19 307 GLN A O 1
ATOM 2430 N N . GLU A 1 308 ? -14.760 21.640 28.173 1.00 91.00 308 GLU A N 1
ATOM 2431 C CA . GLU A 1 308 ? -13.385 21.818 28.658 1.00 91.00 308 GLU A CA 1
ATOM 2432 C C . GLU A 1 308 ? -12.423 22.266 27.555 1.00 91.00 308 GLU A C 1
ATOM 2434 O O . GLU A 1 308 ? -11.484 23.033 27.787 1.00 91.00 308 GLU A O 1
ATOM 2439 N N . LEU A 1 309 ? -12.690 21.845 26.321 1.00 88.75 309 LEU A N 1
ATOM 2440 C CA . LEU A 1 309 ? -11.959 22.295 25.145 1.00 88.75 309 LEU A CA 1
ATOM 2441 C C . LEU A 1 309 ? -12.374 23.699 24.675 1.00 88.75 309 LEU A C 1
ATOM 2443 O O . LEU A 1 309 ? -11.757 24.212 23.739 1.00 88.75 309 LEU A O 1
ATOM 2447 N N . GLY A 1 310 ? -13.346 24.340 25.332 1.00 87.12 310 GLY A N 1
ATOM 2448 C CA . GLY A 1 310 ? -13.857 25.668 24.992 1.00 87.12 310 GLY A CA 1
ATOM 2449 C C . GLY A 1 310 ? -14.843 25.671 23.820 1.00 87.12 310 GLY A C 1
ATOM 2450 O O . GLY A 1 310 ? -15.081 26.720 23.225 1.00 87.12 310 GLY A O 1
ATOM 2451 N N . GLN A 1 311 ? -15.399 24.513 23.462 1.00 86.56 311 GLN A N 1
ATOM 2452 C CA . GLN A 1 311 ? -16.385 24.368 22.395 1.00 86.56 311 GLN A CA 1
ATOM 2453 C C . GLN A 1 311 ? -17.807 24.488 22.959 1.00 86.56 311 GLN A C 1
ATOM 2455 O O . GLN A 1 311 ? -18.139 23.924 24.000 1.00 86.56 311 GLN A O 1
ATOM 2460 N N . THR A 1 312 ? -18.672 25.223 22.257 1.00 78.44 312 THR A N 1
ATOM 2461 C CA . THR A 1 312 ? -20.077 25.423 22.658 1.00 78.44 312 THR A CA 1
ATOM 2462 C C . THR A 1 312 ? -20.997 24.297 22.193 1.00 78.44 312 THR A C 1
ATOM 2464 O O . THR A 1 312 ? -22.046 24.075 22.795 1.00 78.44 312 THR A O 1
ATOM 2467 N N . THR A 1 313 ? -20.621 23.585 21.127 1.00 80.62 313 THR A N 1
ATOM 2468 C CA . THR A 1 313 ? -21.385 22.477 20.540 1.00 80.62 313 THR A CA 1
ATOM 2469 C C . THR A 1 313 ? -20.442 21.418 19.975 1.00 80.62 313 THR A C 1
ATOM 2471 O O . THR A 1 313 ? -19.319 21.729 19.585 1.00 80.62 313 THR A O 1
ATOM 2474 N N . LEU A 1 314 ? -20.910 20.170 19.931 1.00 84.31 314 LEU A N 1
ATOM 2475 C CA . LEU A 1 314 ? -20.230 19.079 19.235 1.00 84.31 314 LEU A CA 1
ATOM 2476 C C . LEU A 1 314 ? -20.541 19.172 17.741 1.00 84.31 314 LEU A C 1
ATOM 2478 O O . LEU A 1 314 ? -21.714 19.250 17.370 1.00 84.31 314 LEU A O 1
ATOM 2482 N N . ALA A 1 315 ? -19.515 19.138 16.890 1.00 86.12 315 ALA A N 1
ATOM 2483 C CA . ALA A 1 315 ? -19.726 19.103 15.449 1.00 86.12 315 ALA A CA 1
ATOM 2484 C C . ALA A 1 315 ? -20.404 17.790 15.046 1.00 86.12 315 ALA A C 1
ATOM 2486 O O . ALA A 1 315 ? -20.006 16.705 15.482 1.00 86.12 315 ALA A O 1
ATOM 2487 N N . GLN A 1 316 ? -21.418 17.901 14.194 1.00 88.06 316 GLN A N 1
ATOM 2488 C CA . GLN A 1 316 ? -22.158 16.767 13.663 1.00 88.06 316 GLN A CA 1
ATOM 2489 C C . GLN A 1 316 ? -22.148 16.791 12.138 1.00 88.06 316 GLN A C 1
ATOM 2491 O O . GLN A 1 316 ? -22.129 17.860 11.526 1.00 88.06 316 GLN A O 1
ATOM 2496 N N . ASP A 1 317 ? -22.166 15.612 11.527 1.00 87.06 317 ASP A N 1
ATOM 2497 C CA . ASP A 1 317 ? -22.376 15.487 10.088 1.00 87.06 317 ASP A CA 1
ATOM 2498 C C . ASP A 1 317 ? -23.862 15.628 9.706 1.00 87.06 317 ASP A C 1
ATOM 2500 O O . ASP A 1 317 ? -24.741 15.812 10.551 1.00 87.06 317 ASP A O 1
ATOM 2504 N N . ALA A 1 318 ? -24.163 15.518 8.409 1.00 85.38 318 ALA A N 1
ATOM 2505 C CA . ALA A 1 318 ? -25.530 15.617 7.892 1.00 85.38 318 ALA A CA 1
ATOM 2506 C C . ALA A 1 318 ? -26.479 14.523 8.427 1.00 85.38 318 ALA A C 1
ATOM 2508 O O . ALA A 1 318 ? -27.694 14.636 8.271 1.00 85.38 318 ALA A O 1
ATOM 2509 N N . GLN A 1 319 ? -25.941 13.464 9.037 1.00 84.00 319 GLN A N 1
ATOM 2510 C CA . GLN A 1 319 ? -26.688 12.366 9.643 1.00 84.00 319 GLN A CA 1
ATOM 2511 C C . GLN A 1 319 ? -26.806 12.514 11.171 1.00 84.00 319 GLN A C 1
ATOM 2513 O O . GLN A 1 319 ? -27.405 11.654 11.815 1.00 84.00 319 GLN A O 1
ATOM 2518 N N . GLY A 1 320 ? -26.278 13.594 11.759 1.00 84.44 320 GLY A N 1
ATOM 2519 C CA . GLY A 1 320 ? -26.309 13.837 13.202 1.00 84.44 320 GLY A CA 1
ATOM 2520 C C . GLY A 1 320 ? -25.276 13.025 13.991 1.00 84.44 320 GLY A C 1
ATOM 2521 O O . GLY A 1 320 ? -25.408 12.883 15.207 1.00 84.44 320 GLY A O 1
ATOM 2522 N N . ARG A 1 321 ? -24.263 12.459 13.324 1.00 87.31 321 ARG A N 1
ATOM 2523 C CA . ARG A 1 321 ? -23.162 11.735 13.978 1.00 87.31 321 ARG A CA 1
ATOM 2524 C C . ARG A 1 321 ? -22.078 12.712 14.401 1.00 87.31 321 ARG A C 1
ATOM 2526 O O . ARG A 1 321 ? -21.753 13.619 13.640 1.00 87.31 321 ARG A O 1
ATOM 2533 N N . ILE A 1 322 ? -21.484 12.508 15.575 1.00 86.81 322 ILE A N 1
ATOM 2534 C CA . ILE A 1 322 ? -20.360 13.324 16.039 1.00 86.81 322 ILE A CA 1
ATOM 2535 C C . ILE A 1 322 ? -19.165 13.105 15.126 1.00 86.81 322 ILE A C 1
ATOM 2537 O O . ILE A 1 322 ? -18.721 11.972 14.932 1.00 86.81 322 ILE A O 1
ATOM 2541 N N . VAL A 1 323 ? -18.594 14.205 14.646 1.00 85.69 323 VAL A N 1
ATOM 2542 C CA . VAL A 1 323 ? -17.322 14.208 13.926 1.00 85.69 323 VAL A CA 1
ATOM 2543 C C . VAL A 1 323 ? -16.198 14.438 14.930 1.00 85.69 323 VAL A C 1
ATOM 2545 O O . VAL A 1 323 ? -15.788 15.558 15.204 1.00 85.69 323 VAL A O 1
ATOM 2548 N N . TRP A 1 324 ? -15.705 13.346 15.501 1.00 76.75 324 TRP A N 1
ATOM 2549 C CA . TRP A 1 324 ? -14.729 13.360 16.587 1.00 76.75 324 TRP A CA 1
ATOM 2550 C C . TRP A 1 324 ? -13.451 14.145 16.299 1.00 76.75 324 TRP A C 1
ATOM 2552 O O . TRP A 1 324 ? -12.910 14.800 17.186 1.00 76.75 324 TRP A O 1
ATOM 2562 N N . THR A 1 325 ? -12.981 14.115 15.053 1.00 74.00 325 THR A N 1
ATOM 2563 C CA . THR A 1 325 ? -11.756 14.806 14.649 1.00 74.00 325 THR A CA 1
ATOM 2564 C C . THR A 1 325 ? -11.806 16.297 15.001 1.00 74.00 325 THR A C 1
ATOM 2566 O O . THR A 1 325 ? -10.789 16.843 15.434 1.00 74.00 325 THR A O 1
ATOM 2569 N N . THR A 1 326 ? -12.974 16.944 14.945 1.00 81.19 326 THR A N 1
ATOM 2570 C CA . THR A 1 326 ? -13.097 18.380 15.245 1.00 81.19 326 THR A CA 1
ATOM 2571 C C . THR A 1 326 ? -12.882 18.723 16.720 1.00 81.19 326 THR A C 1
ATOM 2573 O O . THR A 1 326 ? -12.588 19.871 17.053 1.00 81.19 326 THR A O 1
ATOM 2576 N N . LEU A 1 327 ? -13.008 17.755 17.637 1.00 80.06 327 LEU A N 1
ATOM 2577 C CA . LEU A 1 327 ? -12.748 17.988 19.063 1.00 80.06 327 LEU A CA 1
ATOM 2578 C C . LEU A 1 327 ? -11.300 18.439 19.284 1.00 80.06 327 LEU A C 1
ATOM 2580 O O . LEU A 1 327 ? -11.028 19.319 20.098 1.00 80.06 327 LEU A O 1
ATOM 2584 N N . PHE A 1 328 ? -10.364 17.890 18.513 1.00 87.06 328 PHE A N 1
ATOM 2585 C CA . PHE A 1 328 ? -8.931 18.090 18.725 1.00 87.06 328 PHE A CA 1
ATOM 2586 C C . PHE A 1 328 ? -8.279 19.037 17.710 1.00 87.06 328 PHE A C 1
ATOM 2588 O O . PHE A 1 328 ? -7.053 19.132 17.655 1.00 87.06 328 PHE A O 1
ATOM 2595 N N . ASP A 1 329 ? -9.066 19.800 16.945 1.00 85.56 329 ASP A N 1
ATOM 2596 C CA . ASP A 1 329 ? -8.545 20.782 15.977 1.00 85.56 329 ASP A CA 1
ATOM 2597 C C . ASP A 1 329 ? -7.630 21.832 16.617 1.00 85.56 329 ASP A C 1
ATOM 2599 O O . ASP A 1 329 ? -6.651 22.265 16.009 1.00 85.56 329 ASP A O 1
ATOM 2603 N N . ARG A 1 330 ? -7.874 22.184 17.886 1.00 88.00 330 ARG A N 1
ATOM 2604 C CA . ARG A 1 330 ? -7.050 23.150 18.630 1.00 88.00 330 ARG A CA 1
ATOM 2605 C C . ARG A 1 330 ? -5.579 22.742 18.784 1.00 88.00 330 ARG A C 1
ATOM 2607 O O . ARG A 1 330 ? -4.761 23.586 19.138 1.00 88.00 330 ARG A O 1
ATOM 2614 N N . TYR A 1 331 ? -5.252 21.465 18.578 1.00 89.75 331 TYR A N 1
ATOM 2615 C CA . TYR A 1 331 ? -3.885 20.951 18.676 1.00 89.75 331 TYR A CA 1
ATOM 2616 C C . TYR A 1 331 ? -3.104 21.062 17.356 1.00 89.75 331 TYR A C 1
ATOM 2618 O O . TYR A 1 331 ? -1.911 20.756 17.350 1.00 89.75 331 TYR A O 1
ATOM 2626 N N . GLY A 1 332 ? -3.736 21.515 16.262 1.00 90.19 332 GLY A N 1
ATOM 2627 C CA . GLY A 1 332 ? -3.086 21.741 14.967 1.00 90.19 332 GLY A CA 1
ATOM 2628 C C . GLY A 1 332 ? -2.286 20.525 14.494 1.00 90.19 332 GLY A C 1
ATOM 2629 O O . GLY A 1 332 ? -2.787 19.399 14.499 1.00 90.19 332 GLY A O 1
ATOM 2630 N N . ASP A 1 333 ? -1.013 20.737 14.164 1.00 88.50 333 ASP A N 1
ATOM 2631 C CA . ASP A 1 333 ? -0.098 19.686 13.693 1.00 88.50 333 ASP A CA 1
ATOM 2632 C C . ASP A 1 333 ? 0.140 18.567 14.726 1.00 88.50 333 ASP A C 1
ATOM 2634 O O . ASP A 1 333 ? 0.509 17.450 14.370 1.00 88.50 333 ASP A O 1
ATOM 2638 N N . ASN A 1 334 ? -0.117 18.825 16.014 1.00 91.75 334 ASN A N 1
ATOM 2639 C CA . ASN A 1 334 ? 0.012 17.836 17.086 1.00 91.75 334 ASN A CA 1
ATOM 2640 C C . ASN A 1 334 ? -1.286 17.069 17.375 1.00 91.75 334 ASN A C 1
ATOM 2642 O O . ASN A 1 334 ? -1.330 16.306 18.346 1.00 91.75 334 ASN A O 1
ATOM 2646 N N . ARG A 1 335 ? -2.339 17.217 16.556 1.00 92.06 335 ARG A N 1
ATOM 2647 C CA . ARG A 1 335 ? -3.621 16.540 16.815 1.00 92.06 335 ARG A CA 1
ATOM 2648 C C . ARG A 1 335 ? -3.475 15.026 16.921 1.00 92.06 335 ARG A C 1
ATOM 2650 O O . ARG A 1 335 ? -4.040 14.448 17.835 1.00 92.06 335 ARG A O 1
ATOM 2657 N N . TRP A 1 336 ? -2.672 14.392 16.061 1.00 93.38 336 TRP A N 1
ATOM 2658 C CA . TRP A 1 336 ? -2.506 12.934 16.062 1.00 93.38 336 TRP A CA 1
ATOM 2659 C C . TRP A 1 336 ? -1.761 12.437 17.298 1.00 93.38 336 TRP A C 1
ATOM 2661 O O . TRP A 1 336 ? -2.108 11.392 17.843 1.00 93.38 336 TRP A O 1
ATOM 2671 N N . LYS A 1 337 ? -0.794 13.223 17.792 1.00 95.19 337 LYS A N 1
ATOM 2672 C CA . LYS A 1 337 ? -0.126 12.968 19.074 1.00 95.19 337 LYS A CA 1
ATOM 2673 C C . LYS A 1 337 ? -1.136 13.001 20.218 1.00 95.19 337 LYS A C 1
ATOM 2675 O O . LYS A 1 337 ? -1.198 12.052 20.996 1.00 95.19 337 LYS A O 1
ATOM 2680 N N . PHE A 1 338 ? -1.925 14.073 20.324 1.00 94.75 338 PHE A N 1
ATOM 2681 C CA . PHE A 1 338 ? -2.909 14.188 21.401 1.00 94.75 338 PHE A CA 1
ATOM 2682 C C . PHE A 1 338 ? -3.987 13.107 21.301 1.00 94.75 338 PHE A C 1
ATOM 2684 O O . PHE A 1 338 ? -4.266 12.427 22.283 1.00 94.75 338 PHE A O 1
ATOM 2691 N N . GLN A 1 339 ? -4.536 12.905 20.104 1.00 94.50 339 GLN A N 1
ATOM 2692 C CA . GLN A 1 339 ? -5.568 11.914 19.838 1.00 94.50 339 GLN A CA 1
ATOM 2693 C C . GLN A 1 339 ? -5.094 10.511 20.205 1.00 94.50 339 GLN A C 1
ATOM 2695 O O . GLN A 1 339 ? -5.803 9.820 20.922 1.00 94.50 339 GLN A O 1
ATOM 2700 N N . ARG A 1 340 ? -3.870 10.104 19.831 1.00 95.56 340 ARG A N 1
ATOM 2701 C CA . ARG A 1 340 ? -3.383 8.778 20.231 1.00 95.56 340 ARG A CA 1
ATOM 2702 C C . ARG A 1 340 ? -3.163 8.657 21.733 1.00 95.56 340 ARG A C 1
ATOM 2704 O O . ARG A 1 340 ? -3.464 7.608 22.284 1.00 95.56 340 ARG A O 1
ATOM 2711 N N . ILE A 1 341 ? -2.657 9.697 22.399 1.00 95.75 341 ILE A N 1
ATOM 2712 C CA . ILE A 1 341 ? -2.535 9.693 23.867 1.00 95.75 341 ILE A CA 1
ATOM 2713 C C . ILE A 1 341 ? -3.911 9.483 24.497 1.00 95.75 341 ILE A C 1
ATOM 2715 O O . ILE A 1 341 ? -4.055 8.625 25.362 1.00 95.75 341 ILE A O 1
ATOM 2719 N N . PHE A 1 342 ? -4.913 10.234 24.044 1.00 95.38 342 PHE A N 1
ATOM 2720 C CA . PHE A 1 342 ? -6.288 10.076 24.493 1.00 95.38 342 PHE A CA 1
ATOM 2721 C C . PHE A 1 342 ? -6.815 8.662 24.249 1.00 95.38 342 PHE A C 1
ATOM 2723 O O . PHE A 1 342 ? -7.298 8.030 25.186 1.00 95.38 342 PHE A O 1
ATOM 2730 N N . ASP A 1 343 ? -6.642 8.151 23.031 1.00 95.69 343 ASP A N 1
ATOM 2731 C CA . ASP A 1 343 ? -7.078 6.813 22.663 1.00 95.69 343 ASP A CA 1
ATOM 2732 C C . ASP A 1 343 ? -6.402 5.751 23.548 1.00 95.69 343 ASP A C 1
ATOM 2734 O O . ASP A 1 343 ? -7.084 4.861 24.014 1.00 95.69 343 ASP A O 1
ATOM 2738 N N . ILE A 1 344 ? -5.113 5.870 23.895 1.00 95.75 344 ILE A N 1
ATOM 2739 C CA . ILE A 1 344 ? -4.438 4.926 24.811 1.00 95.75 344 ILE A CA 1
ATOM 2740 C C . ILE A 1 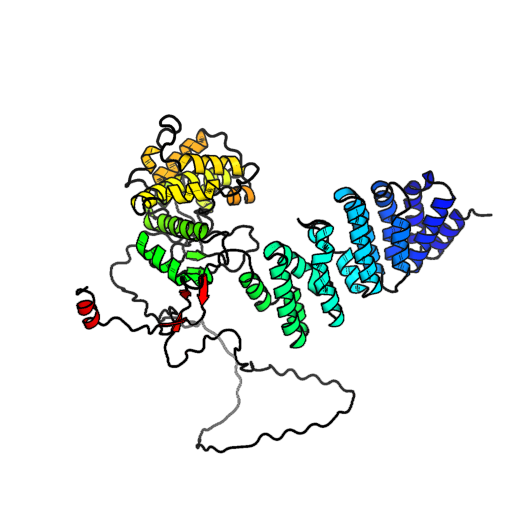344 ? -5.101 4.884 26.195 1.00 95.75 344 ILE A C 1
ATOM 2742 O O . ILE A 1 344 ? -5.300 3.804 26.749 1.00 95.75 344 ILE A O 1
ATOM 2746 N N . PHE A 1 345 ? -5.413 6.042 26.783 1.00 94.88 345 PHE A N 1
ATOM 2747 C CA . PHE A 1 345 ? -6.053 6.076 28.102 1.00 94.88 345 PHE A CA 1
ATOM 2748 C C . PHE A 1 345 ? -7.490 5.559 28.046 1.00 94.88 345 PHE A C 1
ATOM 2750 O O . PHE A 1 345 ? -7.933 4.873 28.966 1.00 94.88 345 PHE A O 1
ATOM 2757 N N . GLU A 1 346 ? -8.198 5.849 26.960 1.00 95.50 346 GLU A N 1
ATOM 2758 C CA . GLU A 1 346 ? -9.544 5.337 26.752 1.00 95.50 346 GLU A CA 1
ATOM 2759 C C . GLU A 1 346 ? -9.559 3.823 26.493 1.00 95.50 346 GLU A C 1
ATOM 2761 O O . GLU A 1 346 ? -10.371 3.123 27.097 1.00 95.50 346 GLU A O 1
ATOM 2766 N N . ASP A 1 347 ? -8.615 3.309 25.697 1.00 95.31 347 ASP A N 1
ATOM 2767 C CA . ASP A 1 347 ? -8.398 1.878 25.460 1.00 95.31 347 ASP A CA 1
ATOM 2768 C C . ASP A 1 347 ? -8.212 1.158 26.804 1.00 95.31 347 ASP A C 1
ATOM 2770 O O . ASP A 1 347 ? -8.903 0.188 27.093 1.00 95.31 347 ASP A O 1
ATOM 2774 N N . VAL A 1 348 ? -7.343 1.678 27.682 1.00 93.19 348 VAL A N 1
ATOM 2775 C CA . VAL A 1 348 ? -7.107 1.111 29.020 1.00 93.19 348 VAL A CA 1
ATOM 2776 C C . VAL A 1 348 ? -8.386 1.058 29.849 1.00 93.19 348 VAL A C 1
ATOM 2778 O O . VAL A 1 348 ? -8.679 0.029 30.459 1.00 93.19 348 VAL A O 1
ATOM 2781 N N . ARG A 1 349 ? -9.135 2.165 29.916 1.00 94.44 349 ARG A N 1
ATOM 2782 C CA . ARG A 1 349 ? -10.367 2.246 30.712 1.00 94.44 349 ARG A CA 1
ATOM 2783 C C . ARG A 1 349 ? -11.354 1.160 30.282 1.00 94.44 349 ARG A C 1
ATOM 2785 O O . ARG A 1 349 ? -11.895 0.425 31.110 1.00 94.44 349 ARG A O 1
ATOM 2792 N N . VAL A 1 350 ? -11.545 1.050 28.972 1.00 94.06 350 VAL A N 1
ATOM 2793 C CA . VAL A 1 350 ? -12.461 0.103 28.340 1.00 94.06 350 VAL A CA 1
ATOM 2794 C C . VAL A 1 350 ? -11.976 -1.335 28.503 1.00 94.06 350 VAL A C 1
ATOM 2796 O O . VAL A 1 350 ? -12.764 -2.202 28.877 1.00 94.06 350 VAL A O 1
ATOM 2799 N N . ASP A 1 351 ? -10.687 -1.591 28.304 1.00 93.75 351 ASP A N 1
ATOM 2800 C CA . ASP A 1 351 ? -10.080 -2.915 28.430 1.00 93.75 351 ASP A CA 1
ATOM 2801 C C . ASP A 1 351 ? -10.139 -3.445 29.865 1.00 93.75 351 ASP A C 1
ATOM 2803 O O . ASP A 1 351 ? -10.345 -4.639 30.081 1.00 93.75 351 ASP A O 1
ATOM 2807 N N . VAL A 1 352 ? -9.988 -2.572 30.863 1.00 91.38 352 VAL A N 1
ATOM 2808 C CA . VAL A 1 352 ? -10.077 -2.950 32.279 1.00 91.38 352 VAL A CA 1
ATOM 2809 C C . VAL A 1 352 ? -11.515 -3.264 32.667 1.00 91.38 352 VAL A C 1
ATOM 2811 O O . VAL A 1 352 ? -11.758 -4.287 33.313 1.00 91.38 352 VAL A O 1
ATOM 2814 N N . ALA A 1 353 ? -12.475 -2.439 32.245 1.00 91.38 353 ALA A N 1
ATOM 2815 C CA . ALA A 1 353 ? -13.895 -2.724 32.438 1.00 91.38 353 ALA A CA 1
ATOM 2816 C C . ALA A 1 353 ? -14.306 -4.030 31.730 1.00 91.38 353 ALA A C 1
ATOM 2818 O O . ALA A 1 353 ? -15.036 -4.856 32.289 1.00 91.38 353 ALA A O 1
ATOM 2819 N N . LEU A 1 354 ? -13.776 -4.264 30.527 1.00 91.69 354 LEU A N 1
ATOM 2820 C CA . LEU A 1 354 ? -13.983 -5.494 29.779 1.00 91.69 354 LEU A CA 1
ATOM 2821 C C . LEU A 1 354 ? -13.362 -6.701 30.485 1.00 91.69 354 LEU A C 1
ATOM 2823 O O . LEU A 1 354 ? -14.047 -7.705 30.630 1.00 91.69 354 LEU A O 1
ATOM 2827 N N . ASP A 1 355 ? -12.121 -6.628 30.969 1.00 91.94 355 ASP A N 1
ATOM 2828 C CA . ASP A 1 355 ? -11.446 -7.742 31.654 1.00 91.94 355 ASP A CA 1
ATOM 2829 C C . ASP A 1 355 ? -12.115 -8.101 32.990 1.00 91.94 355 ASP A C 1
ATOM 2831 O O . ASP A 1 355 ? -12.128 -9.266 33.381 1.00 91.94 355 ASP A O 1
ATOM 2835 N N . GLN A 1 356 ? -12.743 -7.135 33.671 1.00 89.44 356 GLN A N 1
ATOM 2836 C CA . GLN A 1 356 ? -13.574 -7.411 34.850 1.00 89.44 356 GLN A CA 1
ATOM 2837 C C . GLN A 1 356 ? -14.810 -8.255 34.503 1.00 89.44 356 GLN A C 1
ATOM 2839 O O . GLN A 1 356 ? -15.222 -9.102 35.298 1.00 89.44 356 GLN A O 1
ATOM 2844 N N . ARG A 1 357 ? -15.395 -8.050 33.317 1.00 87.94 357 ARG A N 1
ATOM 2845 C CA . ARG A 1 357 ? -16.572 -8.792 32.835 1.00 87.94 357 ARG A CA 1
ATOM 2846 C C . ARG A 1 357 ? -16.207 -10.081 32.095 1.00 87.94 357 ARG A C 1
ATOM 2848 O O . ARG A 1 357 ? -16.948 -11.059 32.156 1.00 87.94 357 ARG A O 1
ATOM 2855 N N . MET A 1 358 ? -15.058 -10.086 31.431 1.00 88.38 358 MET A N 1
ATOM 2856 C CA . MET A 1 358 ? -14.482 -11.186 30.673 1.00 88.38 358 MET A CA 1
ATOM 2857 C C . MET A 1 358 ? -13.024 -11.410 31.115 1.00 88.38 358 MET A C 1
ATOM 2859 O O . MET A 1 358 ? -12.090 -10.965 30.439 1.00 88.38 358 MET A O 1
ATOM 2863 N N . PRO A 1 359 ? -12.805 -12.130 32.232 1.00 90.00 359 PRO A N 1
ATOM 2864 C CA . PRO A 1 359 ? -11.464 -12.363 32.752 1.00 90.00 359 PRO A CA 1
ATOM 2865 C C . PRO A 1 359 ? -10.529 -12.997 31.721 1.00 90.00 359 PRO A C 1
ATOM 2867 O O . PRO A 1 359 ? -10.833 -14.037 31.133 1.00 90.00 359 PRO A O 1
ATOM 2870 N N . GLY A 1 360 ? -9.360 -12.382 31.535 1.00 91.00 360 GLY A N 1
ATOM 2871 C CA . GLY A 1 360 ? -8.314 -12.868 30.637 1.00 91.00 360 GLY A CA 1
ATOM 2872 C C . GLY A 1 360 ? -8.273 -12.167 29.281 1.00 91.00 360 GLY A C 1
ATOM 2873 O O . GLY A 1 360 ? -7.399 -12.496 28.479 1.00 91.00 360 GLY A O 1
ATOM 2874 N N . TYR A 1 361 ? -9.154 -11.197 29.021 1.00 93.12 361 TYR A N 1
ATOM 2875 C CA . TYR A 1 361 ? -9.084 -10.353 27.829 1.00 93.12 361 TYR A CA 1
ATOM 2876 C C . TYR A 1 361 ? -7.727 -9.633 27.730 1.00 93.12 361 TYR A C 1
ATOM 2878 O O . TYR A 1 361 ? -7.027 -9.800 26.729 1.00 93.12 361 TYR A O 1
ATOM 2886 N N . ILE A 1 362 ? -7.292 -8.941 28.793 1.00 93.50 362 ILE A N 1
ATOM 2887 C CA . ILE A 1 362 ? -6.016 -8.198 28.791 1.00 93.50 362 ILE A CA 1
ATOM 2888 C C . ILE A 1 362 ? -4.831 -9.146 28.564 1.00 93.50 362 ILE A C 1
ATOM 2890 O O . ILE A 1 362 ? -3.937 -8.859 27.771 1.00 93.50 362 ILE A O 1
ATOM 2894 N N . ALA A 1 363 ? -4.83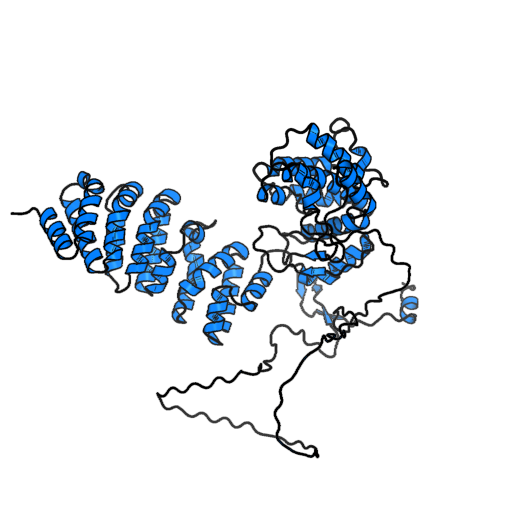8 -10.317 29.207 1.00 94.19 363 ALA A N 1
ATOM 2895 C CA . ALA A 1 363 ? -3.765 -11.302 29.053 1.00 94.19 363 ALA A CA 1
ATOM 2896 C C . ALA A 1 363 ? -3.659 -11.823 27.606 1.00 94.19 363 ALA A C 1
ATOM 2898 O O . ALA A 1 363 ? -2.562 -12.062 27.096 1.00 94.19 363 ALA A O 1
ATOM 2899 N N . ARG A 1 364 ? -4.798 -11.989 26.924 1.00 95.69 364 ARG A N 1
ATOM 2900 C CA . ARG A 1 364 ? -4.846 -12.392 25.511 1.00 95.69 364 ARG A CA 1
ATOM 2901 C C . ARG A 1 364 ? -4.369 -11.275 24.588 1.00 95.69 364 ARG A C 1
ATOM 2903 O O . ARG A 1 364 ? -3.580 -11.555 23.686 1.00 95.69 364 ARG A O 1
ATOM 2910 N N . LEU A 1 365 ? -4.780 -10.034 24.848 1.00 95.56 365 LEU A N 1
ATOM 2911 C CA . LEU A 1 365 ? -4.296 -8.851 24.137 1.00 95.56 365 LEU A CA 1
ATOM 2912 C C . LEU A 1 365 ? -2.773 -8.729 24.242 1.00 95.56 365 LEU A C 1
ATOM 2914 O O . LEU A 1 365 ? -2.101 -8.632 23.221 1.00 95.56 365 LEU A O 1
ATOM 2918 N N . GLN A 1 366 ? -2.216 -8.827 25.449 1.00 94.00 366 GLN A N 1
ATOM 2919 C CA . GLN A 1 366 ? -0.769 -8.783 25.681 1.00 94.00 366 GLN A CA 1
ATOM 2920 C C . GLN A 1 366 ? -0.031 -9.883 24.930 1.00 94.00 366 GLN A C 1
ATOM 2922 O O . GLN A 1 366 ? 0.950 -9.611 24.240 1.00 94.00 366 GLN A O 1
ATOM 2927 N N . LYS A 1 367 ? -0.524 -11.123 25.019 1.00 95.56 367 LYS A N 1
ATOM 2928 C CA . LYS A 1 367 ? 0.064 -12.250 24.295 1.00 95.56 367 LYS A CA 1
ATOM 2929 C C . LYS A 1 367 ? 0.069 -11.996 22.787 1.00 95.56 367 LYS A C 1
ATOM 2931 O O . LYS A 1 367 ? 1.078 -12.245 22.133 1.00 95.56 367 LYS A O 1
ATOM 2936 N N . LEU A 1 368 ? -1.031 -11.481 22.235 1.00 95.56 368 LEU A N 1
ATOM 2937 C CA . LEU A 1 368 ? -1.113 -11.139 20.818 1.00 95.56 368 LEU A CA 1
ATOM 2938 C C . LEU A 1 368 ? -0.121 -10.022 20.454 1.00 95.56 368 LEU A C 1
ATOM 2940 O O . LEU A 1 368 ? 0.604 -10.157 19.466 1.00 95.56 368 LEU A O 1
ATOM 2944 N N . SER A 1 369 ? -0.034 -8.971 21.272 1.00 94.69 369 SER A N 1
ATOM 2945 C CA . SER A 1 369 ? 0.904 -7.853 21.102 1.00 94.69 369 SER A CA 1
ATOM 2946 C C . SER A 1 369 ? 2.367 -8.297 21.140 1.00 94.69 369 SER A C 1
ATOM 2948 O O . SER A 1 369 ? 3.156 -7.823 20.333 1.00 94.69 369 SER A O 1
ATOM 2950 N N . GLN A 1 370 ? 2.727 -9.250 22.005 1.00 91.69 370 GLN A N 1
ATOM 2951 C CA . GLN A 1 370 ? 4.085 -9.809 22.096 1.00 91.69 370 GLN A CA 1
ATOM 2952 C C . GLN A 1 370 ? 4.480 -10.638 20.866 1.00 91.69 370 GLN A C 1
ATOM 2954 O O . GLN A 1 370 ? 5.659 -10.739 20.540 1.00 91.69 370 GLN A O 1
ATOM 2959 N N . THR A 1 371 ? 3.505 -11.247 20.186 1.00 92.56 371 THR A N 1
ATOM 2960 C CA . THR A 1 371 ? 3.737 -12.030 18.957 1.00 92.56 371 THR A CA 1
ATOM 2961 C C . THR A 1 371 ? 3.608 -11.216 17.670 1.00 92.56 371 THR A C 1
ATOM 2963 O O . THR A 1 371 ? 3.897 -11.730 16.592 1.00 92.56 371 THR A O 1
ATOM 2966 N N . THR A 1 372 ? 3.150 -9.967 17.764 1.00 91.88 372 THR A N 1
ATOM 2967 C CA . THR A 1 372 ? 2.991 -9.075 16.613 1.00 91.88 372 THR A CA 1
ATOM 2968 C C . THR A 1 372 ? 4.253 -8.238 16.446 1.00 91.88 372 THR A C 1
ATOM 2970 O O . THR A 1 372 ? 4.782 -7.724 17.427 1.00 91.88 372 THR A O 1
ATOM 2973 N N . THR A 1 373 ? 4.731 -8.078 15.211 1.00 91.88 373 THR A N 1
ATOM 2974 C CA . THR A 1 373 ? 5.859 -7.186 14.917 1.00 91.88 373 THR A CA 1
ATOM 2975 C C . THR A 1 373 ? 5.508 -5.751 15.331 1.00 91.88 373 THR A C 1
ATOM 2977 O O . THR A 1 373 ? 4.516 -5.222 14.822 1.00 91.88 373 THR A O 1
ATOM 2980 N N . PRO A 1 374 ? 6.281 -5.116 16.232 1.00 93.62 374 PRO A N 1
ATOM 2981 C CA . PRO A 1 374 ? 6.054 -3.726 16.610 1.00 93.62 374 PRO A CA 1
ATOM 2982 C C . PRO A 1 374 ? 6.214 -2.783 15.409 1.00 93.62 374 PRO A C 1
ATOM 2984 O O . PRO A 1 374 ? 7.001 -3.084 14.507 1.00 93.62 374 PRO A O 1
ATOM 2987 N N . PRO A 1 375 ? 5.515 -1.637 15.388 1.00 94.06 375 PRO A N 1
ATOM 2988 C CA . PRO A 1 375 ? 5.706 -0.641 14.344 1.00 94.06 375 PRO A CA 1
ATOM 2989 C C . PRO A 1 375 ? 7.084 0.026 14.466 1.00 94.06 375 PRO A C 1
ATOM 2991 O O . PRO A 1 375 ? 7.697 0.033 15.533 1.00 94.06 375 PRO A O 1
ATOM 2994 N N . GLU A 1 376 ? 7.560 0.620 13.376 1.00 92.69 376 GLU A N 1
ATOM 2995 C CA . GLU A 1 376 ? 8.805 1.393 13.349 1.00 92.69 376 GLU A CA 1
ATOM 2996 C C . GLU A 1 376 ? 8.546 2.896 13.570 1.00 92.69 376 GLU A C 1
ATOM 2998 O O . GLU A 1 376 ? 7.405 3.362 13.600 1.00 92.69 376 GLU A O 1
ATOM 3003 N N . GLY A 1 377 ? 9.618 3.676 13.734 1.00 94.69 377 GLY A N 1
ATOM 3004 C CA . GLY A 1 377 ? 9.544 5.138 13.797 1.00 94.69 377 GLY A CA 1
ATOM 3005 C C . GLY A 1 377 ? 8.781 5.679 15.012 1.00 94.69 377 GLY A C 1
ATOM 3006 O O . GLY A 1 377 ? 8.835 5.120 16.109 1.00 94.69 377 GLY A O 1
ATOM 3007 N N . SER A 1 378 ? 8.077 6.800 14.823 1.00 96.06 378 SER A N 1
ATOM 3008 C CA . SER A 1 378 ? 7.353 7.498 15.897 1.00 96.06 378 SER A CA 1
ATOM 3009 C C . SER A 1 378 ? 6.245 6.649 16.526 1.00 96.06 378 SER A C 1
ATOM 3011 O O . SER A 1 378 ? 5.972 6.793 17.718 1.00 96.06 378 SER A O 1
ATOM 3013 N N . ALA A 1 379 ? 5.627 5.747 15.757 1.00 96.00 379 ALA A N 1
ATOM 3014 C CA . ALA A 1 379 ? 4.543 4.881 16.218 1.00 96.00 379 ALA A CA 1
ATOM 3015 C C . ALA A 1 379 ? 4.975 3.913 17.337 1.00 96.00 379 ALA A C 1
ATOM 3017 O O . ALA A 1 379 ? 4.165 3.593 18.212 1.00 96.00 379 ALA A O 1
ATOM 3018 N N . LEU A 1 380 ? 6.249 3.494 17.354 1.00 96.94 380 LEU A N 1
ATOM 3019 C CA . LEU A 1 380 ? 6.786 2.552 18.343 1.00 96.94 380 LEU A CA 1
ATOM 3020 C C . LEU A 1 380 ? 6.629 3.055 19.781 1.00 96.94 380 LEU A C 1
ATOM 3022 O O . LEU A 1 380 ? 6.247 2.286 20.661 1.00 96.94 380 LEU A O 1
ATOM 3026 N N . ALA A 1 381 ? 6.874 4.347 20.020 1.00 96.50 381 ALA A N 1
ATOM 3027 C CA . ALA A 1 381 ? 6.780 4.927 21.359 1.00 96.50 381 ALA A CA 1
ATOM 3028 C C . ALA A 1 381 ? 5.357 4.798 21.935 1.00 96.50 381 ALA A C 1
ATOM 3030 O O . ALA A 1 381 ? 5.175 4.469 23.106 1.00 96.50 381 ALA A O 1
ATOM 3031 N N . TYR A 1 382 ? 4.338 5.016 21.101 1.00 97.06 382 TYR A N 1
ATOM 3032 C CA . TYR A 1 382 ? 2.926 4.923 21.487 1.00 97.06 382 TYR A CA 1
ATOM 3033 C C . TYR A 1 382 ? 2.474 3.476 21.668 1.00 97.06 382 TYR A C 1
ATOM 3035 O O . TYR A 1 382 ? 1.747 3.183 22.615 1.00 97.06 382 TYR A O 1
ATOM 3043 N N . TRP A 1 383 ? 2.947 2.569 20.810 1.00 96.00 383 TRP A N 1
ATOM 3044 C CA . TRP A 1 383 ? 2.725 1.134 20.974 1.00 96.00 383 TRP A CA 1
ATOM 3045 C C . TRP A 1 383 ? 3.273 0.636 22.317 1.00 96.00 383 TRP A C 1
ATOM 3047 O O . TRP A 1 383 ? 2.582 -0.066 23.053 1.00 96.00 383 TRP A O 1
ATOM 3057 N N . GLN A 1 384 ? 4.505 1.023 22.659 1.00 94.62 384 GLN A N 1
ATOM 3058 C CA . GLN A 1 384 ? 5.150 0.645 23.918 1.00 94.62 384 GLN A CA 1
ATOM 3059 C C . GLN A 1 384 ? 4.411 1.211 25.130 1.00 94.62 384 GLN A C 1
ATOM 3061 O O . GLN A 1 384 ? 4.184 0.477 26.089 1.00 94.62 384 GLN A O 1
ATOM 3066 N N . LEU A 1 385 ? 3.982 2.476 25.067 1.00 93.06 385 LEU A N 1
ATOM 3067 C CA . LEU A 1 385 ? 3.167 3.083 26.118 1.00 93.06 385 LEU A CA 1
ATOM 3068 C C . LEU A 1 385 ? 1.849 2.321 26.316 1.00 93.06 385 LEU A C 1
ATOM 3070 O O . LEU A 1 385 ? 1.504 1.989 27.446 1.00 93.06 385 LEU A O 1
ATOM 3074 N N . ALA A 1 386 ? 1.132 2.007 25.233 1.00 94.06 386 ALA A N 1
ATOM 3075 C CA . ALA A 1 386 ? -0.117 1.249 25.302 1.00 94.06 386 ALA A CA 1
ATOM 3076 C C . ALA A 1 386 ? 0.095 -0.145 25.914 1.00 94.06 386 ALA A C 1
ATOM 3078 O O . ALA A 1 386 ? -0.665 -0.566 26.784 1.00 94.06 386 ALA A O 1
ATOM 3079 N N . LEU A 1 387 ? 1.158 -0.843 25.500 1.00 92.31 387 LEU A N 1
ATOM 3080 C CA . LEU A 1 387 ? 1.498 -2.156 26.038 1.00 92.31 387 LEU A CA 1
ATOM 3081 C C . LEU A 1 387 ? 1.827 -2.078 27.533 1.00 92.31 387 LEU A C 1
ATOM 3083 O O . LEU A 1 387 ? 1.248 -2.835 28.308 1.00 92.31 387 LEU A O 1
ATOM 3087 N N . GLN A 1 388 ? 2.670 -1.127 27.943 1.00 89.88 388 GLN A N 1
ATOM 3088 C CA . GLN A 1 388 ? 3.032 -0.904 29.344 1.00 89.88 388 GLN A CA 1
ATOM 3089 C C . GLN A 1 388 ? 1.801 -0.602 30.209 1.00 89.88 388 GLN A C 1
ATOM 3091 O O . GLN A 1 388 ? 1.667 -1.142 31.301 1.00 89.88 388 GLN A O 1
ATOM 3096 N N . LEU A 1 389 ? 0.887 0.248 29.734 1.00 88.19 389 LEU A N 1
ATOM 3097 C CA . LEU A 1 389 ? -0.321 0.594 30.487 1.00 88.19 389 LEU A CA 1
ATOM 3098 C C . LEU A 1 389 ? -1.344 -0.550 30.536 1.00 88.19 389 LEU A C 1
ATOM 3100 O O . LEU A 1 389 ? -2.139 -0.610 31.470 1.00 88.19 389 LEU A O 1
ATOM 3104 N N . SER A 1 390 ? -1.312 -1.480 29.579 1.00 85.38 390 SER A N 1
ATOM 3105 C CA . SER A 1 390 ? -2.142 -2.690 29.631 1.00 85.38 390 SER A CA 1
ATOM 3106 C C . SER A 1 390 ? -1.674 -3.692 30.698 1.00 85.38 390 SER A C 1
ATOM 3108 O O . SER A 1 390 ? -2.436 -4.568 31.106 1.00 85.38 390 SER A O 1
ATOM 3110 N N . GLU A 1 391 ? -0.420 -3.613 31.155 1.00 80.06 391 GLU A N 1
ATOM 3111 C CA . GLU A 1 391 ? 0.111 -4.488 32.201 1.00 80.06 391 GLU A CA 1
ATOM 3112 C C . GLU A 1 391 ? -0.544 -4.152 33.546 1.00 80.06 391 GLU A C 1
ATOM 3114 O O . GLU A 1 391 ? -0.525 -3.012 33.994 1.00 80.06 391 GLU A O 1
ATOM 3119 N N . LYS A 1 392 ? -1.135 -5.154 34.226 1.00 60.56 392 LYS A N 1
ATOM 3120 C CA . LYS A 1 392 ? -1.899 -5.003 35.492 1.00 60.56 392 LYS A CA 1
ATOM 3121 C C . LYS A 1 392 ? -1.093 -4.432 36.674 1.00 60.56 392 LYS A C 1
ATOM 3123 O O . LYS A 1 392 ? -1.613 -4.338 37.784 1.00 60.56 392 LYS A O 1
ATOM 3128 N N . GLN A 1 393 ? 0.165 -4.079 36.453 1.00 55.16 393 GLN A N 1
ATOM 3129 C CA . GLN A 1 393 ? 1.035 -3.380 37.383 1.00 55.16 393 GLN A CA 1
ATOM 3130 C C . GLN A 1 393 ? 1.810 -2.311 36.607 1.00 55.16 393 GLN A C 1
ATOM 3132 O O . GLN A 1 393 ? 3.012 -2.476 36.392 1.00 55.16 393 GLN A O 1
ATOM 3137 N N . PRO A 1 394 ? 1.168 -1.201 36.192 1.00 54.09 394 PRO A N 1
ATOM 3138 C CA . PRO A 1 394 ? 1.960 -0.021 35.912 1.00 54.09 394 PRO A CA 1
ATOM 3139 C C . PRO A 1 394 ? 2.667 0.288 37.224 1.00 54.09 394 PRO A C 1
ATOM 3141 O O . PRO A 1 394 ? 2.015 0.384 38.269 1.00 54.09 394 PRO A O 1
ATOM 3144 N N . ASP A 1 395 ? 3.996 0.335 37.179 1.00 52.69 395 ASP A N 1
ATOM 3145 C CA . ASP A 1 395 ? 4.841 0.593 38.338 1.00 52.69 395 ASP A CA 1
ATOM 3146 C C . ASP A 1 395 ? 4.181 1.714 39.152 1.00 52.69 395 ASP A C 1
ATOM 3148 O O . ASP A 1 395 ? 3.879 2.765 38.578 1.00 52.69 395 ASP A O 1
ATOM 3152 N N . ALA A 1 396 ? 3.831 1.480 40.424 1.00 41.66 396 ALA A N 1
ATOM 3153 C CA . ALA A 1 396 ? 2.883 2.323 41.176 1.00 41.66 396 ALA A CA 1
ATOM 3154 C C . ALA A 1 396 ? 3.322 3.804 41.283 1.00 41.66 396 ALA A C 1
ATOM 3156 O O . ALA A 1 396 ? 2.541 4.671 41.672 1.00 41.66 396 ALA A O 1
ATOM 3157 N N . ASN A 1 397 ? 4.567 4.087 40.890 1.00 47.16 397 ASN A N 1
ATOM 3158 C CA . ASN A 1 397 ? 5.199 5.398 40.818 1.00 47.16 397 ASN A CA 1
ATOM 3159 C C . ASN A 1 397 ? 5.229 6.041 39.413 1.00 47.16 397 ASN A C 1
ATOM 3161 O O . ASN A 1 397 ? 5.639 7.193 39.297 1.00 47.16 397 ASN A O 1
ATOM 3165 N N . SER A 1 398 ? 4.840 5.341 38.345 1.00 57.16 398 SER A N 1
ATOM 3166 C CA . SER A 1 398 ? 5.108 5.762 36.958 1.00 57.16 398 SER A CA 1
ATOM 3167 C C . SER A 1 398 ? 4.078 6.735 36.373 1.00 57.16 398 SER A C 1
ATOM 3169 O O . SER A 1 398 ? 4.442 7.556 35.531 1.00 57.16 398 SER A O 1
ATOM 3171 N N . PHE A 1 399 ? 2.819 6.730 36.838 1.00 63.88 399 PHE A N 1
ATOM 3172 C CA . PHE A 1 399 ? 1.828 7.708 36.374 1.00 63.88 399 PHE A CA 1
ATOM 3173 C C . PHE A 1 399 ? 0.735 8.036 37.406 1.00 63.88 399 PHE A C 1
ATOM 3175 O O . PHE A 1 399 ? -0.186 7.258 37.665 1.00 63.88 399 PHE A O 1
ATOM 3182 N N . TYR A 1 400 ? 0.822 9.231 38.000 1.00 62.06 400 TYR A N 1
ATOM 3183 C CA . TYR A 1 400 ? -0.092 9.692 39.049 1.00 62.06 400 TYR A CA 1
ATOM 3184 C C . TYR A 1 400 ? -1.520 9.876 38.508 1.00 62.06 400 TYR A C 1
ATOM 3186 O O . TYR A 1 400 ? -1.793 10.858 37.808 1.00 62.06 400 TYR A O 1
ATOM 3194 N N . GLY A 1 401 ? -2.426 8.969 38.882 1.00 70.81 401 GLY A N 1
ATOM 3195 C CA . GLY A 1 401 ? -3.851 9.007 38.529 1.00 70.81 401 GLY A CA 1
ATOM 3196 C C . GLY A 1 401 ? -4.338 7.835 37.674 1.00 70.81 401 GLY A C 1
ATOM 3197 O O . GLY A 1 401 ? -5.540 7.704 37.493 1.00 70.81 401 GLY A O 1
ATOM 3198 N N . PHE A 1 402 ? -3.450 6.949 37.205 1.00 79.00 402 PHE A N 1
ATOM 3199 C CA . PHE A 1 402 ? -3.834 5.796 36.377 1.00 79.00 402 PHE A CA 1
ATOM 3200 C C . PHE A 1 402 ? -4.856 4.868 37.051 1.00 79.00 402 PHE A C 1
ATOM 3202 O O . PHE A 1 402 ? -5.797 4.399 36.416 1.00 79.00 402 PHE A O 1
ATOM 3209 N N . SER A 1 403 ? -4.725 4.657 38.364 1.00 80.81 403 SER A N 1
ATOM 3210 C CA . SER A 1 403 ? -5.672 3.857 39.148 1.00 80.81 403 SER A CA 1
ATOM 3211 C C . SER A 1 403 ? -7.113 4.373 39.074 1.00 80.81 403 SER A C 1
ATOM 3213 O O . SER A 1 403 ? -8.034 3.598 39.321 1.00 80.81 403 SER A O 1
ATOM 3215 N N . ALA A 1 404 ? -7.327 5.642 38.698 1.00 84.81 404 ALA A N 1
ATOM 3216 C CA . ALA A 1 404 ? -8.657 6.201 38.501 1.00 84.81 404 ALA A CA 1
ATOM 3217 C C . ALA A 1 404 ? -9.410 5.534 37.341 1.00 84.81 404 ALA A C 1
ATOM 3219 O O . ALA A 1 404 ? -10.618 5.352 37.475 1.00 84.81 404 ALA A O 1
ATOM 3220 N N . LEU A 1 405 ? -8.713 5.119 36.272 1.00 88.44 405 LEU A N 1
ATOM 3221 C CA . LEU A 1 405 ? -9.302 4.404 35.126 1.00 88.44 405 LEU A CA 1
ATOM 3222 C C . LEU A 1 405 ? -9.669 2.957 35.455 1.00 88.44 405 LEU A C 1
ATOM 3224 O O . LEU A 1 405 ? -10.500 2.358 34.786 1.00 88.44 405 LEU A O 1
ATOM 3228 N N . MET A 1 406 ? -9.068 2.393 36.503 1.00 85.62 406 MET A N 1
ATOM 3229 C CA . MET A 1 406 ? -9.340 1.017 36.925 1.00 85.62 406 MET A CA 1
ATOM 3230 C C . MET A 1 406 ? -10.643 0.898 37.728 1.00 85.62 406 MET A C 1
ATOM 3232 O O . MET A 1 406 ? -11.078 -0.210 38.052 1.00 85.62 406 MET A O 1
ATOM 3236 N N . ARG A 1 407 ? -11.247 2.033 38.103 1.00 84.19 407 ARG A N 1
ATOM 3237 C CA . ARG A 1 407 ? -12.490 2.070 38.870 1.00 84.19 407 ARG A CA 1
ATOM 3238 C C . ARG A 1 407 ? -13.683 1.827 37.948 1.00 84.19 407 ARG A C 1
ATOM 3240 O O . ARG A 1 407 ? -13.723 2.327 36.826 1.00 84.19 407 ARG A O 1
ATOM 3247 N N . GLY A 1 408 ? -14.679 1.100 38.453 1.00 80.50 408 GLY A N 1
ATOM 3248 C CA . GLY A 1 408 ? -15.898 0.783 37.700 1.00 80.50 408 GLY A CA 1
ATOM 3249 C C . GLY A 1 408 ? -16.803 1.987 37.410 1.00 80.50 408 GLY A C 1
ATOM 3250 O O . GLY A 1 408 ? -17.711 1.866 36.598 1.00 80.50 408 GLY A O 1
ATOM 3251 N N . ASP A 1 409 ? -16.568 3.131 38.058 1.00 87.06 409 ASP A N 1
ATOM 3252 C CA . ASP A 1 409 ? -17.259 4.405 37.821 1.00 87.06 409 ASP A CA 1
ATOM 3253 C C . ASP A 1 409 ? -16.478 5.357 36.899 1.00 87.06 409 ASP A C 1
ATOM 3255 O O . ASP A 1 409 ? -16.892 6.500 36.713 1.00 87.06 409 ASP A O 1
ATOM 3259 N N . SER A 1 410 ? -15.351 4.911 36.332 1.00 92.69 410 SER A N 1
ATOM 3260 C CA . SER A 1 410 ? -14.553 5.733 35.425 1.00 92.69 410 SER A CA 1
ATOM 3261 C C . SER A 1 410 ? -15.264 5.979 34.095 1.00 92.69 410 SER A C 1
ATOM 3263 O O . SER A 1 410 ? -15.893 5.100 33.497 1.00 92.69 410 SER A O 1
ATOM 3265 N N . THR A 1 411 ? -15.122 7.200 33.603 1.00 94.25 411 THR A N 1
ATOM 3266 C CA . THR A 1 411 ? -15.773 7.700 32.396 1.00 94.25 411 THR A CA 1
ATOM 3267 C C . THR A 1 411 ? -14.741 8.120 31.358 1.00 94.25 411 THR A C 1
ATOM 3269 O O . THR A 1 411 ? -13.559 8.289 31.655 1.00 94.25 411 THR A O 1
ATOM 3272 N N . ILE A 1 412 ? -15.197 8.377 30.134 1.00 93.81 412 ILE A N 1
ATOM 3273 C CA . ILE A 1 412 ? -14.352 8.955 29.083 1.00 93.81 412 ILE A CA 1
ATOM 3274 C C . ILE A 1 412 ? -13.740 10.317 29.470 1.00 93.81 412 ILE A C 1
ATOM 3276 O O . ILE A 1 412 ? -12.680 10.692 28.969 1.00 93.81 412 ILE A O 1
ATOM 3280 N N . VAL A 1 413 ? -14.375 11.054 30.390 1.00 95.00 413 VAL A N 1
ATOM 3281 C CA . VAL A 1 413 ? -13.845 12.325 30.908 1.00 95.00 413 VAL A CA 1
ATOM 3282 C C . VAL A 1 413 ? -12.583 12.079 31.743 1.00 95.00 413 VAL A C 1
ATOM 3284 O O . VAL A 1 413 ? -11.615 12.824 31.612 1.00 95.00 413 VAL A O 1
ATOM 3287 N N . ASP A 1 414 ? -12.536 10.993 32.523 1.00 95.00 414 ASP A N 1
ATOM 3288 C CA . ASP A 1 414 ? -11.336 10.608 33.276 1.00 95.00 414 ASP A CA 1
ATOM 3289 C C . ASP A 1 414 ? -10.174 10.258 32.327 1.00 95.00 414 ASP A C 1
ATOM 3291 O O . ASP A 1 414 ? -9.041 10.708 32.536 1.00 95.00 414 ASP A O 1
ATOM 3295 N N . SER A 1 415 ? -10.459 9.520 31.243 1.00 94.75 415 SER A N 1
ATOM 3296 C CA . SER A 1 415 ? -9.491 9.241 30.168 1.00 94.75 415 SER A CA 1
ATOM 3297 C C . SER A 1 415 ? -8.955 10.539 29.560 1.00 94.75 415 SER A C 1
ATOM 3299 O O . SER A 1 415 ? -7.746 10.701 29.386 1.00 94.75 415 SER A O 1
ATOM 3301 N N . PHE A 1 416 ? -9.843 11.502 29.298 1.00 94.88 416 PHE A N 1
ATOM 3302 C CA . PHE A 1 416 ? -9.493 12.808 28.744 1.00 94.88 416 PHE A CA 1
ATOM 3303 C C . PHE A 1 416 ? -8.603 13.639 29.678 1.00 94.88 416 PHE A C 1
ATOM 3305 O O . PHE A 1 416 ? -7.583 14.177 29.240 1.00 94.88 416 PHE A O 1
ATOM 3312 N N . HIS A 1 417 ? -8.920 13.710 30.973 1.00 94.62 417 HIS A N 1
ATOM 3313 C CA . HIS A 1 417 ? -8.108 14.443 31.953 1.00 94.62 417 HIS A CA 1
ATOM 3314 C C . HIS A 1 417 ? -6.703 13.866 32.096 1.00 94.62 417 HIS A C 1
ATOM 3316 O O . HIS A 1 417 ? -5.722 14.616 32.156 1.00 94.62 417 HIS A O 1
ATOM 3322 N N . LEU A 1 418 ? -6.580 12.538 32.117 1.00 93.75 418 LEU A N 1
ATOM 3323 C CA . LEU A 1 418 ? -5.274 11.884 32.153 1.00 93.75 418 LEU A CA 1
ATOM 3324 C C . LEU A 1 418 ? -4.497 12.107 30.857 1.00 93.75 418 LEU A C 1
ATOM 3326 O O . LEU A 1 418 ? -3.300 12.392 30.921 1.00 93.75 418 LEU A O 1
ATOM 3330 N N . ALA A 1 419 ? -5.172 12.078 29.707 1.00 94.25 419 ALA A N 1
ATOM 3331 C CA . ALA A 1 419 ? -4.565 12.391 28.422 1.00 94.25 419 ALA A CA 1
ATOM 3332 C C . ALA A 1 419 ? -4.033 13.829 28.365 1.00 94.25 419 ALA A C 1
ATOM 3334 O O . ALA A 1 419 ? -2.896 14.039 27.946 1.00 94.25 419 ALA A O 1
ATOM 3335 N N . LEU A 1 420 ? -4.799 14.814 28.848 1.00 93.94 420 LEU A N 1
ATOM 3336 C CA . LEU A 1 420 ? -4.357 16.208 28.970 1.00 93.94 420 LEU A CA 1
ATOM 3337 C C . LEU A 1 420 ? -3.119 16.339 29.858 1.00 93.94 420 LEU A C 1
ATOM 3339 O O . LEU A 1 420 ? -2.137 16.980 29.473 1.00 93.94 420 LEU A O 1
ATOM 3343 N N . LYS A 1 421 ? -3.146 15.710 31.036 1.00 93.25 421 LYS A N 1
ATOM 3344 C CA . LYS A 1 421 ? -2.034 15.742 31.991 1.00 93.25 421 LYS A CA 1
ATOM 3345 C C . LYS A 1 421 ? -0.777 15.076 31.424 1.00 93.25 421 LYS A C 1
ATOM 3347 O O . LYS A 1 421 ? 0.322 15.619 31.566 1.00 93.25 421 LYS A O 1
ATOM 3352 N N . TYR A 1 422 ? -0.934 13.926 30.766 1.00 92.62 422 TYR A N 1
ATOM 3353 C CA . TYR A 1 422 ? 0.164 13.233 30.098 1.00 92.62 422 TYR A CA 1
ATOM 3354 C C . TYR A 1 422 ? 0.716 14.095 28.965 1.00 92.62 422 TYR A C 1
ATOM 3356 O O . TYR A 1 422 ? 1.901 14.400 28.957 1.00 92.62 422 TYR A O 1
ATOM 3364 N N . TYR A 1 423 ? -0.136 14.576 28.057 1.00 93.88 423 TYR A N 1
ATOM 3365 C CA . TYR A 1 423 ? 0.266 15.409 26.925 1.00 93.88 423 TYR A CA 1
ATOM 3366 C C . TYR A 1 423 ? 1.056 16.652 27.355 1.00 93.88 423 TYR A C 1
ATOM 3368 O O . TYR A 1 423 ? 2.081 16.953 26.750 1.00 93.88 423 TYR A O 1
ATOM 3376 N N . ALA A 1 424 ? 0.633 17.329 28.428 1.00 92.31 424 ALA A N 1
ATOM 3377 C CA . ALA A 1 424 ? 1.308 18.518 28.950 1.00 92.31 424 ALA A CA 1
ATOM 3378 C C . ALA A 1 424 ? 2.721 18.249 29.504 1.00 92.31 424 ALA A C 1
ATOM 3380 O O . ALA A 1 424 ? 3.540 19.163 29.552 1.00 92.31 424 ALA A O 1
ATOM 3381 N N . SER A 1 425 ? 3.009 17.015 29.928 1.00 89.19 425 SER A N 1
ATOM 3382 C CA . SER A 1 425 ? 4.291 16.616 30.531 1.00 89.19 425 SER A CA 1
ATOM 3383 C C . SER A 1 425 ? 5.124 15.681 29.646 1.00 89.19 425 SER A C 1
ATOM 3385 O O . SER A 1 425 ? 6.233 15.298 30.014 1.00 89.19 425 SER A O 1
ATOM 3387 N N . SER A 1 426 ? 4.601 15.307 28.478 1.00 88.00 426 SER A N 1
ATOM 3388 C CA . SER A 1 426 ? 5.130 14.226 27.657 1.00 88.00 426 SER A CA 1
ATOM 3389 C C . SER A 1 426 ? 5.991 14.705 26.487 1.00 88.00 426 SER A C 1
ATOM 3391 O O . SER A 1 426 ? 5.565 15.494 25.636 1.00 88.00 426 SER A O 1
ATOM 3393 N N . ASN A 1 427 ? 7.166 14.085 26.359 1.00 91.25 427 ASN A N 1
ATOM 3394 C CA . ASN A 1 427 ? 8.085 14.250 25.230 1.00 91.25 427 ASN A CA 1
ATOM 3395 C C . ASN A 1 427 ? 7.814 13.271 24.069 1.00 91.25 427 ASN A C 1
ATOM 3397 O O . ASN A 1 427 ? 8.703 13.021 23.260 1.00 91.25 427 ASN A O 1
ATOM 3401 N N . MET A 1 428 ? 6.607 12.698 23.973 1.00 94.56 428 MET A N 1
ATOM 3402 C CA . MET A 1 428 ? 6.269 11.765 22.888 1.00 94.56 428 MET A CA 1
ATOM 3403 C C . MET A 1 428 ? 6.414 12.420 21.504 1.00 94.56 428 MET A C 1
ATOM 3405 O O . MET A 1 428 ? 6.078 13.605 21.362 1.00 94.56 428 MET A O 1
ATOM 3409 N N . PRO A 1 429 ? 6.887 11.676 20.487 1.00 96.19 429 PRO A N 1
ATOM 3410 C CA . PRO A 1 429 ? 7.135 12.220 19.155 1.00 96.19 429 PRO A CA 1
ATOM 3411 C C . PRO A 1 429 ? 5.827 12.594 18.449 1.00 96.19 429 PRO A C 1
ATOM 3413 O O . PRO A 1 429 ? 4.790 11.980 18.693 1.00 96.19 429 PRO A O 1
ATOM 3416 N N . SER A 1 430 ? 5.850 13.588 17.561 1.00 95.06 430 SER A N 1
ATOM 3417 C CA . SER A 1 430 ? 4.697 13.882 16.699 1.00 95.06 430 SER A CA 1
ATOM 3418 C C . SER A 1 430 ? 4.429 12.717 15.735 1.00 95.06 430 SER A C 1
ATOM 3420 O O . SER A 1 430 ? 5.345 11.977 15.368 1.00 95.06 430 SER A O 1
ATOM 3422 N N . LEU A 1 431 ? 3.166 12.552 15.339 1.00 95.06 431 LEU A N 1
ATOM 3423 C CA . LEU A 1 431 ? 2.714 11.459 14.478 1.00 95.06 431 LEU A CA 1
ATOM 3424 C C . LEU A 1 431 ? 2.222 11.998 13.137 1.00 95.06 431 LEU A C 1
ATOM 3426 O O . LEU A 1 431 ? 1.449 12.958 13.097 1.00 95.06 431 LEU A O 1
ATOM 3430 N N . THR A 1 432 ? 2.619 11.339 12.049 1.00 92.88 432 THR A N 1
ATOM 3431 C CA . THR A 1 432 ? 1.896 11.442 10.779 1.00 92.88 432 THR A CA 1
ATOM 3432 C C . THR A 1 432 ? 0.585 10.650 10.852 1.00 92.88 432 THR A C 1
ATOM 3434 O O . THR A 1 432 ? 0.357 9.880 11.786 1.00 92.88 432 THR A O 1
ATOM 3437 N N . TRP A 1 433 ? -0.284 10.800 9.849 1.00 88.81 433 TRP A N 1
ATOM 3438 C CA . TRP A 1 433 ? -1.496 9.980 9.742 1.00 88.81 433 TRP A CA 1
ATOM 3439 C C . TRP A 1 433 ? -1.184 8.477 9.663 1.00 88.81 433 TRP A C 1
ATOM 3441 O O . TRP A 1 433 ? -1.871 7.673 10.284 1.00 88.81 433 TRP A O 1
ATOM 3451 N N . ILE A 1 434 ? -0.120 8.096 8.950 1.00 89.19 434 ILE A N 1
ATOM 3452 C CA . ILE A 1 434 ? 0.281 6.689 8.828 1.00 89.19 434 ILE A CA 1
ATOM 3453 C C . ILE A 1 434 ? 0.793 6.175 10.177 1.00 89.19 434 ILE A C 1
ATOM 3455 O O . ILE A 1 434 ? 0.316 5.140 10.639 1.00 89.19 434 ILE A O 1
ATOM 3459 N N . ASP A 1 435 ? 1.675 6.929 10.848 1.00 93.12 435 ASP A N 1
ATOM 3460 C CA . ASP A 1 435 ? 2.193 6.539 12.167 1.00 93.12 435 ASP A CA 1
ATOM 3461 C C . ASP A 1 435 ? 1.066 6.402 13.197 1.00 93.12 435 ASP A C 1
ATOM 3463 O O . ASP A 1 435 ? 1.072 5.479 14.013 1.00 93.12 435 ASP A O 1
ATOM 3467 N N . TYR A 1 436 ? 0.078 7.305 13.150 1.00 92.44 436 TYR A N 1
ATOM 3468 C CA . TYR A 1 436 ? -1.113 7.240 13.992 1.00 92.44 436 TYR A CA 1
ATOM 3469 C C . TYR A 1 436 ? -1.816 5.893 13.835 1.00 92.44 436 TYR A C 1
ATOM 3471 O O . TYR A 1 436 ? -2.018 5.192 14.826 1.00 92.44 436 TYR A O 1
ATOM 3479 N N . LEU A 1 437 ? -2.114 5.484 12.603 1.00 90.69 437 LEU A N 1
ATOM 3480 C CA . LEU A 1 437 ? -2.832 4.240 12.342 1.00 90.69 437 LEU A CA 1
ATOM 3481 C C . LEU A 1 437 ? -2.002 2.987 12.651 1.00 90.69 437 LEU A C 1
ATOM 3483 O O . LEU A 1 437 ? -2.569 1.965 13.024 1.00 90.69 437 LEU A O 1
ATOM 3487 N N . THR A 1 438 ? -0.672 3.034 12.566 1.00 92.25 438 THR A N 1
ATOM 3488 C CA . THR A 1 438 ? 0.186 1.887 12.923 1.00 92.25 438 THR A CA 1
ATOM 3489 C C . THR A 1 438 ? 0.544 1.812 14.410 1.00 92.25 438 THR A C 1
ATOM 3491 O O . THR A 1 438 ? 1.138 0.830 14.840 1.00 92.25 438 THR A O 1
ATOM 3494 N N . SER A 1 439 ? 0.197 2.823 15.212 1.00 94.75 439 SER A N 1
ATOM 3495 C CA . SER A 1 439 ? 0.557 2.905 16.640 1.00 94.75 439 SER A CA 1
ATOM 3496 C C . SER A 1 439 ? -0.358 2.130 17.606 1.00 94.75 439 SER A C 1
ATOM 3498 O O . SER A 1 439 ? -0.139 2.147 18.820 1.00 94.75 439 SER A O 1
ATOM 3500 N N . TYR A 1 440 ? -1.399 1.472 17.093 1.00 95.00 440 TYR A N 1
ATOM 3501 C CA . TYR A 1 440 ? -2.386 0.725 17.878 1.00 95.00 440 TYR A CA 1
ATOM 3502 C C . TYR A 1 440 ? -1.928 -0.695 18.164 1.00 95.00 440 TYR A C 1
ATOM 3504 O O . TYR A 1 440 ? -1.424 -1.354 17.262 1.00 95.00 440 TYR A O 1
ATOM 3512 N N . LEU A 1 441 ? -2.216 -1.203 19.366 1.00 95.25 441 LEU A N 1
ATOM 3513 C CA . LEU A 1 441 ? -2.131 -2.638 19.652 1.00 95.25 441 LEU A CA 1
ATOM 3514 C C . LEU A 1 441 ? -2.991 -3.431 18.645 1.00 95.25 441 LEU A C 1
ATOM 3516 O O . LEU A 1 441 ? -3.989 -2.911 18.149 1.00 95.25 441 LEU A O 1
ATOM 3520 N N . PRO A 1 442 ? -2.659 -4.697 18.331 1.00 90.75 442 PRO A N 1
ATOM 3521 C CA . PRO A 1 442 ? -3.202 -5.390 17.164 1.00 90.75 442 PRO A CA 1
ATOM 3522 C C . PRO A 1 442 ? -4.724 -5.579 17.204 1.00 90.75 442 PRO A C 1
ATOM 3524 O O . PRO A 1 442 ? -5.325 -5.753 16.154 1.00 90.75 442 PRO A O 1
ATOM 3527 N N . ALA A 1 443 ? -5.373 -5.547 18.364 1.00 92.69 443 ALA A N 1
ATOM 3528 C CA . ALA A 1 443 ? -6.829 -5.645 18.443 1.00 92.69 443 ALA A CA 1
ATOM 3529 C C . ALA A 1 443 ? -7.543 -4.285 18.507 1.00 92.69 443 ALA A C 1
ATOM 3531 O O . ALA A 1 443 ? -8.762 -4.250 18.358 1.00 92.69 443 ALA A O 1
ATOM 3532 N N . HIS A 1 444 ? -6.814 -3.193 18.729 1.00 94.81 444 HIS A N 1
ATOM 3533 C CA . HIS A 1 444 ? -7.398 -1.873 18.935 1.00 94.81 444 HIS A CA 1
ATOM 3534 C C . HIS A 1 444 ? -7.568 -1.141 17.611 1.00 94.81 444 HIS A C 1
ATOM 3536 O O . HIS A 1 444 ? -6.922 -1.453 16.606 1.00 94.81 444 HIS A O 1
ATOM 3542 N N . SER A 1 445 ? -8.442 -0.147 17.627 1.00 90.31 445 SER A N 1
ATOM 3543 C CA . SER A 1 445 ? -8.749 0.700 16.481 1.00 90.31 445 SER A CA 1
ATOM 3544 C C . SER A 1 445 ? -8.868 2.148 16.929 1.00 90.31 445 SER A C 1
ATOM 3546 O O . SER A 1 445 ? -9.214 2.389 18.083 1.00 90.31 445 SER A O 1
ATOM 3548 N N . PRO A 1 446 ? -8.667 3.124 16.034 1.00 89.56 446 PRO A N 1
ATOM 3549 C CA . PRO A 1 446 ? -8.934 4.508 16.377 1.00 89.56 446 PRO A CA 1
ATOM 3550 C C . PRO A 1 446 ? -10.389 4.724 16.789 1.00 89.56 446 PRO A C 1
ATOM 3552 O O . PRO A 1 446 ? -11.301 4.484 15.996 1.00 89.56 446 PRO A O 1
ATOM 3555 N N . ASN A 1 447 ? -10.600 5.275 17.987 1.00 82.25 447 ASN A N 1
ATOM 3556 C CA . ASN A 1 447 ? -11.937 5.577 18.520 1.00 82.25 447 ASN A CA 1
ATOM 3557 C C . ASN A 1 447 ? -12.740 6.531 17.624 1.00 82.25 447 ASN A C 1
ATOM 3559 O O . ASN A 1 447 ? -13.967 6.582 17.690 1.00 82.25 447 ASN A O 1
ATOM 3563 N N . MET A 1 448 ? -12.027 7.288 16.787 1.00 74.69 448 MET A N 1
ATOM 3564 C CA . MET A 1 448 ? -12.514 8.421 16.005 1.00 74.69 448 MET A CA 1
ATOM 3565 C C . MET A 1 448 ? -12.374 8.215 14.491 1.00 74.69 448 MET A C 1
ATOM 3567 O O . MET A 1 448 ? -12.420 9.190 13.740 1.00 74.69 448 MET A O 1
ATOM 3571 N N . ILE A 1 449 ? -12.150 6.978 14.022 1.00 81.44 449 ILE A N 1
ATOM 3572 C CA . ILE A 1 449 ? -11.954 6.709 12.585 1.00 81.44 449 ILE A CA 1
ATOM 3573 C C . ILE A 1 449 ? -13.195 7.052 11.749 1.00 81.44 449 ILE A C 1
ATOM 3575 O O . ILE A 1 449 ? -13.084 7.454 10.591 1.00 81.44 449 ILE A O 1
ATOM 3579 N N . ARG A 1 450 ? -14.379 6.942 12.359 1.00 85.88 450 ARG A N 1
ATOM 3580 C CA . ARG A 1 450 ? -15.686 7.180 11.749 1.00 85.88 450 ARG A CA 1
ATOM 3581 C C . ARG A 1 450 ? -16.513 8.122 12.629 1.00 85.88 450 ARG A C 1
ATOM 3583 O O . ARG A 1 450 ? -16.383 8.069 13.851 1.00 85.88 450 ARG A O 1
ATOM 3590 N N . PRO A 1 451 ? -17.388 8.965 12.051 1.00 88.50 451 PRO A N 1
ATOM 3591 C CA . PRO A 1 451 ? -18.394 9.674 12.832 1.00 88.50 451 PRO A CA 1
ATOM 3592 C C . PRO A 1 451 ? -19.339 8.706 13.558 1.00 88.50 451 PRO A C 1
ATOM 3594 O O . PRO A 1 451 ? -19.777 7.720 12.966 1.00 88.50 451 PRO A O 1
ATOM 3597 N N . VAL A 1 452 ? -19.693 8.997 14.812 1.00 87.50 452 VAL A N 1
ATOM 3598 C CA . VAL A 1 452 ? -20.462 8.072 15.671 1.00 87.50 452 VAL A CA 1
ATOM 3599 C C . VAL A 1 452 ? -21.761 8.711 16.169 1.00 87.50 452 VAL A C 1
ATOM 3601 O O . VAL A 1 452 ? -21.786 9.885 16.541 1.00 87.50 452 VAL A O 1
ATOM 3604 N N . TYR A 1 453 ? -22.855 7.951 16.193 1.00 86.69 453 TYR A N 1
ATOM 3605 C CA . TYR A 1 453 ? -24.090 8.326 16.879 1.00 86.69 453 TYR A CA 1
ATOM 3606 C C . TYR A 1 453 ? -23.892 8.293 18.399 1.00 86.69 453 TYR A C 1
ATOM 3608 O O . TYR A 1 453 ? -23.431 7.301 18.956 1.00 86.69 453 TYR A O 1
ATOM 3616 N N . MET A 1 454 ? -24.292 9.366 19.078 1.00 81.31 454 MET A N 1
ATOM 3617 C CA . MET A 1 454 ? -24.279 9.411 20.541 1.00 81.31 454 MET A CA 1
ATOM 3618 C C . MET A 1 454 ? -25.278 8.433 21.157 1.00 81.31 454 MET A C 1
ATOM 3620 O O . MET A 1 454 ? -26.405 8.296 20.674 1.00 81.31 454 MET A O 1
ATOM 3624 N N . PHE A 1 455 ? -24.901 7.860 22.298 1.00 68.88 455 PHE A N 1
ATOM 3625 C CA . PHE A 1 455 ? -25.826 7.180 23.202 1.00 68.88 455 PHE A CA 1
ATOM 3626 C C . PHE A 1 455 ? -26.264 8.162 24.297 1.00 68.88 455 PHE A C 1
ATOM 3628 O O . PHE A 1 455 ? -25.425 8.784 24.9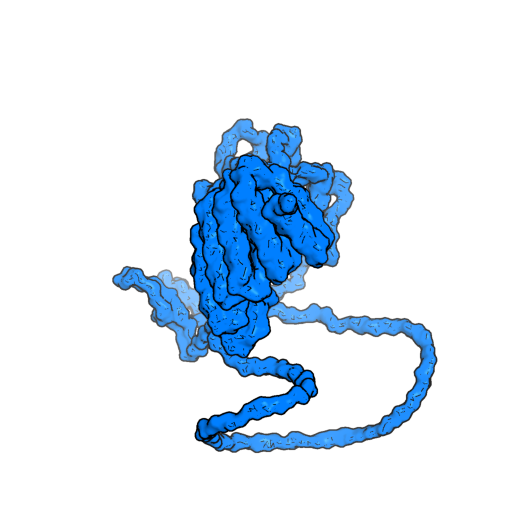50 1.00 68.88 455 PHE A O 1
ATOM 3635 N N . GLY A 1 456 ? -27.578 8.356 24.468 1.00 51.22 456 GLY A N 1
ATOM 3636 C CA . GLY A 1 456 ? -28.096 9.365 25.407 1.00 51.22 456 GLY A CA 1
ATOM 3637 C C . GLY A 1 456 ? -29.587 9.693 25.301 1.00 51.22 456 GLY A C 1
ATOM 3638 O O . GLY A 1 456 ? -30.204 10.034 26.309 1.00 51.22 456 GLY A O 1
ATOM 3639 N N . GLN A 1 457 ? -30.231 9.495 24.146 1.00 36.06 457 GLN A N 1
ATOM 3640 C CA . GLN A 1 457 ? -31.695 9.438 24.113 1.00 36.06 457 GLN A CA 1
ATOM 3641 C C . GLN A 1 457 ? -32.147 8.053 24.575 1.00 36.06 457 GLN A C 1
ATOM 3643 O O . GLN A 1 457 ? -32.168 7.102 23.794 1.00 36.06 457 GLN A O 1
ATOM 3648 N N . LYS A 1 458 ? -32.577 7.942 25.839 1.00 31.05 458 LYS A N 1
ATOM 3649 C CA . LYS A 1 458 ? -33.618 6.967 26.181 1.00 31.05 458 LYS A CA 1
ATOM 3650 C C . LYS A 1 458 ? -34.831 7.310 25.317 1.00 31.05 458 LYS A C 1
ATOM 3652 O O . LYS A 1 458 ? -35.645 8.148 25.694 1.00 31.05 458 LYS A O 1
ATOM 3657 N N . VAL A 1 459 ? -34.930 6.699 24.138 1.00 31.41 459 VAL A N 1
ATOM 3658 C CA . VAL A 1 459 ? -36.224 6.531 23.486 1.00 31.41 459 VAL A CA 1
ATOM 3659 C C . VAL A 1 459 ? -37.036 5.741 24.497 1.00 31.41 459 VAL A C 1
ATOM 3661 O O 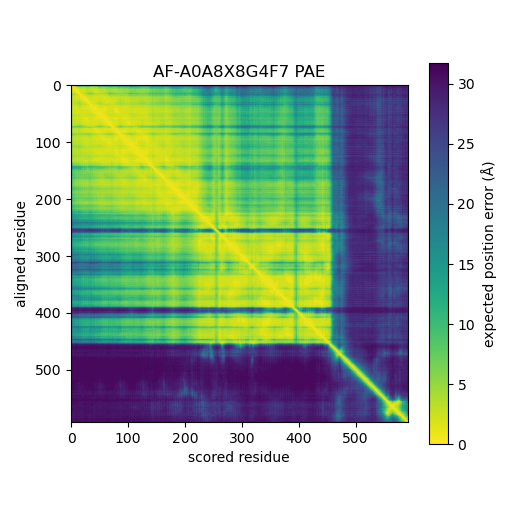. VAL A 1 459 ? -36.652 4.635 24.871 1.00 31.41 459 VAL A O 1
ATOM 3664 N N . SER A 1 460 ? -38.071 6.381 25.032 1.00 26.47 460 SER A N 1
ATOM 3665 C CA . SER A 1 460 ? -39.053 5.756 25.905 1.00 26.47 460 SER A CA 1
ATOM 3666 C C . SER A 1 460 ? -39.392 4.366 25.384 1.00 26.47 460 SER A C 1
ATOM 3668 O O . SER A 1 460 ? -39.660 4.218 24.191 1.00 26.47 460 SER A O 1
ATOM 3670 N N . ASP A 1 461 ? -39.385 3.382 26.279 1.00 36.00 461 ASP A N 1
ATOM 3671 C CA . ASP A 1 461 ? -39.877 2.030 26.048 1.00 36.00 461 ASP A CA 1
ATOM 3672 C C . ASP A 1 461 ? -41.192 2.062 25.260 1.00 36.00 461 ASP A C 1
ATOM 3674 O O . ASP A 1 461 ? -42.249 2.377 25.798 1.00 36.00 461 ASP A O 1
ATOM 3678 N N . THR A 1 462 ? -41.111 1.836 23.951 1.00 31.91 462 THR A N 1
ATOM 3679 C CA . THR A 1 462 ? -42.204 1.482 23.031 1.00 31.91 462 THR A CA 1
ATOM 3680 C C . THR A 1 462 ? -41.594 1.333 21.643 1.00 31.91 462 THR A C 1
ATOM 3682 O O . THR A 1 462 ? -41.701 2.209 20.797 1.00 31.91 462 THR A O 1
ATOM 3685 N N . ASN A 1 463 ? -40.853 0.243 21.447 1.00 29.91 463 ASN A N 1
ATOM 3686 C CA . ASN A 1 463 ? -40.808 -0.530 20.204 1.00 29.91 463 ASN A CA 1
ATOM 3687 C C . ASN A 1 463 ? -39.809 -1.668 20.405 1.00 29.91 463 ASN A C 1
ATOM 3689 O O . ASN A 1 463 ? -38.621 -1.554 20.101 1.00 29.91 463 ASN A O 1
ATOM 3693 N N . HIS A 1 464 ? -40.308 -2.794 20.913 1.00 33.03 464 HIS A N 1
ATOM 3694 C CA . HIS A 1 464 ? -39.669 -4.076 20.659 1.00 33.03 464 HIS A CA 1
ATOM 3695 C C . HIS A 1 464 ? -39.664 -4.305 19.141 1.00 33.03 464 HIS A C 1
ATOM 3697 O O . HIS A 1 464 ? -40.588 -4.894 18.589 1.00 33.03 464 HIS A O 1
ATOM 3703 N N . ASN A 1 465 ? -38.622 -3.831 18.458 1.00 33.47 465 ASN A N 1
ATOM 3704 C CA . ASN A 1 465 ? -38.275 -4.308 17.126 1.00 33.47 465 ASN A CA 1
ATOM 3705 C C . ASN A 1 465 ? -37.699 -5.714 17.288 1.00 33.47 465 ASN A C 1
ATOM 3707 O O . ASN A 1 465 ? -36.487 -5.922 17.333 1.00 33.47 465 ASN A O 1
ATOM 3711 N N . THR A 1 466 ? -38.592 -6.688 17.437 1.00 30.55 466 THR A N 1
ATOM 3712 C CA . THR A 1 466 ? -38.251 -8.099 17.326 1.00 30.55 466 THR A CA 1
ATOM 3713 C C . THR A 1 466 ? -37.808 -8.347 15.886 1.00 30.55 466 THR A C 1
ATOM 3715 O O . THR A 1 466 ? -38.619 -8.324 14.963 1.00 30.55 466 THR A O 1
ATOM 3718 N N . LEU A 1 467 ? -36.506 -8.544 15.682 1.00 36.44 467 LEU A N 1
ATOM 3719 C CA . LEU A 1 467 ? -35.962 -9.045 14.424 1.00 36.44 467 LEU A CA 1
ATOM 3720 C C . LEU A 1 467 ? -36.543 -10.446 14.182 1.00 36.44 467 LEU A C 1
ATOM 3722 O O . LEU A 1 467 ? -36.273 -11.367 14.953 1.00 36.44 467 LEU A O 1
ATOM 3726 N N . GLN A 1 468 ? -37.358 -10.613 13.137 1.00 30.72 468 GLN A N 1
ATOM 3727 C CA . GLN A 1 468 ? -37.686 -11.946 12.635 1.00 30.72 468 GLN A CA 1
ATOM 3728 C C . GLN A 1 468 ? -36.501 -12.463 11.821 1.00 30.72 468 GLN A C 1
ATOM 3730 O O . GLN A 1 468 ? -36.014 -11.796 10.911 1.00 30.72 468 GLN A O 1
ATOM 3735 N N . ILE A 1 469 ? -36.039 -13.655 12.188 1.00 36.44 469 ILE A N 1
ATOM 3736 C CA . ILE A 1 469 ? -35.044 -14.411 11.435 1.00 36.44 469 ILE A CA 1
ATOM 3737 C C . ILE A 1 469 ? -35.796 -15.095 10.294 1.00 36.44 469 ILE A C 1
ATOM 3739 O O . ILE A 1 469 ? -36.705 -15.892 10.544 1.00 36.44 469 ILE A O 1
ATOM 3743 N N . ASN A 1 470 ? -35.442 -14.767 9.053 1.00 39.47 470 ASN A N 1
ATOM 3744 C CA . ASN A 1 470 ? -35.962 -15.477 7.891 1.00 39.47 470 ASN A CA 1
ATOM 3745 C C . ASN A 1 470 ? -35.419 -16.915 7.867 1.00 39.47 470 ASN A C 1
ATOM 3747 O O . ASN A 1 470 ? -34.378 -17.214 8.450 1.00 39.47 470 ASN A O 1
ATOM 3751 N N . GLN A 1 471 ? -36.114 -17.824 7.177 1.00 33.22 471 GLN A N 1
ATOM 3752 C CA . GLN A 1 471 ? -35.727 -19.243 7.092 1.00 33.22 471 GLN A CA 1
ATOM 3753 C C . GLN A 1 471 ? -34.357 -19.484 6.422 1.00 33.22 471 GLN A C 1
ATOM 3755 O O . GLN A 1 471 ? -33.844 -20.594 6.498 1.00 33.22 471 GLN A O 1
ATOM 3760 N N . ASP A 1 472 ? -33.755 -18.458 5.819 1.00 32.00 472 ASP A N 1
ATOM 3761 C CA . ASP A 1 472 ? -32.418 -18.460 5.214 1.00 32.00 472 ASP A CA 1
ATOM 3762 C C . ASP A 1 472 ? -31.334 -17.798 6.094 1.00 32.00 472 ASP A C 1
ATOM 3764 O O . ASP A 1 472 ? -30.194 -17.642 5.666 1.00 32.00 472 ASP A O 1
ATOM 3768 N N . GLY A 1 473 ? -31.667 -17.390 7.325 1.00 33.84 473 GLY A N 1
ATOM 3769 C CA . GLY A 1 473 ? -30.730 -16.730 8.238 1.00 33.84 473 GLY A CA 1
ATOM 3770 C C . GLY A 1 473 ? -30.461 -15.252 7.932 1.00 33.84 473 GLY A C 1
ATOM 3771 O O . GLY A 1 473 ? -29.638 -14.644 8.618 1.00 33.84 473 GLY A O 1
ATOM 3772 N N . SER A 1 474 ? -31.156 -14.650 6.958 1.00 32.34 474 SER A N 1
ATOM 3773 C CA . SER A 1 474 ? -31.084 -13.211 6.688 1.00 32.34 474 SER A CA 1
ATOM 3774 C C . SER A 1 474 ? -31.936 -12.392 7.672 1.00 32.34 474 SER A C 1
ATOM 3776 O O . SER A 1 474 ? -33.001 -12.822 8.128 1.00 32.34 474 SER A O 1
ATOM 3778 N N . PHE A 1 475 ? -31.476 -11.177 7.990 1.00 36.28 475 PHE A N 1
ATOM 3779 C CA . PHE A 1 475 ? -32.225 -10.199 8.784 1.00 36.28 475 PHE A CA 1
ATOM 3780 C C . PHE A 1 475 ? -32.898 -9.184 7.850 1.00 36.28 475 PHE A C 1
ATOM 3782 O O . PHE A 1 475 ? -32.215 -8.456 7.135 1.00 36.28 475 PHE A O 1
ATOM 3789 N N . SER A 1 476 ? -34.231 -9.095 7.866 1.00 32.28 476 SER A N 1
ATOM 3790 C CA . SER A 1 476 ? -34.980 -8.037 7.165 1.00 32.28 476 SER A CA 1
ATOM 3791 C C . SER A 1 476 ? -35.706 -7.118 8.148 1.00 32.28 476 SER A C 1
ATOM 3793 O O . SER A 1 476 ? -36.339 -7.580 9.096 1.00 32.28 476 SER A O 1
ATOM 3795 N N . ARG A 1 477 ? -35.653 -5.801 7.899 1.00 31.09 477 ARG A N 1
ATOM 3796 C CA . ARG A 1 477 ? -36.575 -4.815 8.492 1.00 31.09 477 ARG A CA 1
ATOM 3797 C C . ARG A 1 477 ? -37.841 -4.747 7.635 1.00 31.09 477 ARG A C 1
ATOM 3799 O O . ARG A 1 477 ? -37.723 -4.570 6.426 1.00 31.09 477 ARG A O 1
ATOM 3806 N N . PHE A 1 478 ? -39.027 -4.811 8.243 1.00 28.27 478 PHE A N 1
ATOM 3807 C CA . PHE A 1 478 ? -40.246 -4.321 7.587 1.00 28.27 478 PHE A CA 1
ATOM 3808 C C . PHE A 1 478 ? -40.358 -2.795 7.735 1.00 28.27 478 PHE A C 1
ATOM 3810 O O . PHE A 1 478 ? -39.891 -2.211 8.712 1.00 28.27 478 PHE A O 1
ATOM 3817 N N . SER A 1 479 ? -40.885 -2.193 6.675 1.00 32.59 479 SER A N 1
ATOM 3818 C CA . SER A 1 479 ? -40.743 -0.820 6.192 1.00 32.59 479 SER A CA 1
ATOM 3819 C C . SER A 1 479 ? -41.632 0.227 6.867 1.00 32.59 479 SER A C 1
ATOM 3821 O O . SER A 1 479 ? -42.605 -0.115 7.526 1.00 32.59 479 SER A O 1
ATOM 3823 N N . ASP A 1 480 ? -41.290 1.508 6.662 1.00 27.80 480 ASP A N 1
ATOM 3824 C CA . ASP A 1 480 ? -42.093 2.558 5.982 1.00 27.80 480 ASP A CA 1
ATOM 3825 C C . ASP A 1 480 ? -41.346 3.906 6.184 1.00 27.80 480 ASP A C 1
ATOM 3827 O O . ASP A 1 480 ? -40.676 4.094 7.192 1.00 27.80 480 ASP A O 1
ATOM 3831 N N . MET A 1 481 ? -41.262 4.898 5.290 1.00 24.06 481 MET A N 1
ATOM 3832 C CA . MET A 1 481 ? -42.280 5.504 4.439 1.00 24.06 481 MET A CA 1
ATOM 3833 C C . MET A 1 481 ? -41.562 6.506 3.494 1.00 24.06 481 MET A C 1
ATOM 3835 O O . MET A 1 481 ? -40.825 7.373 3.964 1.00 24.06 481 MET A O 1
ATOM 3839 N N . LYS A 1 482 ? -41.765 6.438 2.171 1.00 27.25 482 LYS A N 1
ATOM 3840 C CA . LYS A 1 482 ? -41.552 7.580 1.251 1.00 27.25 482 LYS A CA 1
ATOM 3841 C C . LYS A 1 482 ? -42.683 7.631 0.225 1.00 27.25 482 LYS A C 1
ATOM 3843 O O . LYS A 1 482 ? -42.521 7.317 -0.947 1.00 27.25 482 LYS A O 1
ATOM 3848 N N . THR A 1 483 ? -43.832 8.079 0.707 1.00 27.27 483 THR A N 1
ATOM 3849 C CA . THR A 1 483 ? -44.786 8.884 -0.056 1.00 27.27 483 THR A CA 1
ATOM 3850 C C . THR A 1 483 ? -44.810 10.249 0.612 1.00 27.27 483 THR A C 1
ATOM 3852 O O . THR A 1 483 ? -45.393 10.376 1.682 1.00 27.27 483 THR A O 1
ATOM 3855 N N . VAL A 1 484 ? -44.146 11.245 0.021 1.00 28.20 484 VAL A N 1
ATOM 3856 C CA . VAL A 1 484 ? -44.543 12.647 0.193 1.00 28.20 484 VAL A CA 1
ATOM 3857 C C . VAL A 1 484 ? -44.400 13.349 -1.147 1.00 28.20 484 VAL A C 1
ATOM 3859 O O . VAL A 1 484 ? -43.319 13.474 -1.725 1.00 28.20 484 VAL A O 1
ATOM 3862 N N . ASP A 1 485 ? -45.584 13.725 -1.595 1.00 25.05 485 ASP A N 1
ATOM 3863 C CA . ASP A 1 485 ? -45.983 14.727 -2.555 1.00 25.05 485 ASP A CA 1
ATOM 3864 C C . ASP A 1 485 ? -45.028 15.903 -2.764 1.00 25.05 485 ASP A C 1
ATOM 3866 O O . ASP A 1 485 ? -44.489 16.524 -1.849 1.00 25.05 485 ASP A O 1
ATOM 3870 N N . ARG A 1 486 ? -44.897 16.242 -4.044 1.00 26.14 486 ARG A N 1
ATOM 3871 C CA . ARG A 1 486 ? -44.293 17.469 -4.543 1.00 26.14 486 ARG A CA 1
ATOM 3872 C C . ARG A 1 486 ? -45.415 18.506 -4.621 1.00 26.14 486 ARG A C 1
ATOM 3874 O O . ARG A 1 486 ? -46.257 18.428 -5.515 1.00 26.14 486 ARG A O 1
ATOM 3881 N N . GLU A 1 487 ? -45.454 19.436 -3.672 1.00 27.30 487 GLU A N 1
ATOM 3882 C CA . GLU A 1 487 ? -46.380 20.567 -3.725 1.00 27.30 487 GLU A CA 1
ATOM 3883 C C . GLU A 1 487 ? -46.037 21.531 -4.869 1.00 27.30 487 GLU A C 1
ATOM 3885 O O . GLU A 1 487 ? -44.880 21.759 -5.230 1.00 27.30 487 GLU A O 1
ATOM 3890 N N . ARG A 1 488 ? -47.119 22.046 -5.452 1.00 25.88 488 ARG A N 1
ATOM 3891 C CA . ARG A 1 488 ? -47.212 23.017 -6.539 1.00 25.88 488 ARG A CA 1
ATOM 3892 C C . ARG A 1 488 ? -46.843 24.427 -6.068 1.00 25.88 488 ARG A C 1
ATOM 3894 O O . ARG A 1 488 ? -47.234 24.824 -4.977 1.00 25.88 488 ARG A O 1
ATOM 3901 N N . SER A 1 489 ? -46.286 25.221 -6.981 1.00 25.98 489 SER A N 1
ATOM 3902 C CA . SER A 1 489 ? -46.584 26.656 -7.084 1.00 25.98 489 SER A CA 1
ATOM 3903 C C . SER A 1 489 ? -46.698 27.088 -8.564 1.00 25.98 489 SER A C 1
ATOM 3905 O O . SER A 1 489 ? -45.720 27.141 -9.303 1.00 25.98 489 SER A O 1
ATOM 3907 N N . ASP A 1 490 ? -47.952 27.243 -9.007 1.00 26.50 490 ASP A N 1
ATOM 3908 C CA . ASP A 1 490 ? -48.567 28.281 -9.868 1.00 26.50 490 ASP A CA 1
ATOM 3909 C C . ASP A 1 490 ? -47.699 29.026 -10.922 1.00 26.50 490 ASP A C 1
ATOM 3911 O O . ASP A 1 490 ? -46.920 29.904 -10.572 1.00 26.50 490 ASP A O 1
ATOM 3915 N N . THR A 1 491 ? -47.750 28.664 -12.227 1.00 23.19 491 THR A N 1
ATOM 3916 C CA . THR A 1 491 ? -48.614 29.139 -13.377 1.00 23.19 491 THR A CA 1
ATOM 3917 C C . THR A 1 491 ? -48.028 30.304 -14.218 1.00 23.19 491 THR A C 1
ATOM 3919 O O . THR A 1 491 ? -47.203 31.021 -13.663 1.00 23.19 491 THR A O 1
ATOM 3922 N N . PRO A 1 492 ? -48.447 30.590 -15.495 1.00 32.62 492 PRO A N 1
ATOM 3923 C CA . PRO A 1 492 ? -49.479 29.957 -16.359 1.00 32.62 492 PRO A CA 1
ATOM 3924 C C . PRO A 1 492 ? -49.141 29.716 -17.873 1.00 32.62 492 PRO A C 1
ATOM 3926 O O . PRO A 1 492 ? -48.288 30.368 -18.456 1.00 32.62 492 PRO A O 1
ATOM 3929 N N . MET A 1 493 ? -49.969 28.850 -18.492 1.00 23.86 493 MET A N 1
ATOM 3930 C CA . MET A 1 493 ? -50.537 28.855 -19.873 1.00 23.86 493 MET A CA 1
ATOM 3931 C C . MET A 1 493 ? -49.671 28.845 -21.155 1.00 23.86 493 MET A C 1
ATOM 3933 O O . MET A 1 493 ? -49.044 29.837 -21.485 1.00 23.86 493 MET A O 1
ATOM 3937 N N . GLU A 1 494 ? -49.881 27.808 -21.988 1.00 24.61 494 GLU A N 1
ATOM 3938 C CA . GLU A 1 494 ? -50.413 27.866 -23.381 1.00 24.61 494 GLU A CA 1
ATOM 3939 C C . GLU A 1 494 ? -50.700 26.417 -23.870 1.00 24.61 494 GLU A C 1
ATOM 3941 O O . GLU A 1 494 ? -49.839 25.550 -23.771 1.00 24.61 494 GLU A O 1
ATOM 3946 N N . ILE A 1 495 ? -51.967 25.992 -24.029 1.00 26.09 495 ILE A N 1
ATOM 3947 C CA . ILE A 1 495 ? -52.709 25.793 -25.305 1.00 26.09 495 ILE A CA 1
ATOM 3948 C C . ILE A 1 495 ? -51.812 25.125 -26.377 1.00 26.09 495 ILE A C 1
ATOM 3950 O O . ILE A 1 495 ? -50.856 25.730 -26.821 1.00 26.09 495 ILE A O 1
ATOM 3954 N N . GLU A 1 496 ? -52.022 23.876 -26.821 1.00 25.61 496 GLU A N 1
ATOM 3955 C CA . GLU A 1 496 ? -53.040 23.560 -27.830 1.00 25.61 496 GLU A CA 1
ATOM 3956 C C . GLU A 1 496 ? -53.236 22.036 -28.074 1.00 25.61 496 GLU A C 1
ATOM 3958 O O . GLU A 1 496 ? -52.308 21.292 -28.360 1.00 25.61 496 GLU A O 1
ATOM 3963 N N . ARG A 1 497 ? -54.503 21.627 -27.924 1.00 25.12 497 ARG A N 1
ATOM 3964 C CA . ARG A 1 497 ? -55.359 20.692 -28.689 1.00 25.12 497 ARG A CA 1
ATOM 3965 C C . ARG A 1 497 ? -54.834 19.444 -29.449 1.00 25.12 497 ARG A C 1
ATOM 3967 O O . ARG A 1 497 ? -53.885 19.481 -30.213 1.00 25.12 497 ARG A O 1
ATOM 3974 N N . GLN A 1 498 ? -55.759 18.462 -29.426 1.00 26.11 498 GLN A N 1
ATOM 3975 C CA . GLN A 1 498 ? -56.060 17.367 -30.379 1.00 26.11 498 GLN A CA 1
ATOM 3976 C C . GLN A 1 498 ? -55.222 16.083 -30.219 1.00 26.11 498 GLN A C 1
ATOM 3978 O O . GLN A 1 498 ? -54.010 16.135 -30.143 1.00 26.11 498 GLN A O 1
ATOM 3983 N N . ASN A 1 499 ? -55.769 14.863 -30.177 1.00 26.31 499 ASN A N 1
ATOM 3984 C CA . ASN A 1 499 ? -57.119 14.342 -30.408 1.00 26.31 499 ASN A CA 1
ATOM 3985 C C . ASN A 1 499 ? -57.223 12.932 -29.773 1.00 26.31 499 ASN A C 1
ATOM 3987 O O . ASN A 1 499 ? -56.257 12.178 -29.821 1.00 26.31 499 ASN A O 1
ATOM 3991 N N . SER A 1 500 ? -58.395 12.615 -29.200 1.00 25.62 500 SER A N 1
ATOM 3992 C CA . SER A 1 500 ? -59.218 11.397 -29.392 1.00 25.62 500 SER A CA 1
ATOM 3993 C C . SER A 1 500 ? -58.504 10.091 -29.822 1.00 25.62 500 SER A C 1
ATOM 3995 O O . SER A 1 500 ? -57.786 10.082 -30.806 1.00 25.62 500 SER A O 1
ATOM 3997 N N . SER A 1 501 ? -58.732 8.895 -29.267 1.00 24.86 501 SER A N 1
ATOM 3998 C CA . SER A 1 501 ? -59.898 8.365 -28.557 1.00 24.86 501 SER A CA 1
ATOM 3999 C C . SER A 1 501 ? -59.693 6.880 -28.201 1.00 24.86 501 SER A C 1
ATOM 4001 O O . SER A 1 501 ? -59.211 6.115 -29.027 1.00 24.86 501 SER A O 1
ATOM 4003 N N . MET A 1 502 ? -60.234 6.504 -27.037 1.00 25.16 502 MET A N 1
ATOM 4004 C CA . MET A 1 502 ? -61.127 5.352 -26.799 1.00 25.16 502 MET A CA 1
ATOM 4005 C C . MET A 1 502 ? -60.645 3.877 -26.765 1.00 25.16 502 MET A C 1
ATOM 4007 O O . MET A 1 502 ? -60.260 3.286 -27.763 1.00 25.16 502 MET A O 1
ATOM 4011 N N . ILE A 1 503 ? -60.969 3.276 -25.601 1.00 26.17 503 ILE A N 1
ATOM 4012 C CA . ILE A 1 503 ? -61.718 2.009 -25.387 1.00 26.17 503 ILE A CA 1
ATOM 4013 C C . ILE A 1 503 ? -60.946 0.678 -25.535 1.00 26.17 503 ILE A C 1
ATOM 4015 O O . ILE A 1 503 ? -60.785 0.141 -26.619 1.00 26.17 503 ILE A O 1
ATOM 4019 N N . THR A 1 504 ? -60.480 0.182 -24.373 1.00 24.28 504 THR A N 1
ATOM 4020 C CA . THR A 1 504 ? -60.807 -1.089 -23.653 1.00 24.28 504 THR A CA 1
ATOM 4021 C C . THR A 1 504 ? -61.247 -2.366 -24.432 1.00 24.28 504 THR A C 1
ATOM 4023 O O . THR A 1 504 ? -61.661 -2.313 -25.579 1.00 24.28 504 THR A O 1
ATOM 4026 N N . PRO A 1 505 ? -61.395 -3.537 -23.766 1.00 31.48 505 PRO A N 1
ATOM 4027 C CA . PRO A 1 505 ? -60.396 -4.416 -23.137 1.00 31.48 505 PRO A CA 1
ATOM 4028 C C . PRO A 1 505 ? -60.623 -5.906 -23.561 1.00 31.48 505 PRO A C 1
ATOM 4030 O O . PRO A 1 505 ? -61.446 -6.179 -24.427 1.00 31.48 505 PRO A O 1
ATOM 4033 N N . ARG A 1 506 ? -60.025 -6.873 -22.829 1.00 24.16 506 ARG A N 1
ATOM 4034 C CA . ARG A 1 506 ? -60.249 -8.356 -22.843 1.00 24.16 506 ARG A CA 1
ATOM 4035 C C . ARG A 1 506 ? -59.429 -9.129 -23.894 1.00 24.16 506 ARG A C 1
ATOM 4037 O O . ARG A 1 506 ? -59.202 -8.640 -24.980 1.00 24.16 506 ARG A O 1
ATOM 4044 N N . LYS A 1 507 ? -58.959 -10.364 -23.678 1.00 26.20 507 LYS A N 1
ATOM 4045 C CA . LYS A 1 507 ? -59.265 -11.449 -22.718 1.00 26.20 507 LYS A CA 1
ATOM 4046 C C . LYS A 1 507 ? -58.076 -12.439 -22.743 1.00 26.20 507 LYS A C 1
ATOM 4048 O O . LYS A 1 507 ? -57.523 -12.680 -23.809 1.00 26.20 507 LYS A O 1
ATOM 4053 N N . ARG A 1 508 ? -57.747 -13.071 -21.608 1.00 29.48 508 ARG A N 1
ATOM 4054 C CA . ARG A 1 508 ? -57.005 -14.357 -21.563 1.00 29.48 508 ARG A CA 1
ATOM 4055 C C . ARG A 1 508 ? -57.909 -15.509 -22.049 1.00 29.48 508 ARG A C 1
ATOM 4057 O O . ARG A 1 508 ? -59.124 -15.419 -21.853 1.00 29.48 508 ARG A O 1
ATOM 4064 N N . PRO A 1 509 ? -57.340 -16.593 -22.608 1.00 27.47 509 PRO A N 1
ATOM 4065 C CA . PRO A 1 509 ? -57.329 -17.887 -21.892 1.00 27.47 509 PRO A CA 1
ATOM 4066 C C . PRO A 1 509 ? -55.950 -18.590 -21.961 1.00 27.47 509 PRO A C 1
ATOM 4068 O O . PRO A 1 509 ? -55.204 -18.400 -22.911 1.00 27.47 509 PRO A O 1
ATOM 4071 N N . LYS A 1 510 ? -55.467 -19.181 -20.855 1.00 26.27 510 LYS A N 1
ATOM 4072 C CA . LYS A 1 510 ? -55.482 -20.628 -20.508 1.00 26.27 510 LYS A CA 1
ATOM 4073 C C . LYS A 1 510 ? -54.845 -21.526 -21.586 1.00 26.27 510 LYS A C 1
ATOM 4075 O O . LYS A 1 510 ? -55.374 -21.620 -22.680 1.00 26.27 510 LYS A O 1
ATOM 4080 N N . GLN A 1 511 ? -53.614 -21.987 -21.347 1.00 27.22 511 GLN A N 1
ATOM 4081 C CA . GLN A 1 511 ? -53.253 -23.285 -20.736 1.00 27.22 511 GLN A CA 1
ATOM 4082 C C . GLN A 1 511 ? -53.302 -24.404 -21.788 1.00 27.22 511 GLN A C 1
ATOM 4084 O O . GLN A 1 511 ? -54.368 -24.691 -22.310 1.00 27.22 511 GLN A O 1
ATOM 4089 N N . ASP A 1 512 ? -52.152 -24.987 -22.139 1.00 25.88 512 ASP A N 1
ATOM 4090 C CA . ASP A 1 512 ? -51.917 -26.407 -21.863 1.00 25.88 512 ASP A CA 1
ATOM 4091 C C . ASP A 1 512 ? -50.552 -26.909 -22.345 1.00 25.88 512 ASP A C 1
ATOM 4093 O O . ASP A 1 512 ? -50.018 -26.569 -23.398 1.00 25.88 512 ASP A O 1
ATOM 4097 N N . SER A 1 513 ? -50.015 -27.756 -21.479 1.00 29.23 513 SER A N 1
ATOM 4098 C CA . SER A 1 513 ? -48.880 -28.655 -21.615 1.00 29.23 513 SER A CA 1
ATOM 4099 C C . SER A 1 513 ? -48.888 -29.505 -22.888 1.00 29.23 513 SER A C 1
ATOM 4101 O O . SER A 1 513 ? -49.923 -30.084 -23.218 1.00 29.23 513 SER A O 1
ATOM 4103 N N . LYS A 1 514 ? -47.701 -29.739 -23.468 1.00 28.17 514 LYS A N 1
ATOM 4104 C CA . LYS A 1 514 ? -47.164 -31.085 -23.769 1.00 28.17 514 LYS A CA 1
ATOM 4105 C C . LYS A 1 514 ? -45.796 -31.010 -24.459 1.00 28.17 514 LYS A C 1
ATOM 4107 O O . LYS A 1 514 ? -45.664 -30.474 -25.547 1.00 28.17 514 LYS A O 1
ATOM 4112 N N . GLY A 1 515 ? -44.812 -31.615 -23.796 1.00 24.09 515 GLY A N 1
ATOM 4113 C CA . GLY A 1 515 ? -43.903 -32.620 -24.347 1.00 24.09 515 GLY A CA 1
ATOM 4114 C C . GLY A 1 515 ? -43.206 -32.400 -25.698 1.00 24.09 515 GLY A C 1
ATOM 4115 O O . GLY A 1 515 ? -43.814 -32.533 -26.752 1.00 24.09 515 GLY A O 1
ATOM 4116 N N . LEU A 1 516 ? -41.873 -32.459 -25.597 1.00 24.39 516 LEU A N 1
ATOM 4117 C CA . LEU A 1 516 ? -41.011 -33.456 -26.254 1.00 24.39 516 LEU A CA 1
ATOM 4118 C C . LEU A 1 516 ? -40.138 -32.994 -27.446 1.00 24.39 516 LEU A C 1
ATOM 4120 O O . LEU A 1 516 ? -40.608 -32.490 -28.457 1.00 24.39 516 LEU A O 1
ATOM 4124 N N . LYS A 1 517 ? -38.873 -33.431 -27.330 1.00 25.94 517 LYS A N 1
ATOM 4125 C CA . LYS A 1 517 ? -37.866 -33.770 -28.358 1.00 25.94 517 LYS A CA 1
ATOM 4126 C C . LYS A 1 517 ? -36.879 -32.692 -28.811 1.00 25.94 517 LYS A C 1
ATOM 4128 O O . LYS A 1 517 ? -37.052 -31.989 -29.796 1.00 25.94 517 LYS A O 1
ATOM 4133 N N . ILE A 1 518 ? -35.726 -32.773 -28.149 1.00 26.97 518 ILE A N 1
ATOM 4134 C CA . ILE A 1 518 ? -34.388 -32.520 -28.684 1.00 26.97 518 ILE A CA 1
ATOM 4135 C C . ILE A 1 518 ? -34.191 -33.303 -29.996 1.00 26.97 518 ILE A C 1
ATOM 4137 O O . ILE A 1 518 ? -34.316 -34.529 -30.014 1.00 26.97 518 ILE A O 1
ATOM 4141 N N . GLN A 1 519 ? -33.785 -32.612 -31.063 1.00 28.44 519 GLN A N 1
ATOM 4142 C CA . GLN A 1 519 ? -32.966 -33.188 -32.130 1.00 28.44 519 GLN A CA 1
ATOM 4143 C C . GLN A 1 519 ? -31.756 -32.289 -32.384 1.00 28.44 519 GLN A C 1
ATOM 4145 O O . GLN A 1 519 ? -31.876 -31.131 -32.774 1.00 28.44 519 GLN A O 1
ATOM 4150 N N . ARG A 1 520 ? -30.575 -32.872 -32.162 1.00 24.00 520 ARG A N 1
ATOM 4151 C CA . ARG A 1 520 ? -29.285 -32.393 -32.659 1.00 24.00 520 ARG A CA 1
ATOM 4152 C C . ARG A 1 520 ? -29.277 -32.456 -34.189 1.00 24.00 520 ARG A C 1
ATOM 4154 O O . ARG A 1 520 ? -29.561 -33.511 -34.752 1.00 24.00 520 ARG A O 1
ATOM 4161 N N . ARG A 1 521 ? -28.806 -31.393 -34.842 1.00 24.08 521 ARG A N 1
ATOM 4162 C CA . ARG A 1 521 ? -28.135 -31.491 -36.144 1.00 24.08 521 ARG A CA 1
ATOM 4163 C C . ARG A 1 521 ? -26.863 -30.651 -36.142 1.00 24.08 521 ARG A C 1
ATOM 4165 O O . ARG A 1 521 ? -26.879 -29.471 -35.820 1.00 24.08 521 ARG A O 1
ATOM 4172 N N . VAL A 1 522 ? -25.779 -31.332 -36.491 1.00 24.08 522 VAL A N 1
ATOM 4173 C CA . VAL A 1 522 ? -24.459 -30.812 -36.850 1.00 24.08 522 VAL A CA 1
ATOM 4174 C C . VAL A 1 522 ? -24.500 -30.424 -38.333 1.00 24.08 522 VAL A C 1
ATOM 4176 O O . VAL A 1 522 ? -25.075 -31.167 -39.129 1.00 24.08 522 VAL A O 1
ATOM 4179 N N . GLY A 1 523 ? -23.889 -29.295 -38.706 1.00 25.33 523 GLY A N 1
ATOM 4180 C CA . GLY A 1 523 ? -23.713 -28.890 -40.105 1.00 25.33 523 GLY A CA 1
ATOM 4181 C C . GLY A 1 523 ? -23.062 -27.509 -40.273 1.00 25.33 523 GLY A C 1
ATOM 4182 O O . GLY A 1 523 ? -23.710 -26.494 -40.071 1.00 25.33 523 GLY A O 1
ATOM 4183 N N . THR A 1 524 ? -21.776 -27.557 -40.620 1.00 24.73 524 THR A N 1
ATOM 4184 C CA . THR A 1 524 ? -20.765 -26.621 -41.180 1.00 24.73 524 THR A CA 1
ATOM 4185 C C . THR A 1 524 ? -21.225 -25.324 -41.930 1.00 24.73 524 THR A C 1
ATOM 4187 O O . THR A 1 524 ? -22.379 -25.213 -42.330 1.00 24.73 524 THR A O 1
ATOM 4190 N N . PRO A 1 525 ? -20.314 -24.331 -42.137 1.00 29.39 525 PRO A N 1
ATOM 4191 C CA . PRO A 1 525 ? -20.558 -22.873 -42.203 1.00 29.39 525 PRO A CA 1
ATOM 4192 C C . PRO A 1 525 ? -20.800 -22.290 -43.614 1.00 29.39 525 PRO A C 1
ATOM 4194 O O . PRO A 1 525 ? -20.568 -22.968 -44.615 1.00 29.39 525 PRO A O 1
ATOM 4197 N N . PRO A 1 526 ? -21.086 -20.971 -43.696 1.00 25.72 526 PRO A N 1
ATOM 4198 C CA . PRO A 1 526 ? -20.332 -20.129 -44.629 1.00 25.72 526 PRO A CA 1
ATOM 4199 C C . PRO A 1 526 ? -19.876 -18.771 -44.056 1.00 25.72 526 PRO A C 1
ATOM 4201 O O . PRO A 1 526 ? -20.275 -18.316 -42.987 1.00 25.72 526 PRO A O 1
ATOM 4204 N N . ALA A 1 527 ? -18.959 -18.160 -44.802 1.00 21.83 527 ALA A N 1
ATOM 4205 C CA . ALA A 1 527 ? -18.106 -17.039 -44.447 1.00 21.83 527 ALA A CA 1
ATOM 4206 C C . ALA A 1 527 ? -18.710 -15.632 -44.662 1.00 21.83 527 ALA A C 1
ATOM 4208 O O . ALA A 1 527 ? -19.590 -15.433 -45.487 1.00 21.83 527 ALA A O 1
ATOM 4209 N N . ARG A 1 528 ? -18.079 -14.670 -43.964 1.00 24.28 528 ARG A N 1
ATOM 4210 C CA . ARG A 1 528 ? -17.807 -13.251 -44.299 1.00 24.28 528 ARG A CA 1
ATOM 4211 C C . ARG A 1 528 ? -18.934 -12.357 -44.855 1.00 24.28 528 ARG A C 1
ATOM 4213 O O . ARG A 1 528 ? -19.222 -12.372 -46.043 1.00 24.28 528 ARG A O 1
ATOM 4220 N N . GLY A 1 529 ? -19.262 -11.343 -44.043 1.00 21.47 529 GLY A N 1
ATOM 4221 C CA . GLY A 1 529 ? -19.291 -9.938 -44.481 1.00 21.47 529 GLY A CA 1
ATOM 4222 C C . GLY A 1 529 ? -20.610 -9.195 -44.252 1.00 21.47 529 GLY A C 1
ATOM 4223 O O . GLY A 1 529 ? -21.636 -9.596 -44.777 1.00 21.47 529 GLY A O 1
ATOM 4224 N N . GLY A 1 530 ? -20.555 -8.056 -43.548 1.00 21.83 530 GLY A N 1
ATOM 4225 C CA . GLY A 1 530 ? -21.587 -7.014 -43.641 1.00 21.83 530 GLY A CA 1
ATOM 4226 C C . GLY A 1 530 ? -22.087 -6.470 -42.306 1.00 21.83 530 GLY A C 1
ATOM 4227 O O . GLY A 1 530 ? -22.811 -7.135 -41.582 1.00 21.83 530 GLY A O 1
ATOM 4228 N N . ARG A 1 531 ? -21.697 -5.229 -42.003 1.00 25.36 531 ARG A N 1
ATOM 4229 C CA . ARG A 1 531 ? -22.151 -4.412 -40.870 1.00 25.36 531 ARG A CA 1
ATOM 4230 C C . ARG A 1 531 ? -23.651 -4.105 -40.961 1.00 25.36 531 ARG A C 1
ATOM 4232 O O . ARG A 1 531 ? -24.086 -3.603 -41.990 1.00 25.36 531 ARG A O 1
ATOM 4239 N N . SER A 1 532 ? -24.362 -4.193 -39.840 1.00 24.45 532 SER A N 1
ATOM 4240 C CA . SER A 1 532 ? -25.423 -3.234 -39.511 1.00 24.45 532 SER A CA 1
ATOM 4241 C C . SER A 1 532 ? -25.700 -3.218 -38.011 1.00 24.45 532 SER A C 1
ATOM 4243 O O . SER A 1 532 ? -25.995 -4.238 -37.394 1.00 24.45 532 SER A O 1
ATOM 4245 N N . SER A 1 533 ? -25.566 -2.023 -37.458 1.00 27.58 533 SER A N 1
ATOM 4246 C CA . SER A 1 533 ? -25.870 -1.594 -36.104 1.00 27.58 533 SER A CA 1
ATOM 4247 C C . SER A 1 533 ? -27.316 -1.903 -35.710 1.00 27.58 533 SER A C 1
ATOM 4249 O O . SER A 1 533 ? -28.242 -1.600 -36.456 1.00 27.58 533 SER A O 1
ATOM 4251 N N . GLY A 1 534 ? -27.507 -2.436 -34.506 1.00 23.38 534 GLY A N 1
ATOM 4252 C CA . GLY A 1 534 ? -28.815 -2.605 -33.883 1.00 23.38 534 GLY A CA 1
ATOM 4253 C C . GLY A 1 534 ? -28.629 -2.794 -32.387 1.00 23.38 534 GLY A C 1
ATOM 4254 O O . GLY A 1 534 ? -28.319 -3.891 -31.934 1.00 23.38 534 GLY A O 1
ATOM 4255 N N . GLY A 1 535 ? -28.740 -1.697 -31.636 1.00 31.00 535 GLY A N 1
ATOM 4256 C CA . GLY A 1 535 ? -28.734 -1.704 -30.179 1.00 31.00 535 GLY A CA 1
ATOM 4257 C C . GLY A 1 535 ? -29.976 -2.417 -29.661 1.00 31.00 535 GLY A C 1
ATOM 4258 O O . GLY A 1 535 ? -31.058 -1.843 -29.639 1.00 31.00 535 GLY A O 1
ATOM 4259 N N . GLY A 1 536 ? -29.807 -3.673 -29.264 1.00 21.66 536 GLY A N 1
ATOM 4260 C CA . GLY A 1 536 ? -30.736 -4.383 -28.400 1.00 21.66 536 GLY A CA 1
ATOM 4261 C C . GLY A 1 536 ? -30.116 -4.470 -27.014 1.00 21.66 536 GLY A C 1
ATOM 4262 O O . GLY A 1 536 ? -29.043 -5.048 -26.862 1.00 21.66 536 GLY A O 1
ATOM 4263 N N . LEU A 1 537 ? -30.772 -3.876 -26.018 1.00 27.47 537 LEU A N 1
ATOM 4264 C CA . LEU A 1 537 ? -30.524 -4.173 -24.608 1.00 27.47 537 LEU A CA 1
ATOM 4265 C C . LEU A 1 537 ? -30.646 -5.694 -24.423 1.00 27.47 537 LEU A C 1
ATOM 4267 O O . LEU A 1 537 ? -31.725 -6.227 -24.697 1.00 27.47 537 LEU A O 1
ATOM 4271 N N . PRO A 1 538 ? -29.606 -6.423 -23.984 1.00 28.05 538 PRO A N 1
ATOM 4272 C CA . PRO A 1 538 ? -29.820 -7.791 -23.574 1.00 28.05 538 PRO A CA 1
ATOM 4273 C C . PRO A 1 538 ? -30.485 -7.750 -22.199 1.00 28.05 538 PRO A C 1
ATOM 4275 O O . PRO A 1 538 ? -29.918 -7.254 -21.226 1.00 28.05 538 PRO A O 1
ATOM 4278 N N . GLN A 1 539 ? -31.714 -8.265 -22.142 1.00 26.66 539 GLN A N 1
ATOM 4279 C CA . GLN A 1 539 ? -32.300 -8.762 -20.903 1.00 26.66 539 GLN A CA 1
ATOM 4280 C C . GLN A 1 539 ? -31.267 -9.640 -20.178 1.00 26.66 539 GLN A C 1
ATOM 4282 O O . GLN A 1 539 ? -30.562 -10.400 -20.852 1.00 26.66 539 GLN A O 1
ATOM 4287 N N . PRO A 1 540 ? -31.172 -9.581 -18.838 1.00 27.81 540 PRO A N 1
ATOM 4288 C CA . PRO A 1 540 ? -30.382 -10.552 -18.103 1.00 27.81 540 PRO A CA 1
ATOM 4289 C C . PRO A 1 540 ? -30.924 -11.943 -18.433 1.00 27.81 540 PRO A C 1
ATOM 4291 O O . PRO A 1 540 ? -32.078 -12.268 -18.149 1.00 27.81 540 PRO A O 1
ATOM 4294 N N . ALA A 1 541 ? -30.092 -12.757 -19.077 1.00 26.36 541 ALA A N 1
ATOM 4295 C CA . ALA A 1 541 ? -30.318 -14.184 -19.095 1.00 26.36 541 ALA A CA 1
ATOM 4296 C C . ALA A 1 541 ? -30.193 -14.652 -17.643 1.00 26.36 541 ALA A C 1
ATOM 4298 O O . ALA A 1 541 ? -29.151 -14.453 -17.020 1.00 26.36 541 ALA A O 1
ATOM 4299 N N . GLN A 1 542 ? -31.262 -15.245 -17.110 1.00 28.78 542 GLN A N 1
ATOM 4300 C CA . GLN A 1 542 ? -31.165 -16.135 -15.960 1.00 28.78 542 GLN A CA 1
ATOM 4301 C C . GLN A 1 542 ? -30.198 -17.249 -16.356 1.00 28.78 542 GLN A C 1
ATOM 4303 O O . GLN A 1 542 ? -30.548 -18.160 -17.106 1.00 28.78 542 GLN A O 1
ATOM 4308 N N . ILE A 1 543 ? -28.948 -17.107 -15.936 1.00 26.84 543 ILE A N 1
ATOM 4309 C CA . ILE A 1 543 ? -27.945 -18.153 -16.022 1.00 26.84 543 ILE A CA 1
ATOM 4310 C C . ILE A 1 543 ? -27.864 -18.723 -14.616 1.00 26.84 543 ILE A C 1
ATOM 4312 O O . ILE A 1 543 ? -27.605 -17.991 -13.665 1.00 26.84 543 ILE A O 1
ATOM 4316 N N . ASN A 1 544 ? -28.167 -20.015 -14.529 1.00 25.33 544 ASN A N 1
ATOM 4317 C CA . ASN A 1 544 ? -28.116 -20.819 -13.320 1.00 25.33 544 ASN A CA 1
ATOM 4318 C C . ASN A 1 544 ? -26.800 -20.583 -12.570 1.00 25.33 544 ASN A C 1
ATOM 4320 O O . ASN A 1 544 ? -25.713 -20.732 -13.132 1.00 25.33 544 ASN A O 1
ATOM 4324 N N . GLU A 1 545 ? -26.942 -20.206 -11.306 1.00 26.48 545 GLU A N 1
ATOM 4325 C CA . GLU A 1 545 ? -25.882 -20.052 -10.321 1.00 26.48 545 GLU A CA 1
ATOM 4326 C C . GLU A 1 545 ? -25.289 -21.427 -9.972 1.00 26.48 545 GLU A C 1
ATOM 4328 O O . GLU A 1 545 ? -25.594 -22.002 -8.935 1.00 26.48 545 GLU A O 1
ATOM 4333 N N . ASP A 1 546 ? -24.417 -21.967 -10.823 1.00 31.61 546 ASP A N 1
ATOM 4334 C CA . ASP A 1 546 ? -23.544 -23.090 -10.449 1.00 31.61 546 ASP A CA 1
ATOM 4335 C C . ASP A 1 546 ? -22.272 -22.554 -9.771 1.00 31.61 546 ASP A C 1
ATOM 4337 O O . ASP A 1 546 ? -21.149 -22.683 -10.259 1.00 31.61 546 ASP A O 1
ATOM 4341 N N . GLY A 1 547 ? -22.483 -21.911 -8.622 1.00 26.73 547 GLY A N 1
ATOM 4342 C CA . GLY A 1 547 ? -21.454 -21.390 -7.732 1.00 26.73 547 GLY A CA 1
ATOM 4343 C C . GLY A 1 547 ? -21.955 -21.416 -6.294 1.00 26.73 547 GLY A C 1
ATOM 4344 O O . GLY A 1 547 ? -22.462 -20.417 -5.805 1.00 26.73 547 GLY A O 1
ATOM 4345 N N . LEU A 1 548 ? -21.821 -22.578 -5.645 1.00 33.47 548 LEU A N 1
ATOM 4346 C CA . LEU A 1 548 ? -22.046 -22.802 -4.208 1.00 33.47 548 LEU A CA 1
ATOM 4347 C C . LEU A 1 548 ? -23.409 -22.331 -3.667 1.00 33.47 548 LEU A C 1
ATOM 4349 O O . LEU A 1 548 ? -23.493 -21.771 -2.578 1.00 33.47 548 LEU A O 1
ATOM 4353 N N . HIS A 1 549 ? -24.498 -22.667 -4.359 1.00 27.69 549 HIS A N 1
ATOM 4354 C CA . HIS A 1 549 ? -25.705 -23.017 -3.615 1.00 27.69 549 HIS A CA 1
ATOM 4355 C C . HIS A 1 549 ? -25.455 -24.377 -2.976 1.00 27.69 549 HIS A C 1
ATOM 4357 O O . HIS A 1 549 ? -25.360 -25.394 -3.668 1.00 27.69 549 HIS A O 1
ATOM 4363 N N . GLU A 1 550 ? -25.303 -24.403 -1.652 1.00 35.25 550 GLU A N 1
ATOM 4364 C CA . GLU A 1 550 ? -25.574 -25.619 -0.897 1.00 35.25 550 GLU A CA 1
ATOM 4365 C C . GLU A 1 550 ? -26.981 -26.054 -1.294 1.00 35.25 550 GLU A C 1
ATOM 4367 O O . GLU A 1 550 ? -27.970 -25.405 -0.957 1.00 35.25 550 GLU A O 1
ATOM 4372 N N . ASN A 1 551 ? -27.066 -27.124 -2.087 1.00 33.06 551 ASN A N 1
ATOM 4373 C CA . ASN A 1 551 ? -28.324 -27.804 -2.314 1.00 33.06 551 ASN A CA 1
ATOM 4374 C C . ASN A 1 551 ? -28.904 -28.089 -0.928 1.00 33.06 551 ASN A C 1
ATOM 4376 O O . ASN A 1 551 ? -28.382 -28.944 -0.210 1.00 33.06 551 ASN A O 1
ATOM 4380 N N . ILE A 1 552 ? -29.968 -27.376 -0.553 1.00 37.44 552 ILE A N 1
ATOM 4381 C CA . ILE A 1 552 ? -30.855 -27.790 0.526 1.00 37.44 552 ILE A CA 1
ATOM 4382 C C . ILE A 1 552 ? -31.508 -29.068 0.003 1.00 37.44 552 ILE A C 1
ATOM 4384 O O . ILE A 1 552 ? -32.556 -29.058 -0.639 1.00 37.44 552 ILE A O 1
ATOM 4388 N N . VAL A 1 553 ? -30.795 -30.178 0.174 1.00 42.28 553 VAL A N 1
ATOM 4389 C CA . VAL A 1 553 ? -31.338 -31.510 -0.005 1.00 42.28 553 VAL A CA 1
ATOM 4390 C C . VAL A 1 553 ? -32.428 -31.645 1.049 1.00 42.28 553 VAL A C 1
ATOM 4392 O O . VAL A 1 553 ? -32.246 -31.256 2.204 1.00 42.28 553 VAL A O 1
ATOM 4395 N N . ASP A 1 554 ? -33.572 -32.169 0.632 1.00 47.25 554 ASP A N 1
ATOM 4396 C CA . ASP A 1 554 ? -34.688 -32.553 1.489 1.00 47.25 554 ASP A CA 1
ATOM 4397 C C . ASP A 1 554 ? -34.170 -33.584 2.527 1.00 47.25 554 ASP A C 1
ATOM 4399 O O . ASP A 1 554 ? -34.130 -34.784 2.258 1.00 47.25 554 ASP A O 1
ATOM 4403 N N . GLY A 1 555 ? -33.596 -33.115 3.648 1.00 57.03 555 GLY A N 1
ATOM 4404 C CA . GLY A 1 555 ? -32.787 -33.972 4.534 1.00 57.03 555 GLY A CA 1
ATOM 4405 C C . GLY A 1 555 ? -31.872 -33.317 5.589 1.00 57.03 555 GLY A C 1
ATOM 4406 O O . GLY A 1 555 ? -31.152 -34.044 6.272 1.00 57.03 555 GLY A O 1
ATOM 4407 N N . GLY A 1 556 ? -31.888 -31.992 5.777 1.00 62.28 556 GLY A N 1
ATOM 4408 C CA . GLY A 1 556 ? -31.085 -31.304 6.808 1.00 62.28 556 GLY A CA 1
ATOM 4409 C C . GLY A 1 556 ? -29.729 -30.779 6.312 1.00 62.28 556 GLY A C 1
ATOM 4410 O O . GLY A 1 556 ? -29.303 -31.070 5.198 1.00 62.28 556 GLY A O 1
ATOM 4411 N N . ILE A 1 557 ? -29.062 -29.967 7.137 1.00 72.69 557 ILE A N 1
ATOM 4412 C CA . ILE A 1 557 ? -27.804 -29.282 6.801 1.00 72.69 557 ILE A CA 1
ATOM 4413 C C . ILE A 1 557 ? -26.635 -30.252 6.984 1.00 72.69 557 ILE A C 1
ATOM 4415 O O . ILE A 1 557 ? -26.498 -30.883 8.035 1.00 72.69 557 ILE A O 1
ATOM 4419 N N . LEU A 1 558 ? -25.781 -30.368 5.968 1.00 72.19 558 LEU A N 1
ATOM 4420 C CA . LEU A 1 558 ? -24.583 -31.202 6.009 1.00 72.19 558 LEU A CA 1
ATOM 4421 C C . LEU A 1 558 ? -23.487 -30.511 6.822 1.00 72.19 558 LEU A C 1
ATOM 4423 O O . LEU A 1 558 ? -22.815 -29.604 6.342 1.00 72.19 558 LEU A O 1
ATOM 4427 N N . TYR A 1 559 ? -23.278 -30.969 8.052 1.00 67.31 559 TYR A N 1
ATOM 4428 C CA . TYR A 1 559 ? -22.266 -30.410 8.936 1.00 67.31 559 TYR A CA 1
ATOM 4429 C C . TYR A 1 559 ? -20.944 -31.186 8.811 1.00 67.31 559 TYR A C 1
ATOM 4431 O O . TYR A 1 559 ? -20.936 -32.425 8.871 1.00 67.31 559 TYR A O 1
ATOM 4439 N N . PRO A 1 560 ? -19.809 -30.495 8.622 1.00 76.81 560 PRO A N 1
ATOM 4440 C CA . PRO A 1 560 ? -18.504 -31.135 8.632 1.00 76.81 560 PRO A CA 1
ATOM 4441 C C . PRO A 1 560 ? -18.018 -31.385 10.069 1.00 76.81 560 PRO A C 1
ATOM 4443 O O . PRO A 1 560 ? -18.149 -30.528 10.943 1.00 76.81 560 PRO A O 1
ATOM 4446 N N . GLU A 1 561 ? -17.407 -32.544 10.318 1.00 82.00 561 GLU A N 1
ATOM 4447 C CA . GLU A 1 561 ? -16.889 -32.906 11.645 1.00 82.00 561 GLU A CA 1
ATOM 4448 C C . GLU A 1 561 ? -15.455 -33.447 11.566 1.00 82.00 561 GLU A C 1
ATOM 4450 O O . GLU A 1 561 ? -15.021 -34.034 10.566 1.00 82.00 561 GLU A O 1
ATOM 4455 N N . TRP A 1 562 ? -14.698 -33.224 12.641 1.00 74.25 562 TRP A N 1
ATOM 4456 C CA . TRP A 1 562 ? -13.371 -33.795 12.819 1.00 74.25 562 TRP A CA 1
ATOM 4457 C C . TRP A 1 562 ? -13.481 -35.248 13.294 1.00 74.25 562 TRP A C 1
ATOM 4459 O O . TRP A 1 562 ? -13.943 -35.516 14.401 1.00 74.25 562 TRP A O 1
ATOM 4469 N N . ASP A 1 563 ? -13.023 -36.202 12.480 1.00 79.56 563 ASP A N 1
ATOM 4470 C CA . ASP A 1 563 ? -12.963 -37.602 12.897 1.00 79.56 563 ASP A CA 1
ATOM 4471 C C . ASP A 1 563 ? -11.672 -37.865 13.682 1.00 79.56 563 ASP A C 1
ATOM 4473 O O . ASP A 1 563 ? -10.593 -38.036 13.110 1.00 79.56 563 ASP A O 1
ATOM 4477 N N . TYR A 1 564 ? -11.799 -37.957 15.006 1.00 67.94 564 TYR A N 1
ATOM 4478 C CA . TYR A 1 564 ? -10.688 -38.221 15.921 1.00 67.94 564 TYR A CA 1
ATOM 4479 C C . TYR A 1 564 ? -10.028 -39.595 15.740 1.00 67.94 564 TYR A C 1
ATOM 4481 O O . TYR A 1 564 ? -8.875 -39.758 16.128 1.00 67.94 564 TYR A O 1
ATOM 4489 N N . LYS A 1 565 ? -10.707 -40.587 15.146 1.00 64.56 565 LYS A N 1
ATOM 4490 C CA . LYS A 1 565 ? -10.107 -41.909 14.888 1.00 64.56 565 LYS A CA 1
ATOM 4491 C C . LYS A 1 565 ? -9.233 -41.909 13.644 1.00 64.56 565 LYS A C 1
ATOM 4493 O O . LYS A 1 565 ? -8.278 -42.675 13.576 1.00 64.56 565 LYS A O 1
ATOM 4498 N N . THR A 1 566 ? -9.581 -41.095 12.649 1.00 70.19 566 THR A N 1
ATOM 4499 C CA . THR A 1 566 ? -8.851 -41.041 11.374 1.00 70.19 566 THR A CA 1
ATOM 4500 C C . THR A 1 566 ? -8.042 -39.758 11.184 1.00 70.19 566 THR A C 1
ATOM 4502 O O . THR A 1 566 ? -7.417 -39.600 10.138 1.00 70.19 566 THR A O 1
ATOM 4505 N N . CYS A 1 567 ? -8.024 -38.875 12.192 1.00 61.88 567 CYS A N 1
ATOM 4506 C CA . CYS A 1 567 ? -7.312 -37.592 12.224 1.00 61.88 567 CYS A CA 1
ATOM 4507 C C . CYS A 1 567 ? -7.494 -36.765 10.944 1.00 61.88 567 CYS A C 1
ATOM 4509 O O . CYS A 1 567 ? -6.545 -36.172 10.433 1.00 61.88 567 CYS A O 1
ATOM 4511 N N . ARG A 1 568 ? -8.715 -36.751 10.402 1.00 73.06 568 ARG A N 1
ATOM 4512 C CA . ARG A 1 568 ? -9.048 -36.017 9.178 1.00 73.06 568 ARG A CA 1
ATOM 4513 C C . ARG A 1 568 ? -10.417 -35.367 9.273 1.00 73.06 568 ARG A C 1
ATOM 4515 O O . ARG A 1 568 ? -11.332 -35.888 9.911 1.00 73.06 568 ARG A O 1
ATOM 4522 N N . TYR A 1 569 ? -10.549 -34.250 8.572 1.00 64.00 569 TYR A N 1
ATOM 4523 C CA . TYR A 1 569 ? -11.802 -33.528 8.429 1.00 64.00 569 TYR A CA 1
ATOM 4524 C C . TYR A 1 569 ? -12.698 -34.228 7.404 1.00 64.00 569 TYR A C 1
ATOM 4526 O O . TYR A 1 569 ? -12.258 -34.500 6.283 1.00 64.00 569 TYR A O 1
ATOM 4534 N N . LYS A 1 570 ? -13.936 -34.556 7.782 1.00 73.31 570 LYS A N 1
ATOM 4535 C CA . LYS A 1 570 ? -14.905 -35.200 6.888 1.00 73.31 570 LYS A CA 1
ATOM 4536 C C . LYS A 1 570 ? -16.027 -34.222 6.557 1.00 73.31 570 LYS A C 1
ATOM 4538 O O . LYS A 1 570 ? -16.837 -33.884 7.417 1.00 73.31 570 LYS A O 1
ATOM 4543 N N . ALA A 1 571 ? -16.069 -33.784 5.301 1.00 75.06 571 ALA A N 1
ATOM 4544 C CA . ALA A 1 571 ? -17.176 -32.988 4.783 1.00 75.06 571 ALA A CA 1
ATOM 4545 C C . ALA A 1 571 ? -18.452 -33.844 4.687 1.00 75.06 571 ALA A C 1
ATOM 4547 O O . ALA A 1 571 ? -18.383 -35.004 4.280 1.00 75.06 571 ALA A O 1
ATOM 4548 N N . GLY A 1 572 ? -19.598 -33.273 5.074 1.00 72.75 572 GLY A N 1
ATOM 4549 C CA . GLY A 1 572 ? -20.909 -33.931 4.995 1.00 72.75 572 GLY A CA 1
ATOM 4550 C C . GLY A 1 572 ? -21.080 -35.155 5.898 1.00 72.75 572 GLY A C 1
ATOM 4551 O O . GLY A 1 572 ? -21.765 -36.103 5.524 1.00 72.75 572 GLY A O 1
ATOM 4552 N N . TRP A 1 573 ? -20.426 -35.168 7.064 1.00 73.00 573 TRP A N 1
ATOM 4553 C CA . TRP A 1 573 ? -20.439 -36.314 7.978 1.00 73.00 573 TRP A CA 1
ATOM 4554 C C . TRP A 1 573 ? -21.768 -36.475 8.727 1.00 73.00 573 TRP A C 1
ATOM 4556 O O . TRP A 1 573 ? -22.239 -37.599 8.900 1.00 73.00 573 TRP A O 1
ATOM 4566 N N . ALA A 1 574 ? -22.380 -35.366 9.147 1.00 72.38 574 ALA A N 1
ATOM 4567 C CA . ALA A 1 574 ? -23.623 -35.371 9.908 1.00 72.38 574 ALA A CA 1
ATOM 4568 C C . ALA A 1 574 ? -24.711 -34.561 9.196 1.00 72.38 574 ALA A C 1
ATOM 4570 O O . ALA A 1 574 ? -24.448 -33.475 8.686 1.00 72.38 574 ALA A O 1
ATOM 4571 N N . HIS A 1 575 ? -25.942 -35.078 9.204 1.00 74.56 575 HIS A N 1
ATOM 4572 C CA . HIS A 1 575 ? -27.127 -34.308 8.831 1.00 74.56 575 HIS A CA 1
ATOM 4573 C C . HIS A 1 575 ? -27.698 -33.665 10.093 1.00 74.56 575 HIS A C 1
ATOM 4575 O O . HIS A 1 575 ? -28.108 -34.366 11.021 1.00 74.56 575 HIS A O 1
ATOM 4581 N N . VAL A 1 576 ? -27.716 -32.338 10.131 1.00 70.06 576 VAL A N 1
ATOM 4582 C CA . VAL A 1 576 ? -28.258 -31.562 11.245 1.00 70.06 576 VAL A CA 1
ATOM 4583 C C . VAL A 1 576 ? -29.622 -31.016 10.845 1.00 70.06 576 VAL A C 1
ATOM 4585 O O . VAL A 1 576 ? -29.760 -30.280 9.871 1.00 70.06 576 VAL A O 1
ATOM 4588 N N . TYR A 1 577 ? -30.643 -31.382 11.616 1.00 67.88 577 TYR A N 1
ATOM 4589 C CA . TYR A 1 577 ? -31.989 -30.840 11.474 1.00 67.88 577 TYR A CA 1
ATOM 4590 C C . TYR A 1 577 ? -32.190 -29.748 12.518 1.00 67.88 577 TYR A C 1
ATOM 4592 O O . TYR A 1 577 ? -32.366 -30.034 13.705 1.00 67.88 577 TYR A O 1
ATOM 4600 N N . GLU A 1 578 ? -32.173 -28.493 12.085 1.00 66.19 578 GLU A N 1
ATOM 4601 C CA . GLU A 1 578 ? -32.520 -27.375 12.954 1.00 66.19 578 GLU A CA 1
ATOM 4602 C C . GLU A 1 578 ? -34.048 -27.257 13.042 1.00 66.19 578 GLU A C 1
ATOM 4604 O O . GLU A 1 578 ? -34.742 -27.169 12.028 1.00 66.19 578 GLU A O 1
ATOM 4609 N N . ARG A 1 579 ? -34.599 -27.275 14.262 1.00 64.69 579 ARG A N 1
ATOM 4610 C CA . ARG A 1 579 ? -36.022 -26.999 14.509 1.00 64.69 579 ARG A CA 1
ATOM 4611 C C . ARG A 1 579 ? -36.171 -25.895 15.559 1.00 64.69 579 ARG A C 1
ATOM 4613 O O . ARG A 1 579 ? -35.424 -25.915 16.539 1.00 64.69 579 ARG A O 1
ATOM 4620 N N . PRO A 1 580 ? -37.137 -24.968 15.409 1.00 58.62 580 PRO A N 1
ATOM 4621 C CA . PRO A 1 580 ? -37.428 -23.968 16.431 1.00 58.62 580 PRO A CA 1
ATOM 4622 C C . PRO A 1 580 ? -37.778 -24.652 17.752 1.00 58.62 580 PRO A C 1
ATOM 4624 O O . PRO A 1 580 ? -38.615 -25.560 17.771 1.00 58.62 580 PRO A O 1
ATOM 4627 N N . LEU A 1 581 ? -37.153 -24.217 18.847 1.00 51.28 581 LEU A N 1
ATOM 4628 C CA . LEU A 1 581 ? -37.434 -24.755 20.174 1.00 51.28 581 LEU A CA 1
ATOM 4629 C C . LEU A 1 581 ? -38.881 -24.420 20.555 1.00 51.28 581 LEU A C 1
ATOM 4631 O O . LEU A 1 581 ? -39.255 -23.249 20.622 1.00 51.28 581 LEU A O 1
ATOM 4635 N N . ARG A 1 582 ? -39.710 -25.438 20.796 1.00 67.69 582 ARG A N 1
ATOM 4636 C CA . ARG A 1 582 ? -41.058 -25.246 21.350 1.00 67.69 582 ARG A CA 1
ATOM 4637 C C . ARG A 1 582 ? -40.968 -25.338 22.872 1.00 67.69 582 ARG A C 1
ATOM 4639 O O . ARG A 1 582 ? -40.142 -26.084 23.387 1.00 67.69 582 ARG A O 1
ATOM 4646 N N . GLU A 1 583 ? -41.853 -24.664 23.610 1.00 52.75 583 GLU A N 1
ATOM 4647 C CA . GLU A 1 583 ? -41.895 -24.718 25.092 1.00 52.75 583 GLU A CA 1
ATOM 4648 C C . GLU A 1 583 ? -41.894 -26.150 25.662 1.00 52.75 583 GLU A C 1
ATOM 4650 O O . GLU A 1 583 ? -41.394 -26.398 26.755 1.00 52.75 583 GLU A O 1
ATOM 4655 N N . LYS A 1 584 ? -42.409 -27.121 24.899 1.00 52.97 584 LYS A N 1
ATOM 4656 C CA . LYS A 1 584 ? -42.436 -28.540 25.278 1.00 52.97 584 LYS A CA 1
ATOM 4657 C C . LYS A 1 584 ? -41.055 -29.211 25.246 1.00 52.97 584 LYS A C 1
ATOM 4659 O O . LYS A 1 584 ? -40.853 -30.173 25.977 1.00 52.97 584 LYS A O 1
ATOM 4664 N N . ASP A 1 585 ? -40.117 -28.701 24.446 1.00 55.31 585 ASP A N 1
ATOM 4665 C CA . ASP A 1 585 ? -38.755 -29.236 24.317 1.00 55.31 585 ASP A CA 1
ATOM 4666 C C . ASP A 1 585 ? -37.837 -28.767 25.468 1.00 55.31 585 ASP A C 1
ATOM 4668 O O . ASP A 1 585 ? -36.928 -29.495 25.871 1.00 55.31 585 ASP A O 1
ATOM 4672 N N . ALA A 1 586 ? -38.121 -27.601 26.067 1.00 53.19 586 ALA A N 1
ATOM 4673 C CA . ALA A 1 586 ? -37.385 -27.062 27.219 1.00 53.19 586 ALA A CA 1
ATOM 4674 C C . ALA A 1 586 ? -37.572 -27.895 28.505 1.00 53.19 586 ALA A C 1
ATOM 4676 O O . ALA A 1 586 ? -36.707 -27.910 29.379 1.00 53.19 586 ALA A O 1
ATOM 4677 N N . MET A 1 587 ? -38.686 -28.629 28.613 1.00 45.72 587 MET A N 1
ATOM 4678 C CA . MET A 1 587 ? -38.962 -29.522 29.748 1.00 45.72 587 MET A CA 1
ATOM 4679 C C . MET A 1 587 ? -38.294 -30.901 29.624 1.00 45.72 587 MET A C 1
ATOM 4681 O O . MET A 1 587 ? -38.214 -31.627 30.613 1.00 45.72 587 MET A O 1
ATOM 4685 N N . SER A 1 588 ? -37.801 -31.276 28.439 1.00 48.25 588 SER A N 1
ATOM 4686 C CA . SER A 1 588 ? -37.064 -32.532 28.220 1.00 48.25 588 SER A CA 1
ATOM 4687 C C . SER A 1 588 ? -35.553 -32.414 28.441 1.00 48.25 588 SER A C 1
ATOM 4689 O O . SER A 1 588 ? -34.910 -33.418 28.727 1.00 48.25 588 SER A O 1
ATOM 4691 N N . SER A 1 589 ? -34.979 -31.210 28.367 1.00 46.94 589 SER A N 1
ATOM 4692 C CA . SER A 1 589 ? -33.542 -30.967 28.580 1.00 46.94 589 SER A CA 1
ATOM 4693 C C . SER A 1 589 ? -33.124 -30.885 30.054 1.00 46.94 589 SER A C 1
ATOM 4695 O O . SER A 1 589 ? -31.937 -30.800 30.341 1.00 46.94 589 SER A O 1
ATOM 4697 N N . SER A 1 590 ? -34.073 -30.919 30.995 1.00 43.06 590 SER A N 1
ATOM 4698 C CA . SER A 1 590 ? -33.817 -30.905 32.446 1.00 43.06 590 SER A CA 1
ATOM 4699 C C . SER A 1 590 ? -33.733 -32.302 33.079 1.00 43.06 590 SER A C 1
ATOM 4701 O O . SER A 1 590 ? -33.655 -32.427 34.300 1.00 43.06 590 SER A O 1
ATOM 4703 N N . LYS A 1 591 ? -33.745 -33.364 32.263 1.00 40.84 591 LYS A N 1
ATOM 4704 C CA . LYS A 1 591 ? -33.527 -34.749 32.696 1.00 40.84 591 LYS A CA 1
ATOM 4705 C C . LYS A 1 591 ? -32.328 -35.364 31.976 1.00 40.84 591 LYS A C 1
ATOM 4707 O O . LYS A 1 591 ? -32.515 -36.292 31.199 1.00 40.84 591 LYS A O 1
ATOM 4712 N N . HIS A 1 592 ? -31.124 -34.864 32.238 1.00 37.75 592 HIS A N 1
ATOM 4713 C CA . HIS A 1 592 ? -29.887 -35.638 32.107 1.00 37.75 592 HIS A CA 1
ATOM 4714 C C . HIS A 1 592 ? -28.827 -35.136 33.076 1.00 37.75 592 HIS A C 1
ATOM 4716 O O . HIS A 1 592 ? -28.692 -33.898 33.196 1.00 37.75 592 HIS A O 1
#